Protein AF-0000000084941618 (afdb_homodimer)

Solvent-accessible surface area (backbone atoms only — not comparable to full-atom values): 24888 Å² total; per-residue (Å²): 124,79,92,80,53,37,41,57,50,39,38,28,39,70,52,34,72,67,28,50,51,45,30,40,70,33,29,40,29,36,35,23,58,41,33,31,24,27,24,16,51,51,28,32,29,26,57,39,40,18,31,38,38,36,31,27,60,54,53,30,47,53,49,36,30,17,36,21,68,57,32,35,63,86,38,55,70,35,48,33,50,57,49,42,45,53,50,38,42,36,52,25,71,81,39,45,71,44,76,41,83,41,76,83,34,56,88,46,42,63,57,48,36,72,74,46,51,76,74,28,70,33,38,39,39,35,57,89,51,66,65,32,53,50,46,50,50,47,49,28,68,74,71,67,48,50,59,40,34,53,49,65,60,52,33,47,86,62,70,59,42,34,44,75,41,46,43,86,74,63,58,56,37,71,57,46,51,54,48,35,54,51,28,57,75,69,65,48,86,74,44,44,26,41,40,33,60,55,64,59,53,78,72,63,66,63,93,78,66,60,83,72,69,66,71,75,72,15,38,48,28,35,47,38,30,38,52,8,21,51,49,28,45,53,52,51,33,54,73,55,64,62,77,118,123,78,91,82,54,38,43,57,51,38,38,29,40,70,53,35,71,66,27,49,50,45,30,40,70,33,28,40,29,36,36,24,57,41,32,30,24,26,24,16,51,50,29,34,28,24,57,40,40,19,30,38,38,38,30,29,62,54,55,33,47,53,50,37,30,17,36,21,69,58,31,34,63,87,38,54,69,36,48,34,49,58,48,43,46,54,50,37,41,37,52,25,70,82,38,44,72,45,76,41,82,41,76,84,36,59,89,47,42,64,58,50,36,71,74,44,50,74,74,30,68,34,37,39,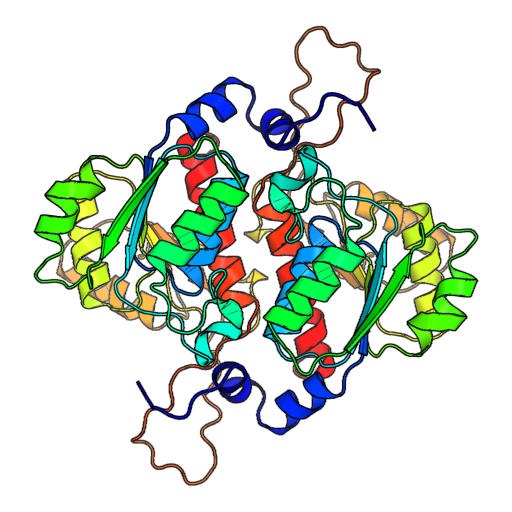39,37,58,89,51,66,65,35,53,51,46,51,50,48,49,28,67,74,72,65,50,51,58,39,34,53,49,65,61,52,33,48,86,62,70,59,42,35,44,74,41,47,43,85,72,62,57,56,35,71,56,46,50,53,49,36,54,51,28,57,76,70,66,48,88,72,44,43,28,40,40,33,59,54,66,59,52,78,73,64,65,62,94,79,65,60,84,73,68,66,69,75,73,16,38,48,29,34,47,38,30,39,53,8,21,51,50,28,45,53,53,51,33,53,73,56,63,61,77,119

Sequence (488 aa):
MSADEDATSRIERLIGPEGVEALAAATVMVIGIGGVGSNCAEALARGGVGHFILVDHDVVEPSNLNRQAVAWQHSLGQKKTEVMRDMIADINPTATVEVVDAFVLEENVDAIVSDYALRADYVVDAIDTVSTKLALAQAAQEHGFWLVSAMGGGNKLHPELLRFADINDTFNCRMSRIMRKECRNRGIRRLRVLFSTEEARAATTPEGQERGQRGGLGTMPYFPPIMGQMIAGEVIRTIVGLEGMSADEDATSRIERLIGPEGVEALAAATVMVIGIGGVGSNCAEALARGGVGHFILVDHDVVEPSNLNRQAVAWQHSLGQKKTEVMRDMIADINPTATVEVVDAFVLEENVDAIVSDYALRADYVVDAIDTVSTKLALAQAAQEHGFWLVSAMGGGNKLHPELLRFADINDTFNCRMSRIMRKECRNRGIRRLRVLFSTEEARAATTPEGQERGQRGGLGTMPYFPPIMGQMIAGEVIRTIVGLEG

Radius of gyration: 21.72 Å; Cα contacts (8 Å, |Δi|>4): 1085; chains: 2; bounding box: 69×62×51 Å

Foldseek 3Di:
DPPDDDLQNVVCVVLNPVLLVLQLPFEEEEADQAQQRLLLLLLSLSNNRAEYEYEEADAADPVRCLGGPLHDPVRHPPGSLVSSQVSSCVNHVRHYYHYHNDDQDLVCLVVCCVPPVLRGQAYEADDADLSRVLSNLVVCVVNVHHYEYEADQFQDDDLVQKDKDWLCPDDQGPSSVVNNVVCVVVVRDTHIYIDGNDHHDDDPPPDPDPPPVPPDTHDHRVRSSVNNNVVSVVVSCVSSVVPD/DPPDDDLQNVVCVVQNPVLLVLQLPFEEEEADQAQQRLLLLLLSLSNNRAEYEYEEADAADPVRCLGGPLHDPVRHPPGSLVSSQVSSCVNHVRHYYHYHNDDQDLVCLVVCCVVPVLRGQAYEADDADLSRVLSNLVSCVVNVHHYEYEADQFQDDDLVQKDKDWLCPDDQGPSSVVNNVVCVVVVRPTHIYIDGNDHHDDDPPPDPDPPPVVPDTHDHRVRSSVNNNVVSVVVSCVSSVVPD

InterPro domains:
  IPR000594 THIF-type NAD/FAD binding fold [PF00899] (13-242)
  IPR035985 Ubiquitin-activating enzyme-like [SSF69572] (3-241)
  IPR045886 ThiF/MoeB/HesA family [PTHR43267] (6-242)

pLDDT: mean 93.25, std 14.15, range [34.34, 99.0]

Organism: Slackia exigua (strain ATCC 700122 / DSM 15923 / CIP 105133 / JCM 11022 / KCTC 5966 / S-7) (NCBI:txid649764)

Structure (mmCIF, N/CA/C/O backbone):
data_AF-0000000084941618-model_v1
#
loop_
_entity.id
_entity.type
_entity.pdbx_description
1 polymer 'ThiF family protein'
#
loop_
_atom_site.group_PDB
_atom_site.id
_atom_site.type_symbol
_atom_site.label_atom_id
_atom_site.label_alt_id
_atom_site.label_comp_id
_atom_site.label_asym_id
_atom_site.label_entity_id
_atom_site.label_seq_id
_atom_site.pdbx_PDB_ins_code
_atom_site.Cartn_x
_atom_site.Cartn_y
_atom_site.Cartn_z
_atom_site.occupancy
_atom_site.B_iso_or_equiv
_atom_site.auth_seq_id
_atom_site.auth_comp_id
_atom_site.auth_asym_id
_atom_site.auth_atom_id
_atom_site.pdbx_PDB_model_num
ATOM 1 N N . MET A 1 1 ? 24.906 -11.703 -2.209 1 34.34 1 MET A N 1
ATOM 2 C CA . MET A 1 1 ? 24.141 -10.578 -1.692 1 34.34 1 MET A CA 1
ATOM 3 C C . MET A 1 1 ? 25.031 -9.633 -0.883 1 34.34 1 MET A C 1
ATOM 5 O O . MET A 1 1 ? 25.781 -10.078 -0.011 1 34.34 1 MET A O 1
ATOM 9 N N . SER A 1 2 ? 25.406 -8.555 -1.362 1 42.88 2 SER A N 1
ATOM 10 C CA . SER A 1 2 ? 26.516 -7.773 -0.812 1 42.88 2 SER A CA 1
ATOM 11 C C . SER A 1 2 ? 26.328 -7.547 0.685 1 42.88 2 SER A C 1
ATOM 13 O O . SER A 1 2 ? 25.281 -7.074 1.127 1 42.88 2 SER A O 1
ATOM 15 N N . ALA A 1 3 ? 27.016 -8.25 1.629 1 49.28 3 ALA A N 1
ATOM 16 C CA . ALA A 1 3 ? 27.219 -8.281 3.076 1 49.28 3 ALA A CA 1
ATOM 17 C C . ALA A 1 3 ? 27.031 -6.891 3.684 1 49.28 3 ALA A C 1
ATOM 19 O O . ALA A 1 3 ? 26.672 -6.766 4.855 1 49.28 3 ALA A O 1
ATOM 20 N N . ASP A 1 4 ? 26.906 -5.648 2.979 1 71.12 4 ASP A N 1
ATOM 21 C CA . ASP A 1 4 ? 27.062 -4.34 3.607 1 71.12 4 ASP A CA 1
ATOM 22 C C . ASP A 1 4 ? 25.828 -3.475 3.375 1 71.12 4 ASP A C 1
ATOM 24 O O . ASP A 1 4 ? 25.797 -2.305 3.766 1 71.12 4 ASP A O 1
ATOM 28 N N . GLU A 1 5 ? 24.578 -4.086 2.904 1 87.44 5 GLU A N 1
ATOM 29 C CA . GLU A 1 5 ? 23.453 -3.188 2.631 1 87.44 5 GLU A CA 1
ATOM 30 C C . GLU A 1 5 ? 22.562 -3.031 3.857 1 87.44 5 GLU A C 1
ATOM 32 O O . GLU A 1 5 ? 22.266 -4.012 4.547 1 87.44 5 GLU A O 1
ATOM 37 N N . ASP A 1 6 ? 22.219 -1.789 4.09 1 93.62 6 ASP A N 1
ATOM 38 C CA . ASP A 1 6 ? 21.359 -1.488 5.223 1 93.62 6 ASP A CA 1
ATOM 39 C C . ASP A 1 6 ? 19.984 -1.017 4.754 1 93.62 6 ASP A C 1
ATOM 41 O O . ASP A 1 6 ? 19.641 -1.153 3.574 1 93.62 6 ASP A O 1
ATOM 45 N N . ALA A 1 7 ? 19.188 -0.536 5.641 1 94.12 7 ALA A N 1
ATOM 46 C CA . ALA A 1 7 ? 17.781 -0.236 5.406 1 94.12 7 ALA A CA 1
ATOM 47 C C . ALA A 1 7 ? 17.625 0.891 4.391 1 94.12 7 ALA A C 1
ATOM 49 O O . ALA A 1 7 ? 16.594 0.979 3.707 1 94.12 7 ALA A O 1
ATOM 50 N N . THR A 1 8 ? 18.641 1.744 4.242 1 94.44 8 THR A N 1
ATOM 51 C CA . THR A 1 8 ? 18.469 2.92 3.393 1 94.44 8 THR A CA 1
ATOM 52 C C . THR A 1 8 ? 19.266 2.762 2.096 1 94.44 8 THR A C 1
ATOM 54 O O . THR A 1 8 ? 19.25 3.656 1.247 1 94.44 8 THR A O 1
ATOM 57 N N . SER A 1 9 ? 19.938 1.639 1.908 1 94.75 9 SER A N 1
ATOM 58 C CA . SER A 1 9 ? 20.812 1.442 0.762 1 94.75 9 SER A CA 1
ATOM 59 C C . SER A 1 9 ? 20.047 1.554 -0.551 1 94.75 9 SER A C 1
ATOM 61 O O . SER A 1 9 ? 20.5 2.211 -1.489 1 94.75 9 SER A O 1
ATOM 63 N N . ARG A 1 10 ? 18.891 0.988 -0.574 1 93.06 10 ARG A N 1
ATOM 64 C CA . ARG A 1 10 ? 18.156 0.931 -1.827 1 93.06 10 ARG A CA 1
ATOM 65 C C . ARG A 1 10 ? 17.609 2.305 -2.205 1 93.06 10 ARG A C 1
ATOM 67 O O . ARG A 1 10 ? 17.656 2.699 -3.371 1 93.06 10 ARG A O 1
ATOM 74 N N . ILE A 1 11 ? 17.078 3.033 -1.261 1 95.81 11 ILE A N 1
ATOM 75 C CA . ILE A 1 11 ? 16.531 4.352 -1.563 1 95.81 11 ILE A CA 1
ATOM 76 C C . ILE A 1 11 ? 17.672 5.324 -1.866 1 95.81 11 ILE A C 1
ATOM 78 O O . ILE A 1 11 ? 17.531 6.223 -2.699 1 95.81 11 ILE A O 1
ATOM 82 N N . GLU A 1 12 ? 18.812 5.141 -1.249 1 96.06 12 GLU A N 1
ATOM 83 C CA . GLU A 1 12 ? 19.969 6.008 -1.46 1 96.06 12 GLU A CA 1
ATOM 84 C C . GLU A 1 12 ? 20.406 6.008 -2.924 1 96.06 12 GLU A C 1
ATOM 86 O O . GLU A 1 12 ? 20.891 7.02 -3.436 1 96.06 12 GLU A O 1
ATOM 91 N N . ARG A 1 13 ? 20.188 4.945 -3.543 1 93.94 13 ARG A N 1
ATOM 92 C CA . ARG A 1 13 ? 20.547 4.828 -4.953 1 93.94 13 ARG A CA 1
ATOM 93 C C . ARG A 1 13 ? 19.719 5.777 -5.809 1 93.94 13 ARG A C 1
ATOM 95 O O . ARG A 1 13 ? 20.109 6.133 -6.922 1 93.94 13 ARG A O 1
ATOM 102 N N . LEU A 1 14 ? 18.578 6.227 -5.277 1 94.25 14 LEU A N 1
ATOM 103 C CA . LEU A 1 14 ? 17.688 7.098 -6.035 1 94.25 14 LEU A CA 1
ATOM 104 C C . LEU A 1 14 ? 17.859 8.555 -5.605 1 94.25 14 LEU A C 1
ATOM 106 O O . LEU A 1 14 ? 17.828 9.453 -6.441 1 94.25 14 LEU A O 1
ATOM 110 N N . ILE A 1 15 ? 18.094 8.734 -4.281 1 95.25 15 ILE A N 1
ATOM 111 C CA . ILE A 1 15 ? 17.984 10.102 -3.781 1 95.25 15 ILE A CA 1
ATOM 112 C C . ILE A 1 15 ? 19.359 10.578 -3.297 1 95.25 15 ILE A C 1
ATOM 114 O O . ILE A 1 15 ? 19.516 11.742 -2.91 1 95.25 15 ILE A O 1
ATOM 118 N N . GLY A 1 16 ? 20.406 9.758 -3.314 1 94.5 16 GLY A N 1
ATOM 119 C CA . GLY A 1 16 ? 21.75 10.086 -2.867 1 94.5 16 GLY A CA 1
ATOM 120 C C . GLY A 1 16 ? 21.859 10.188 -1.357 1 94.5 16 GLY A C 1
ATOM 121 O O . GLY A 1 16 ? 20.859 10.18 -0.649 1 94.5 16 GLY A O 1
ATOM 122 N N . PRO A 1 17 ? 23.094 10.219 -0.898 1 96.44 17 PRO A N 1
ATOM 123 C CA . PRO A 1 17 ? 23.312 10.328 0.546 1 96.44 17 PRO A CA 1
ATOM 124 C C . PRO A 1 17 ? 22.688 11.586 1.142 1 96.44 17 PRO A C 1
ATOM 126 O O . PRO A 1 17 ? 22.219 11.57 2.285 1 96.44 17 PRO A O 1
ATOM 129 N N . GLU A 1 18 ? 22.641 12.672 0.362 1 97.31 18 GLU A N 1
ATOM 130 C CA . GLU A 1 18 ? 22.031 13.914 0.841 1 97.31 18 GLU A CA 1
ATOM 131 C C . GLU A 1 18 ? 20.531 13.75 1.062 1 97.31 18 GLU A C 1
ATOM 133 O O . GLU A 1 18 ? 19.984 14.305 2.012 1 97.31 18 GLU A O 1
ATOM 138 N N . GLY A 1 19 ? 19.922 13.023 0.164 1 97.75 19 GLY A N 1
ATOM 139 C CA . GLY A 1 19 ? 18.5 12.734 0.335 1 97.75 19 GLY A CA 1
ATOM 140 C C . GLY A 1 19 ? 18.203 11.906 1.573 1 97.75 19 GLY A C 1
ATOM 141 O O . GLY A 1 19 ? 17.25 12.18 2.295 1 97.75 19 GLY A O 1
ATOM 142 N N . VAL A 1 20 ? 19.062 10.945 1.814 1 98.12 20 VAL A N 1
ATOM 143 C CA . VAL A 1 20 ? 18.906 10.102 2.996 1 98.12 20 VAL A CA 1
ATOM 144 C C . VAL A 1 20 ? 19.062 10.953 4.258 1 98.12 20 VAL A C 1
ATOM 146 O O . VAL A 1 20 ? 18.281 10.82 5.199 1 98.12 20 VAL A O 1
ATOM 149 N N . GLU A 1 21 ? 20 11.828 4.215 1 98.5 21 GLU A N 1
ATOM 150 C CA . GLU A 1 21 ? 20.234 12.711 5.352 1 98.5 21 GLU A CA 1
ATOM 151 C C . GLU A 1 21 ? 19.047 13.664 5.551 1 98.5 21 GLU A C 1
ATOM 153 O O . GLU A 1 21 ? 18.641 13.93 6.688 1 98.5 21 GLU A O 1
ATOM 158 N N . ALA A 1 22 ? 18.547 14.156 4.488 1 98.56 22 ALA A N 1
ATOM 159 C CA . ALA A 1 22 ? 17.406 15.062 4.555 1 98.56 22 ALA A CA 1
ATOM 160 C C . ALA A 1 22 ? 16.203 14.367 5.184 1 98.56 22 ALA A C 1
ATOM 162 O O . ALA A 1 22 ? 15.508 14.953 6.027 1 98.56 22 ALA A O 1
ATOM 163 N N . LEU A 1 23 ? 15.961 13.164 4.828 1 98.81 23 LEU A N 1
ATOM 164 C CA . LEU A 1 23 ? 14.844 12.406 5.387 1 98.81 23 LEU A CA 1
ATOM 165 C C . LEU A 1 23 ? 15.062 12.133 6.871 1 98.81 23 LEU A C 1
ATOM 167 O O . LEU A 1 23 ? 14.141 12.273 7.676 1 98.81 23 LEU A O 1
ATOM 171 N N . ALA A 1 24 ? 16.234 11.781 7.203 1 98.81 24 ALA A N 1
ATOM 172 C CA . ALA A 1 24 ? 16.562 11.477 8.594 1 98.81 24 ALA A CA 1
ATOM 173 C C . ALA A 1 24 ? 16.359 12.703 9.484 1 98.81 24 ALA A C 1
ATOM 175 O O . ALA A 1 24 ? 16.031 12.578 10.664 1 98.81 24 ALA A O 1
ATOM 176 N N . ALA A 1 25 ? 16.5 13.852 8.922 1 98.75 25 ALA A N 1
ATOM 177 C CA . ALA A 1 25 ? 16.391 15.094 9.672 1 98.75 25 ALA A CA 1
ATOM 178 C C . ALA A 1 25 ? 14.969 15.641 9.641 1 98.75 25 ALA A C 1
ATOM 180 O O . ALA A 1 25 ? 14.617 16.531 10.414 1 98.75 25 ALA A O 1
ATOM 181 N N . ALA A 1 26 ? 14.133 15.141 8.812 1 98.88 26 ALA A N 1
ATOM 182 C CA . ALA A 1 26 ? 12.805 15.695 8.57 1 98.88 26 ALA A CA 1
ATOM 183 C C . ALA A 1 26 ? 11.836 15.328 9.695 1 98.88 26 ALA A C 1
ATOM 185 O O . ALA A 1 26 ? 11.953 14.258 10.289 1 98.88 26 ALA A O 1
ATOM 186 N N . THR A 1 27 ? 10.922 16.234 10.008 1 98.94 27 THR A N 1
ATOM 187 C CA . THR A 1 27 ? 9.781 16.016 10.883 1 98.94 27 THR A CA 1
ATOM 188 C C . THR A 1 27 ? 8.477 15.961 10.086 1 98.94 27 THR A C 1
ATOM 190 O O . THR A 1 27 ? 8.133 16.922 9.406 1 98.94 27 THR A O 1
ATOM 193 N N . VAL A 1 28 ? 7.789 14.844 10.141 1 98.94 28 VAL A N 1
ATOM 194 C CA . VAL A 1 28 ? 6.512 14.711 9.453 1 98.94 28 VAL A CA 1
ATOM 195 C C . VAL A 1 28 ? 5.395 14.484 10.461 1 98.94 28 VAL A C 1
ATOM 197 O O . VAL A 1 28 ? 5.504 13.625 11.336 1 98.94 28 VAL A O 1
ATOM 200 N N . MET A 1 29 ? 4.367 15.297 10.398 1 98.94 29 MET A N 1
ATOM 201 C CA . MET A 1 29 ? 3.174 15.148 11.227 1 98.94 29 MET A CA 1
ATOM 202 C C . MET A 1 29 ? 2.074 14.414 10.469 1 98.94 29 MET A C 1
ATOM 204 O O . MET A 1 29 ? 1.747 14.773 9.336 1 98.94 29 MET A O 1
ATOM 208 N N . VAL A 1 30 ? 1.587 13.375 11.047 1 98.94 30 VAL A N 1
ATOM 209 C CA . VAL A 1 30 ? 0.474 12.617 10.477 1 98.94 30 VAL A CA 1
ATOM 210 C C . VAL A 1 30 ? -0.75 12.742 11.375 1 98.94 30 VAL A C 1
ATOM 212 O O . VAL A 1 30 ? -0.73 12.297 12.523 1 98.94 30 VAL A O 1
ATOM 215 N N . ILE A 1 31 ? -1.817 13.344 10.859 1 98.81 31 ILE A N 1
ATOM 216 C CA . ILE A 1 31 ? -3.062 13.523 11.594 1 98.81 31 ILE A CA 1
ATOM 217 C C . ILE A 1 31 ? -4.078 12.477 11.156 1 98.81 31 ILE A C 1
ATOM 219 O O . ILE A 1 31 ? -4.547 12.484 10.016 1 98.81 31 ILE A O 1
ATOM 223 N N . GLY A 1 32 ? -4.48 11.641 12.078 1 98.56 32 GLY A N 1
ATOM 224 C CA . GLY A 1 32 ? -5.266 10.461 11.773 1 98.56 32 GLY A CA 1
ATOM 225 C C . GLY A 1 32 ? -4.418 9.234 11.5 1 98.56 32 GLY A C 1
ATOM 226 O O . GLY A 1 32 ? -3.697 9.18 10.5 1 98.56 32 GLY A O 1
ATOM 227 N N . ILE A 1 33 ? -4.508 8.227 12.391 1 98.75 33 ILE A N 1
ATOM 228 C CA . ILE A 1 33 ? -3.736 6.996 12.242 1 98.75 33 ILE A CA 1
ATOM 229 C C . ILE A 1 33 ? -4.668 5.836 11.914 1 98.75 33 ILE A C 1
ATOM 231 O O . ILE A 1 33 ? -4.594 4.773 12.539 1 98.75 33 ILE A O 1
ATOM 235 N N . GLY A 1 34 ? -5.562 6.086 10.938 1 98.12 34 GLY A N 1
ATOM 236 C CA . GLY A 1 34 ? -6.445 5.059 10.414 1 98.12 34 GLY A CA 1
ATOM 237 C C . GLY A 1 34 ? -5.859 4.32 9.227 1 98.12 34 GLY A C 1
ATOM 238 O O . GLY A 1 34 ? -4.672 3.994 9.219 1 98.12 34 GLY A O 1
ATOM 239 N N . GLY A 1 35 ? -6.727 4.004 8.227 1 98.5 35 GLY A N 1
ATOM 240 C CA . GLY A 1 35 ? -6.301 3.262 7.051 1 98.5 35 GLY A CA 1
ATOM 241 C C . GLY A 1 35 ? -5.266 3.998 6.223 1 98.5 35 GLY A C 1
ATOM 242 O O . GLY A 1 35 ? -4.289 3.4 5.766 1 98.5 35 GLY A O 1
ATOM 243 N N . VAL A 1 36 ? -5.453 5.238 6.062 1 98.81 36 VAL A N 1
ATOM 244 C CA . VAL A 1 36 ? -4.539 6.035 5.25 1 98.81 36 VAL A CA 1
ATOM 245 C C . VAL A 1 36 ? -3.324 6.441 6.082 1 98.81 36 VAL A C 1
ATOM 247 O O . VAL A 1 36 ? -2.188 6.117 5.73 1 98.81 36 VAL A O 1
ATOM 250 N N . GLY A 1 37 ? -3.521 6.988 7.215 1 98.94 37 GLY A N 1
ATOM 251 C CA . GLY A 1 37 ? -2.461 7.582 8.016 1 98.94 37 GLY A CA 1
ATOM 252 C C . GLY A 1 37 ? -1.469 6.559 8.539 1 98.94 37 GLY A C 1
ATOM 253 O O . GLY A 1 37 ? -0.263 6.812 8.562 1 98.94 37 GLY A O 1
ATOM 254 N N . SER A 1 38 ? -1.967 5.43 9.008 1 98.94 38 SER A N 1
ATOM 255 C CA . SER A 1 38 ? -1.062 4.418 9.539 1 98.94 38 SER A CA 1
ATOM 256 C C . SER A 1 38 ? -0.157 3.852 8.453 1 98.94 38 SER A C 1
ATOM 258 O O . SER A 1 38 ? 1.034 3.633 8.68 1 98.94 38 SER A O 1
ATOM 260 N N . ASN A 1 39 ? -0.712 3.607 7.281 1 98.94 39 ASN A N 1
ATOM 261 C CA . ASN A 1 39 ? 0.089 3.1 6.172 1 98.94 39 ASN A CA 1
ATOM 262 C C . ASN A 1 39 ? 1.062 4.156 5.652 1 98.94 39 ASN A C 1
ATOM 264 O O . ASN A 1 39 ? 2.168 3.826 5.223 1 98.94 39 ASN A O 1
ATOM 268 N N . CYS A 1 40 ? 0.696 5.406 5.711 1 98.94 40 CYS A N 1
ATOM 269 C CA . CYS A 1 40 ? 1.606 6.5 5.379 1 98.94 40 CYS A CA 1
ATOM 270 C C . CYS A 1 40 ? 2.783 6.539 6.344 1 98.94 40 CYS A C 1
ATOM 272 O O . CYS A 1 40 ? 3.939 6.57 5.922 1 98.94 40 CYS A O 1
ATOM 274 N N . ALA A 1 41 ? 2.455 6.469 7.613 1 99 41 ALA A N 1
ATOM 275 C CA . ALA A 1 41 ? 3.49 6.52 8.641 1 99 41 ALA A CA 1
ATOM 276 C C . ALA A 1 41 ? 4.453 5.344 8.508 1 99 41 ALA A C 1
ATOM 278 O O . ALA A 1 41 ? 5.668 5.504 8.672 1 99 41 ALA A O 1
ATOM 279 N N . GLU A 1 42 ? 3.904 4.207 8.211 1 98.94 42 GLU A N 1
ATOM 280 C CA . GLU A 1 42 ? 4.758 3.041 8 1 98.94 42 GLU A CA 1
ATOM 281 C C . GLU A 1 42 ? 5.723 3.268 6.84 1 98.94 42 GLU A C 1
ATOM 283 O O . GLU A 1 42 ? 6.922 3.012 6.965 1 98.94 42 GLU A O 1
ATOM 288 N N . ALA A 1 43 ? 5.215 3.721 5.723 1 98.94 43 ALA A N 1
ATOM 289 C CA . ALA A 1 43 ? 6.039 3.943 4.539 1 98.94 43 ALA A CA 1
ATOM 290 C C . ALA A 1 43 ? 7.113 4.996 4.805 1 98.94 43 ALA A C 1
ATOM 292 O O . ALA A 1 43 ? 8.25 4.859 4.348 1 98.94 43 ALA A O 1
ATOM 293 N N . LEU A 1 44 ? 6.766 6.012 5.531 1 98.94 44 LEU A N 1
ATOM 294 C CA . LEU A 1 44 ? 7.715 7.062 5.875 1 98.94 44 LEU A CA 1
ATOM 295 C C . LEU A 1 44 ? 8.836 6.516 6.758 1 98.94 44 LEU A C 1
ATOM 297 O O . LEU A 1 44 ? 10 6.855 6.57 1 98.94 44 LEU A O 1
ATOM 301 N N . ALA A 1 45 ? 8.453 5.668 7.719 1 98.94 45 ALA A N 1
ATOM 302 C CA . ALA A 1 45 ? 9.461 5.039 8.57 1 98.94 45 ALA A CA 1
ATOM 303 C C . ALA A 1 45 ? 10.43 4.195 7.746 1 98.94 45 ALA A C 1
ATOM 305 O O . ALA A 1 45 ? 11.641 4.273 7.934 1 98.94 45 ALA A O 1
ATOM 306 N N . ARG A 1 46 ? 9.891 3.467 6.812 1 98.88 46 ARG A N 1
ATOM 307 C CA . ARG A 1 46 ? 10.703 2.621 5.941 1 98.88 46 ARG A CA 1
ATOM 308 C C . ARG A 1 46 ? 11.562 3.465 5.008 1 98.88 46 ARG A C 1
ATOM 310 O O . ARG A 1 46 ? 12.641 3.035 4.594 1 98.88 46 ARG A O 1
ATOM 317 N N . GLY A 1 47 ? 11.102 4.625 4.746 1 98.62 47 GLY A N 1
ATOM 318 C CA . GLY A 1 47 ? 11.82 5.535 3.873 1 98.62 47 GLY A CA 1
ATOM 319 C C . GLY A 1 47 ? 12.945 6.273 4.574 1 98.62 47 GLY A C 1
ATOM 320 O O . GLY A 1 47 ? 13.734 6.965 3.934 1 98.62 47 GLY A O 1
ATOM 321 N N . GLY A 1 48 ? 12.953 6.199 5.938 1 98.75 48 GLY A N 1
ATOM 322 C CA . GLY A 1 48 ? 14.078 6.781 6.656 1 98.75 48 GLY A CA 1
ATOM 323 C C . GLY A 1 48 ? 13.75 8.117 7.297 1 98.75 48 GLY A C 1
ATOM 324 O O . GLY A 1 48 ? 14.641 8.836 7.742 1 98.75 48 GLY A O 1
ATOM 325 N N . VAL A 1 49 ? 12.5 8.5 7.332 1 98.88 49 VAL A N 1
ATOM 326 C CA . VAL A 1 49 ? 12.133 9.719 8.039 1 98.88 49 VAL A CA 1
ATOM 327 C C . VAL A 1 49 ? 12.539 9.609 9.508 1 98.88 49 VAL A C 1
ATOM 329 O O . VAL A 1 49 ? 12.336 8.57 10.141 1 98.88 49 VAL A O 1
ATOM 332 N N . GLY A 1 50 ? 13.031 10.695 10.039 1 98.88 50 GLY A N 1
ATOM 333 C CA . GLY A 1 50 ? 13.664 10.609 11.344 1 98.88 50 GLY A CA 1
ATOM 334 C C . GLY A 1 50 ? 12.75 11.031 12.477 1 98.88 50 GLY A C 1
ATOM 335 O O . GLY A 1 50 ? 12.945 10.633 13.625 1 98.88 50 GLY A O 1
ATOM 336 N N . HIS A 1 51 ? 11.789 11.93 12.219 1 98.94 51 HIS A N 1
ATOM 337 C CA . HIS A 1 51 ? 10.953 12.461 13.281 1 98.94 51 HIS A CA 1
ATOM 338 C C . HIS A 1 51 ? 9.477 12.422 12.891 1 98.94 51 HIS A C 1
ATOM 340 O O . HIS A 1 51 ? 9.109 12.867 11.805 1 98.94 51 HIS A O 1
ATOM 346 N N . PHE A 1 52 ? 8.664 11.898 13.898 1 98.94 52 PHE A N 1
ATOM 347 C CA . PHE A 1 52 ? 7.234 11.789 13.664 1 98.94 52 PHE A CA 1
ATOM 348 C C . PHE A 1 52 ? 6.449 12.516 14.75 1 98.94 52 PHE A C 1
ATOM 350 O O . PHE A 1 52 ? 6.816 12.469 15.922 1 98.94 52 PHE A O 1
ATOM 357 N N . ILE A 1 53 ? 5.406 13.211 14.344 1 98.94 53 ILE A N 1
ATOM 358 C CA . ILE A 1 53 ? 4.32 13.633 15.219 1 98.94 53 ILE A CA 1
ATOM 359 C C . ILE A 1 53 ? 3.021 12.953 14.797 1 98.94 53 ILE A C 1
ATOM 361 O O . ILE A 1 53 ? 2.492 13.219 13.719 1 98.94 53 ILE A O 1
ATOM 365 N N . LEU A 1 54 ? 2.553 12.055 15.648 1 98.88 54 LEU A N 1
ATOM 366 C CA . LEU A 1 54 ? 1.36 11.266 15.344 1 98.88 54 LEU A CA 1
ATOM 367 C C . LEU A 1 54 ? 0.17 11.75 16.156 1 98.88 54 LEU A C 1
ATOM 369 O O . LEU A 1 54 ? 0.241 11.812 17.391 1 98.88 54 LEU A O 1
ATOM 373 N N . VAL A 1 55 ? -0.938 12.062 15.484 1 98.75 55 VAL A N 1
ATOM 374 C CA . VAL A 1 55 ? -2.125 12.586 16.156 1 98.75 55 VAL A CA 1
ATOM 375 C C . VAL A 1 55 ? -3.307 11.648 15.922 1 98.75 55 VAL A C 1
ATOM 377 O O . VAL A 1 55 ? -3.734 11.453 14.781 1 98.75 55 VAL A O 1
ATOM 380 N N . ASP A 1 56 ? -3.826 11.117 16.891 1 98.25 56 ASP A N 1
ATOM 381 C CA . ASP A 1 56 ? -5.012 10.266 16.875 1 98.25 56 ASP A CA 1
ATOM 382 C C . ASP A 1 56 ? -5.488 9.984 18.297 1 98.25 56 ASP A C 1
ATOM 384 O O . ASP A 1 56 ? -4.699 10.023 19.25 1 98.25 56 ASP A O 1
ATOM 388 N N . HIS A 1 57 ? -6.793 9.695 18.391 1 97.62 57 HIS A N 1
ATOM 389 C CA . HIS A 1 57 ? -7.324 9.461 19.734 1 97.62 57 HIS A CA 1
ATOM 390 C C . HIS A 1 57 ? -7.902 8.055 19.859 1 97.62 57 HIS A C 1
ATOM 392 O O . HIS A 1 57 ? -8.18 7.582 20.953 1 97.62 57 HIS A O 1
ATOM 398 N N . ASP A 1 58 ? -8.062 7.285 18.797 1 97.62 58 ASP A N 1
ATOM 399 C CA . ASP A 1 58 ? -8.82 6.043 18.781 1 97.62 58 ASP A CA 1
ATOM 400 C C . ASP A 1 58 ? -7.961 4.859 19.203 1 97.62 58 ASP A C 1
ATOM 402 O O . ASP A 1 58 ? -6.734 4.965 19.25 1 97.62 58 ASP A O 1
ATOM 406 N N . VAL A 1 59 ? -8.695 3.846 19.531 1 98.56 59 VAL A N 1
ATOM 407 C CA . VAL A 1 59 ? -8.07 2.549 19.781 1 98.56 59 VAL A CA 1
ATOM 408 C C . VAL A 1 59 ? -8.312 1.621 18.594 1 98.56 59 VAL A C 1
ATOM 410 O O . VAL A 1 59 ? -9.203 1.87 17.781 1 98.56 59 VAL A O 1
ATOM 413 N N . VAL A 1 60 ? -7.527 0.595 18.5 1 98.69 60 VAL A N 1
ATOM 414 C CA . VAL A 1 60 ? -7.688 -0.377 17.422 1 98.69 60 VAL A CA 1
ATOM 415 C C . VAL A 1 60 ? -8.945 -1.21 17.656 1 98.69 60 VAL A C 1
ATOM 417 O O . VAL A 1 60 ? -9.133 -1.768 18.75 1 98.69 60 VAL A O 1
ATOM 420 N N . GLU A 1 61 ? -9.773 -1.251 16.656 1 98.38 61 GLU A N 1
ATOM 421 C CA . GLU A 1 61 ? -11.016 -2.016 16.719 1 98.38 61 GLU A CA 1
ATOM 422 C C . GLU A 1 61 ? -11.008 -3.141 15.68 1 98.38 61 GLU A C 1
ATOM 424 O O . GLU A 1 61 ? -10.266 -3.09 14.703 1 98.38 61 GLU A O 1
ATOM 429 N N . PRO A 1 62 ? -11.867 -4.148 15.852 1 97.94 62 PRO A N 1
ATOM 430 C CA . PRO A 1 62 ? -11.891 -5.281 14.93 1 97.94 62 PRO A CA 1
ATOM 431 C C . PRO A 1 62 ? -12.125 -4.859 13.484 1 97.94 62 PRO A C 1
ATOM 433 O O . PRO A 1 62 ? -11.508 -5.406 12.562 1 97.94 62 PRO A O 1
ATOM 436 N N . SER A 1 63 ? -12.977 -3.848 13.281 1 97 63 SER A N 1
ATOM 437 C CA . SER A 1 63 ? -13.297 -3.414 11.922 1 97 63 SER A CA 1
ATOM 438 C C . SER A 1 63 ? -12.078 -2.791 11.242 1 97 63 SER A C 1
ATOM 440 O O . SER A 1 63 ? -12.078 -2.58 10.031 1 97 63 SER A O 1
ATOM 442 N N . ASN A 1 64 ? -10.992 -2.473 12.047 1 98.25 64 ASN A N 1
ATOM 443 C CA . ASN A 1 64 ? -9.781 -1.863 11.5 1 98.25 64 ASN A CA 1
ATOM 444 C C . ASN A 1 64 ? -8.875 -2.902 10.844 1 98.25 64 ASN A C 1
ATOM 446 O O . ASN A 1 64 ? -8 -2.557 10.047 1 98.25 64 ASN A O 1
ATOM 450 N N . LEU A 1 65 ? -9.086 -4.195 11.117 1 98.62 65 LEU A N 1
ATOM 451 C CA . LEU A 1 65 ? -8.219 -5.281 10.664 1 98.62 65 LEU A CA 1
ATOM 452 C C . LEU A 1 65 ? -8.219 -5.379 9.141 1 98.62 65 LEU A C 1
ATOM 454 O O . LEU A 1 65 ? -7.258 -5.875 8.547 1 98.62 65 LEU A O 1
ATOM 458 N N . ASN A 1 66 ? -9.164 -4.797 8.531 1 97.69 66 ASN A N 1
ATOM 459 C CA . ASN A 1 66 ? -9.328 -4.922 7.09 1 97.69 66 ASN A CA 1
ATOM 460 C C . ASN A 1 66 ? -8.359 -4.02 6.332 1 97.69 66 ASN A C 1
ATOM 462 O O . ASN A 1 66 ? -8.117 -4.227 5.141 1 97.69 66 ASN A O 1
ATOM 466 N N . ARG A 1 67 ? -7.773 -3.016 7.105 1 98.38 67 ARG A N 1
ATOM 467 C CA . ARG A 1 67 ? -7.098 -2.092 6.199 1 98.38 67 ARG A CA 1
ATOM 468 C C . ARG A 1 67 ? -6.055 -1.263 6.941 1 98.38 67 ARG A C 1
ATOM 470 O O . ARG A 1 67 ? -5.277 -0.534 6.32 1 98.38 67 ARG A O 1
ATOM 477 N N . GLN A 1 68 ? -5.961 -1.227 8.227 1 98.88 68 GLN A N 1
ATOM 478 C CA . GLN A 1 68 ? -5.078 -0.317 8.945 1 98.88 68 GLN A CA 1
ATOM 479 C C . GLN A 1 68 ? -3.762 -1.001 9.312 1 98.88 68 GLN A C 1
ATOM 481 O O . GLN A 1 68 ? -3.76 -2.131 9.805 1 98.88 68 GLN A O 1
ATOM 486 N N . ALA A 1 69 ? -2.654 -0.347 9.102 1 98.88 69 ALA A N 1
ATOM 487 C CA . ALA A 1 69 ? -1.333 -0.904 9.375 1 98.88 69 ALA A CA 1
ATOM 488 C C . ALA A 1 69 ? -1.185 -1.271 10.852 1 98.88 69 ALA A C 1
ATOM 490 O O . ALA A 1 69 ? -0.469 -2.215 11.195 1 98.88 69 ALA A O 1
ATOM 491 N N . VAL A 1 70 ? -1.936 -0.63 11.734 1 98.88 70 VAL A N 1
ATOM 492 C CA . VAL A 1 70 ? -1.789 -0.799 13.18 1 98.88 70 VAL A CA 1
ATOM 493 C C . VAL A 1 70 ? -2.695 -1.928 13.664 1 98.88 70 VAL A C 1
ATOM 495 O O . VAL A 1 70 ? -2.643 -2.318 14.828 1 98.88 70 VAL A O 1
ATOM 498 N N . ALA A 1 71 ? -3.518 -2.424 12.828 1 98.88 71 ALA A N 1
ATOM 499 C CA . ALA A 1 71 ? -4.551 -3.344 13.289 1 98.88 71 ALA A CA 1
ATOM 500 C C . ALA A 1 71 ? -4.082 -4.793 13.188 1 98.88 71 ALA A C 1
ATOM 502 O O . ALA A 1 71 ? -3.857 -5.305 12.094 1 98.88 71 ALA A O 1
ATOM 503 N N . TRP A 1 72 ? -3.881 -5.402 14.25 1 98.75 72 TRP A N 1
ATOM 504 C CA . TRP A 1 72 ? -3.545 -6.805 14.492 1 98.75 72 TRP A CA 1
ATOM 505 C C . TRP A 1 72 ? -4.395 -7.379 15.617 1 98.75 72 TRP A C 1
ATOM 507 O O . TRP A 1 72 ? -4.949 -6.637 16.438 1 98.75 72 TRP A O 1
ATOM 517 N N . GLN A 1 73 ? -4.508 -8.742 15.641 1 98.69 73 GLN A N 1
ATOM 518 C CA . GLN A 1 73 ? -5.211 -9.352 16.766 1 98.69 73 GLN A CA 1
ATOM 519 C C . GLN A 1 73 ? -4.609 -8.898 18.094 1 98.69 73 GLN A C 1
ATOM 521 O O . GLN A 1 73 ? -5.34 -8.539 19.016 1 98.69 73 GLN A O 1
ATOM 526 N N . HIS A 1 74 ? -3.314 -8.812 18.156 1 98.69 74 HIS A N 1
ATOM 527 C CA . HIS A 1 74 ? -2.643 -8.539 19.422 1 98.69 74 HIS A CA 1
ATOM 528 C C . HIS A 1 74 ? -2.756 -7.066 19.797 1 98.69 74 HIS A C 1
ATOM 530 O O . HIS A 1 74 ? -2.508 -6.695 20.953 1 98.69 74 HIS A O 1
ATOM 536 N N . SER A 1 75 ? -3.076 -6.188 18.828 1 98.81 75 SER A N 1
ATOM 537 C CA . SER A 1 75 ? -3.096 -4.762 19.141 1 98.81 75 SER A CA 1
ATOM 538 C C . SER A 1 75 ? -4.512 -4.277 19.438 1 98.81 75 SER A C 1
ATOM 540 O O . SER A 1 75 ? -4.715 -3.111 19.781 1 98.81 75 SER A O 1
ATOM 542 N N . LEU A 1 76 ? -5.531 -5.199 19.297 1 98.69 76 LEU A N 1
ATOM 543 C CA . LEU A 1 76 ? -6.914 -4.816 19.562 1 98.69 76 LEU A CA 1
ATOM 544 C C . LEU A 1 76 ? -7.051 -4.172 20.938 1 98.69 76 LEU A C 1
ATOM 546 O O . LEU A 1 76 ? -6.527 -4.688 21.922 1 98.69 76 LEU A O 1
ATOM 550 N N . GLY A 1 77 ? -7.648 -2.965 20.953 1 98.69 77 GLY A N 1
ATOM 551 C CA . GLY A 1 77 ? -7.914 -2.27 22.203 1 98.69 77 GLY A CA 1
ATOM 552 C C . GLY A 1 77 ? -6.812 -1.3 22.594 1 98.69 77 GLY A C 1
ATOM 553 O O . GLY A 1 77 ? -6.98 -0.493 23.5 1 98.69 77 GLY A O 1
ATOM 554 N N . GLN A 1 78 ? -5.707 -1.321 21.938 1 98.75 78 GLN A N 1
ATOM 555 C CA . GLN A 1 78 ? -4.594 -0.416 22.203 1 98.75 78 GLN A CA 1
ATOM 556 C C . GLN A 1 78 ? -4.762 0.905 21.469 1 98.75 78 GLN A C 1
ATOM 558 O O . GLN A 1 78 ? -5.41 0.954 20.422 1 98.75 78 GLN A O 1
ATOM 563 N N . LYS A 1 79 ? -4.164 1.94 22 1 98.75 79 LYS A N 1
ATOM 564 C CA . LYS A 1 79 ? -4.164 3.225 21.312 1 98.75 79 LYS A CA 1
ATOM 565 C C . LYS A 1 79 ? -3.436 3.129 19.969 1 98.75 79 LYS A C 1
ATOM 567 O O . LYS A 1 79 ? -2.309 2.637 19.906 1 98.75 79 LYS A O 1
ATOM 572 N N . LYS A 1 80 ? -4.078 3.602 18.906 1 98.75 80 LYS A N 1
ATOM 573 C CA . LYS A 1 80 ? -3.5 3.512 17.562 1 98.75 80 LYS A CA 1
ATOM 574 C C . LYS A 1 80 ? -2.139 4.199 17.5 1 98.75 80 LYS A C 1
ATOM 576 O O . LYS A 1 80 ? -1.205 3.686 16.891 1 98.75 80 LYS A O 1
ATOM 581 N N . THR A 1 81 ? -1.993 5.332 18.156 1 98.75 81 THR A N 1
ATOM 582 C CA . THR A 1 81 ? -0.748 6.09 18.109 1 98.75 81 THR A CA 1
ATOM 583 C C . THR A 1 81 ? 0.372 5.34 18.812 1 98.75 81 THR A C 1
ATOM 585 O O . THR A 1 81 ? 1.531 5.398 18.406 1 98.75 81 THR A O 1
ATOM 588 N N . GLU A 1 82 ? 0.046 4.637 19.859 1 98.69 82 GLU A N 1
ATOM 589 C CA . GLU A 1 82 ? 1.057 3.867 20.578 1 98.69 82 GLU A CA 1
ATOM 590 C C . GLU A 1 82 ? 1.514 2.66 19.766 1 98.69 82 GLU A C 1
ATOM 592 O O . GLU A 1 82 ? 2.709 2.361 19.703 1 98.69 82 GLU A O 1
ATOM 597 N N . VAL A 1 83 ? 0.548 1.974 19.203 1 98.88 83 VAL A N 1
ATOM 598 C CA . VAL A 1 83 ? 0.885 0.85 18.328 1 98.88 83 VAL A CA 1
ATOM 599 C C . VAL A 1 83 ? 1.781 1.328 17.188 1 98.88 83 VAL A C 1
ATOM 601 O O . VAL A 1 83 ? 2.785 0.687 16.875 1 98.88 83 VAL A O 1
ATOM 604 N N . MET A 1 84 ? 1.469 2.477 16.609 1 98.94 84 MET A N 1
ATOM 605 C CA . MET A 1 84 ? 2.234 3.012 15.492 1 98.94 84 MET A CA 1
ATOM 606 C C . MET A 1 84 ? 3.646 3.391 15.93 1 98.94 84 MET A C 1
ATOM 608 O O . MET A 1 84 ? 4.609 3.154 15.195 1 98.94 84 MET A O 1
ATOM 612 N N . ARG A 1 85 ? 3.727 4.016 17.078 1 98.88 85 ARG A N 1
ATOM 613 C CA . ARG A 1 85 ? 5.035 4.355 17.625 1 98.88 85 ARG A CA 1
ATOM 614 C C . ARG A 1 85 ? 5.918 3.117 17.75 1 98.88 85 ARG A C 1
ATOM 616 O O . ARG A 1 85 ? 7.082 3.135 17.359 1 98.88 85 ARG A O 1
ATOM 623 N N . ASP A 1 86 ? 5.383 2.059 18.297 1 98.88 86 ASP A N 1
ATOM 624 C CA . ASP A 1 86 ? 6.129 0.815 18.469 1 98.88 86 ASP A CA 1
ATOM 625 C C . ASP A 1 86 ? 6.523 0.223 17.125 1 98.88 86 ASP A C 1
ATOM 627 O O . ASP A 1 86 ? 7.633 -0.294 16.969 1 98.88 86 ASP A O 1
ATOM 631 N N . MET A 1 87 ? 5.625 0.278 16.188 1 98.88 87 MET A N 1
ATOM 632 C CA . MET A 1 87 ? 5.922 -0.206 14.836 1 98.88 87 MET A CA 1
ATOM 633 C C . MET A 1 87 ? 7.074 0.58 14.219 1 98.88 87 MET A C 1
ATOM 635 O O . MET A 1 87 ? 7.992 -0.007 13.641 1 98.88 87 MET A O 1
ATOM 639 N N . ILE A 1 88 ? 7.004 1.904 14.336 1 98.94 88 ILE A N 1
ATOM 640 C CA . ILE A 1 88 ? 8.047 2.752 13.766 1 98.94 88 ILE A CA 1
ATOM 641 C C . ILE A 1 88 ? 9.391 2.408 14.398 1 98.94 88 ILE A C 1
ATOM 643 O O . ILE A 1 88 ? 10.406 2.287 13.703 1 98.94 88 ILE A O 1
ATOM 647 N N . ALA A 1 89 ? 9.391 2.18 15.664 1 98.88 89 ALA A N 1
ATOM 648 C CA . ALA A 1 89 ? 10.625 1.829 16.375 1 98.88 89 ALA A CA 1
ATOM 649 C C . ALA A 1 89 ? 11.188 0.505 15.867 1 98.88 89 ALA A C 1
ATOM 651 O O . ALA A 1 89 ? 12.406 0.329 15.797 1 98.88 89 ALA A O 1
ATOM 652 N N . ASP A 1 90 ? 10.32 -0.405 15.531 1 98.81 90 ASP A N 1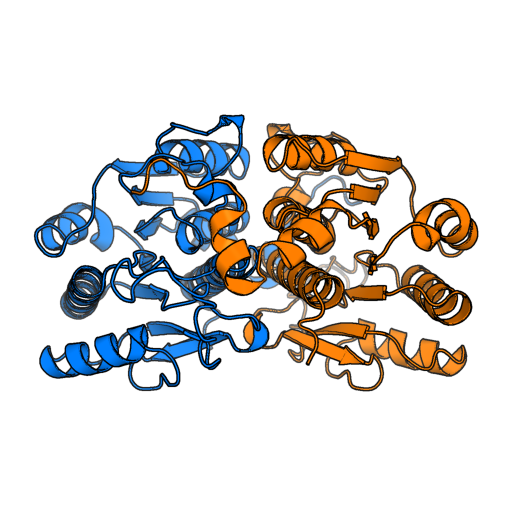
ATOM 653 C CA . ASP A 1 90 ? 10.734 -1.729 15.078 1 98.81 90 ASP A CA 1
ATOM 654 C C . ASP A 1 90 ? 11.156 -1.699 13.609 1 98.81 90 ASP A C 1
ATOM 656 O O . ASP A 1 90 ? 11.828 -2.615 13.133 1 98.81 90 ASP A O 1
ATOM 660 N N . ILE A 1 91 ? 10.805 -0.685 12.844 1 98.75 91 ILE A N 1
ATOM 661 C CA . ILE A 1 91 ? 11.203 -0.522 11.445 1 98.75 91 ILE A CA 1
ATOM 662 C C . ILE A 1 91 ? 12.484 0.312 11.375 1 98.75 91 ILE A C 1
ATOM 664 O O . ILE A 1 91 ? 13.438 -0.066 10.695 1 98.75 91 ILE A O 1
ATOM 668 N N . ASN A 1 92 ? 12.477 1.409 12.07 1 98.62 92 ASN A N 1
ATOM 669 C CA . ASN A 1 92 ? 13.531 2.416 12.102 1 98.62 92 ASN A CA 1
ATOM 670 C C . ASN A 1 92 ? 13.875 2.83 13.531 1 98.62 92 ASN A C 1
ATOM 672 O O . ASN A 1 92 ? 13.328 3.805 14.047 1 98.62 92 ASN A O 1
ATOM 676 N N . PRO A 1 93 ? 14.773 2.154 14.109 1 98.44 93 PRO A N 1
ATOM 677 C CA . PRO A 1 93 ? 15.062 2.377 15.523 1 98.44 93 PRO A CA 1
ATOM 678 C C . PRO A 1 93 ? 15.648 3.762 15.797 1 98.44 93 PRO A C 1
ATOM 680 O O . PRO A 1 93 ? 15.711 4.191 16.953 1 98.44 93 PRO A O 1
ATOM 683 N N . THR A 1 94 ? 16.078 4.465 14.758 1 98.25 94 THR A N 1
ATOM 684 C CA . THR A 1 94 ? 16.672 5.777 14.953 1 98.25 94 THR A CA 1
ATOM 685 C C . THR A 1 94 ? 15.617 6.875 14.906 1 98.25 94 THR A C 1
ATOM 687 O O . THR A 1 94 ? 15.898 8.023 15.242 1 98.25 94 THR A O 1
ATOM 690 N N . ALA A 1 95 ? 14.438 6.551 14.516 1 98.81 95 ALA A N 1
ATOM 691 C CA . ALA A 1 95 ? 13.375 7.551 14.414 1 98.81 95 ALA A CA 1
ATOM 692 C C . ALA A 1 95 ? 12.82 7.91 15.789 1 98.81 95 ALA A C 1
ATOM 694 O O . ALA A 1 95 ? 12.82 7.082 16.703 1 98.81 95 ALA A O 1
ATOM 695 N N . THR A 1 96 ? 12.414 9.141 15.922 1 98.81 96 THR A N 1
ATOM 696 C CA . THR A 1 96 ? 11.719 9.594 17.125 1 98.81 96 THR A CA 1
ATOM 697 C C . THR A 1 96 ? 10.242 9.852 16.828 1 98.81 96 THR A C 1
ATOM 699 O O . THR A 1 96 ? 9.898 10.344 15.742 1 98.81 96 THR A O 1
ATOM 702 N N . VAL A 1 97 ? 9.391 9.523 17.828 1 98.88 97 VAL A N 1
ATOM 703 C CA . VAL A 1 97 ? 7.953 9.656 17.641 1 98.88 97 VAL A CA 1
ATOM 704 C C . VAL A 1 97 ? 7.355 10.438 18.812 1 98.88 97 VAL A C 1
ATOM 706 O O . VAL A 1 97 ? 7.52 10.062 19.969 1 98.88 97 VAL A O 1
ATOM 709 N N . GLU A 1 98 ? 6.781 11.523 18.5 1 98.75 98 GLU A N 1
ATOM 710 C CA . GLU A 1 98 ? 5.934 12.258 19.438 1 98.75 98 GLU A CA 1
ATOM 711 C C . GLU A 1 98 ? 4.457 11.938 19.219 1 98.75 98 GLU A C 1
ATOM 713 O O . GLU A 1 98 ? 3.953 12.07 18.094 1 98.75 98 GLU A O 1
ATOM 718 N N . VAL A 1 99 ? 3.781 11.531 20.281 1 98.25 99 VAL A N 1
ATOM 719 C CA . VAL A 1 99 ? 2.373 11.156 20.203 1 98.25 99 VAL A CA 1
ATOM 720 C C . VAL A 1 99 ? 1.507 12.281 20.781 1 98.25 99 VAL A C 1
ATOM 722 O O . VAL A 1 99 ? 1.798 12.812 21.844 1 98.25 99 VAL A O 1
ATOM 725 N N . VAL A 1 100 ? 0.5 12.625 20.031 1 97.56 100 VAL A N 1
ATOM 726 C CA . VAL A 1 100 ? -0.529 13.555 20.469 1 97.56 100 VAL A CA 1
ATOM 727 C C . VAL A 1 100 ? -1.873 12.836 20.562 1 97.56 100 VAL A C 1
ATOM 729 O O . VAL A 1 100 ? -2.527 12.602 19.547 1 97.56 100 VAL A O 1
ATOM 732 N N . ASP A 1 101 ? -2.293 12.477 21.766 1 96.25 101 ASP A N 1
ATOM 733 C CA . ASP A 1 101 ? -3.57 11.805 22 1 96.25 101 ASP A CA 1
ATOM 734 C C . ASP A 1 101 ? -4.723 12.805 21.984 1 96.25 101 ASP A C 1
ATOM 736 O O . ASP A 1 101 ? -5.164 13.266 23.031 1 96.25 101 ASP A O 1
ATOM 740 N N . ALA A 1 102 ? -5.223 13.07 20.766 1 93.94 102 ALA A N 1
ATOM 741 C CA . ALA A 1 102 ? -6.273 14.078 20.625 1 93.94 102 ALA A CA 1
ATOM 742 C C . ALA A 1 102 ? -7.18 13.766 19.438 1 93.94 102 ALA A C 1
ATOM 744 O O . ALA A 1 102 ? -6.715 13.266 18.406 1 93.94 102 ALA A O 1
ATOM 745 N N . PHE A 1 103 ? -8.375 14.023 19.656 1 90.69 103 PHE A N 1
ATOM 746 C CA . PHE A 1 103 ? -9.312 14.102 18.531 1 90.69 103 PHE A CA 1
ATOM 747 C C . PHE A 1 103 ? -9.266 15.484 17.891 1 90.69 103 PHE A C 1
ATOM 749 O O . PHE A 1 103 ? -9.578 16.484 18.531 1 90.69 103 PHE A O 1
ATOM 756 N N . VAL A 1 104 ? -8.891 15.516 16.688 1 91.31 104 VAL A N 1
ATOM 757 C CA . VAL A 1 104 ? -8.758 16.812 16.031 1 91.31 104 VAL A CA 1
ATOM 758 C C . VAL A 1 104 ? -10.125 17.312 15.578 1 91.31 104 VAL A C 1
ATOM 760 O O . VAL A 1 104 ? -10.82 16.625 14.812 1 91.31 104 VAL A O 1
ATOM 763 N N . LEU A 1 105 ? -10.469 18.375 16.078 1 92.88 105 LEU A N 1
ATOM 764 C CA . LEU A 1 105 ? -11.703 19.078 15.742 1 92.88 105 LEU A CA 1
ATOM 765 C C . LEU A 1 105 ? -11.414 20.484 15.242 1 92.88 105 LEU A C 1
ATOM 767 O O . LEU A 1 105 ? -10.32 21 15.438 1 92.88 105 LEU A O 1
ATOM 771 N N . GLU A 1 106 ? -12.43 21 14.609 1 92.94 106 GLU A N 1
ATOM 772 C CA . GLU A 1 106 ? -12.281 22.375 14.141 1 92.94 106 GLU A CA 1
ATOM 773 C C . GLU A 1 106 ? -11.883 23.312 15.281 1 92.94 106 GLU A C 1
ATOM 775 O O . GLU A 1 106 ? -11.055 24.203 15.094 1 92.94 106 GLU A O 1
ATOM 780 N N . GLU A 1 107 ? -12.344 23.031 16.469 1 93.88 107 GLU A N 1
ATOM 781 C CA . GLU A 1 107 ? -12.195 23.922 17.609 1 93.88 107 GLU A CA 1
ATOM 782 C C . GLU A 1 107 ? -10.773 23.875 18.172 1 93.88 107 GLU A C 1
ATOM 784 O O . GLU A 1 107 ? -10.336 24.812 18.844 1 93.88 107 GLU A O 1
ATOM 789 N N . ASN A 1 108 ? -10.062 22.812 17.891 1 95.12 108 ASN A N 1
ATOM 790 C CA . ASN A 1 108 ? -8.75 22.719 18.516 1 95.12 108 ASN A CA 1
ATOM 791 C C . ASN A 1 108 ? -7.633 22.703 17.484 1 95.12 108 ASN A C 1
ATOM 793 O O . ASN A 1 108 ? -6.465 22.5 17.828 1 95.12 108 ASN A O 1
ATOM 797 N N . VAL A 1 109 ? -7.945 22.922 16.266 1 95.56 109 VAL A N 1
ATOM 798 C CA . VAL A 1 109 ? -6.973 22.875 15.18 1 95.56 109 VAL A CA 1
ATOM 799 C C . VAL A 1 109 ? -5.898 23.938 15.414 1 95.56 109 VAL A C 1
ATOM 801 O O . VAL A 1 109 ? -4.711 23.672 15.203 1 95.56 109 VAL A O 1
ATOM 804 N N . ASP A 1 110 ? -6.324 25.062 15.914 1 95.38 110 ASP A N 1
ATOM 805 C CA . ASP A 1 110 ? -5.371 26.141 16.109 1 95.38 110 ASP A CA 1
ATOM 806 C C . ASP A 1 110 ? -4.289 25.75 17.109 1 95.38 110 ASP A C 1
ATOM 808 O O . ASP A 1 110 ? -3.107 26.016 16.906 1 95.38 110 ASP A O 1
ATOM 812 N N . ALA A 1 111 ? -4.715 25.172 18.141 1 96.56 111 ALA A N 1
ATOM 813 C CA . ALA A 1 111 ? -3.76 24.734 19.156 1 96.56 111 ALA A CA 1
ATOM 814 C C . ALA A 1 111 ? -2.84 23.641 18.594 1 96.56 111 ALA A C 1
ATOM 816 O O . ALA A 1 111 ? -1.633 23.656 18.844 1 96.56 111 ALA A O 1
ATOM 817 N N . ILE A 1 112 ? -3.387 22.734 17.859 1 96.06 112 ILE A N 1
ATOM 818 C CA . ILE A 1 112 ? -2.627 21.641 17.266 1 96.06 112 ILE A CA 1
ATOM 819 C C . ILE A 1 112 ? -1.612 22.203 16.281 1 96.06 112 ILE A C 1
ATOM 821 O O . ILE A 1 112 ? -0.474 21.734 16.219 1 96.06 112 ILE A O 1
ATOM 825 N N . VAL A 1 113 ? -2.016 23.141 15.539 1 96.31 113 VAL A N 1
ATOM 826 C CA . VAL A 1 113 ? -1.142 23.766 14.555 1 96.31 113 VAL A CA 1
ATOM 827 C C . VAL A 1 113 ? -0.002 24.5 15.266 1 96.31 113 VAL A C 1
ATOM 829 O O . VAL A 1 113 ? 1.172 24.266 14.969 1 96.31 113 VAL A O 1
ATOM 832 N N . SER A 1 114 ? -0.367 25.344 16.266 1 96.81 114 SER A N 1
ATOM 833 C CA . SER A 1 114 ? 0.626 26.156 16.969 1 96.81 114 SER A CA 1
ATOM 834 C C . SER A 1 114 ? 1.62 25.266 17.719 1 96.81 114 SER A C 1
ATOM 836 O O . SER A 1 114 ? 2.822 25.547 17.719 1 96.81 114 SER A O 1
ATOM 838 N N . ASP A 1 115 ? 1.166 24.203 18.234 1 96.81 115 ASP A N 1
ATOM 839 C CA . ASP A 1 115 ? 1.987 23.391 19.125 1 96.81 115 ASP A CA 1
ATOM 840 C C . ASP A 1 115 ? 2.807 22.375 18.344 1 96.81 115 ASP A C 1
ATOM 842 O O . ASP A 1 115 ? 3.881 21.969 18.797 1 96.81 115 ASP A O 1
ATOM 846 N N . TYR A 1 116 ? 2.309 21.969 17.156 1 96.69 116 TYR A N 1
ATOM 847 C CA . TYR A 1 116 ? 2.912 20.797 16.531 1 96.69 116 TYR A CA 1
ATOM 848 C C . TYR A 1 116 ? 3.166 21.031 15.047 1 96.69 116 TYR A C 1
ATOM 850 O O . TYR A 1 116 ? 4.301 20.906 14.578 1 96.69 116 TYR A O 1
ATOM 858 N N . ALA A 1 117 ? 2.205 21.484 14.305 1 95.88 117 ALA A N 1
ATOM 859 C CA . ALA A 1 117 ? 2.295 21.547 12.844 1 95.88 117 ALA A CA 1
ATOM 860 C C . ALA A 1 117 ? 3.402 22.484 12.398 1 95.88 117 ALA A C 1
ATOM 862 O O . ALA A 1 117 ? 4.086 22.234 11.406 1 95.88 117 ALA A O 1
ATOM 863 N N . LEU A 1 118 ? 3.566 23.547 13.125 1 96.94 118 LEU A N 1
ATOM 864 C CA . LEU A 1 118 ? 4.531 24.578 12.727 1 96.94 118 LEU A CA 1
ATOM 865 C C . LEU A 1 118 ? 5.957 24.062 12.898 1 96.94 118 LEU A C 1
ATOM 867 O O . LEU A 1 118 ? 6.898 24.656 12.359 1 96.94 118 LEU A O 1
ATOM 871 N N . ARG A 1 119 ? 6.129 22.922 13.594 1 97.25 119 ARG A N 1
ATOM 872 C CA . ARG A 1 119 ? 7.441 22.328 13.781 1 97.25 119 ARG A CA 1
ATOM 873 C C . ARG A 1 119 ? 7.711 21.25 12.727 1 97.25 119 ARG A C 1
ATOM 875 O O . ARG A 1 119 ? 8.82 20.734 12.633 1 97.25 119 ARG A O 1
ATOM 882 N N . ALA A 1 120 ? 6.727 20.938 11.953 1 98.5 120 ALA A N 1
ATOM 883 C CA . ALA A 1 120 ? 6.852 19.859 10.977 1 98.5 120 ALA A CA 1
ATOM 884 C C . ALA A 1 120 ? 7.301 20.406 9.625 1 98.5 120 ALA A C 1
ATOM 886 O O . ALA A 1 120 ? 6.953 21.516 9.25 1 98.5 120 ALA A O 1
ATOM 887 N N . ASP A 1 121 ? 8.062 19.594 8.906 1 98.44 121 ASP A N 1
ATOM 888 C CA . ASP A 1 121 ? 8.43 19.922 7.531 1 98.44 121 ASP A CA 1
ATOM 889 C C . ASP A 1 121 ? 7.277 19.641 6.57 1 98.44 121 ASP A C 1
ATOM 891 O O . ASP A 1 121 ? 7.203 20.219 5.484 1 98.44 121 ASP A O 1
ATOM 895 N N . TYR A 1 122 ? 6.43 18.75 6.984 1 98.75 122 TYR A N 1
ATOM 896 C CA . TYR A 1 122 ? 5.293 18.328 6.168 1 98.75 122 TYR A CA 1
ATOM 897 C C . TYR A 1 122 ? 4.168 17.781 7.035 1 98.75 122 TYR A C 1
ATOM 899 O O . TYR A 1 122 ? 4.418 17.031 7.984 1 98.75 122 TYR A O 1
ATOM 907 N N . VAL A 1 123 ? 2.91 18.141 6.754 1 98.88 123 VAL A N 1
ATOM 908 C CA . VAL A 1 123 ? 1.736 17.672 7.48 1 98.88 123 VAL A CA 1
ATOM 909 C C . VAL A 1 123 ? 0.854 16.844 6.555 1 98.88 123 VAL A C 1
ATOM 911 O O . VAL A 1 123 ? 0.582 17.234 5.422 1 98.88 123 VAL A O 1
ATOM 914 N N . VAL A 1 124 ? 0.456 15.688 7.055 1 98.94 124 VAL A N 1
ATOM 915 C CA . VAL A 1 124 ? -0.442 14.781 6.348 1 98.94 124 VAL A CA 1
ATOM 916 C C . VAL A 1 124 ? -1.814 14.789 7.016 1 98.94 124 VAL A C 1
ATOM 918 O O . VAL A 1 124 ? -1.933 14.492 8.211 1 98.94 124 VAL A O 1
ATOM 921 N N . ASP A 1 125 ? -2.834 15.148 6.23 1 98.88 125 ASP A N 1
ATOM 922 C CA . ASP A 1 125 ? -4.223 15.102 6.68 1 98.88 125 ASP A CA 1
ATOM 923 C C . ASP A 1 125 ? -4.898 13.805 6.246 1 98.88 125 ASP A C 1
ATOM 925 O O . ASP A 1 125 ? -5.316 13.68 5.09 1 98.88 125 ASP A O 1
ATOM 929 N N . ALA A 1 126 ? -5.02 12.93 7.238 1 98.62 126 ALA A N 1
ATOM 930 C CA . ALA A 1 126 ? -5.656 11.641 6.984 1 98.62 126 ALA A CA 1
ATOM 931 C C . ALA A 1 126 ? -6.906 11.461 7.844 1 98.62 126 ALA A C 1
ATOM 933 O O . ALA A 1 126 ? -7.25 10.344 8.234 1 98.62 126 ALA A O 1
ATOM 934 N N . ILE A 1 127 ? -7.555 12.492 8.211 1 97.25 127 ILE A N 1
ATOM 935 C CA . ILE A 1 127 ? -8.805 12.414 8.953 1 97.25 127 ILE A CA 1
ATOM 936 C C . ILE A 1 127 ? -9.984 12.375 7.98 1 97.25 127 ILE A C 1
ATOM 938 O O . ILE A 1 127 ? -9.797 12.508 6.77 1 97.25 127 ILE A O 1
ATOM 942 N N . ASP A 1 128 ? -11.227 12.203 8.484 1 93.06 128 ASP A N 1
ATOM 943 C CA . ASP A 1 128 ? -12.352 12 7.57 1 93.06 128 ASP A CA 1
ATOM 944 C C . ASP A 1 128 ? -13.414 13.078 7.758 1 93.06 128 ASP A C 1
ATOM 946 O O . ASP A 1 128 ? -14.43 13.086 7.055 1 93.06 128 ASP A O 1
ATOM 950 N N . THR A 1 129 ? -13.172 14.023 8.633 1 94.44 129 THR A N 1
ATOM 951 C CA . THR A 1 129 ? -14.172 15.047 8.922 1 94.44 129 THR A CA 1
ATOM 952 C C . THR A 1 129 ? -13.914 16.297 8.094 1 94.44 129 THR A C 1
ATOM 954 O O . THR A 1 129 ? -12.859 16.938 8.211 1 94.44 129 THR A O 1
ATOM 957 N N . VAL A 1 130 ? -14.953 16.703 7.352 1 96.19 130 VAL A N 1
ATOM 958 C CA . VAL A 1 130 ? -14.828 17.781 6.375 1 96.19 130 VAL A CA 1
ATOM 959 C C . VAL A 1 130 ? -14.469 19.094 7.09 1 96.19 130 VAL A C 1
ATOM 961 O O . VAL A 1 130 ? -13.539 19.797 6.688 1 96.19 130 VAL A O 1
ATOM 964 N N . SER A 1 131 ? -15.148 19.391 8.188 1 96.62 131 SER A N 1
ATOM 965 C CA . SER A 1 131 ? -14.93 20.656 8.891 1 96.62 131 SER A CA 1
ATOM 966 C C . SER A 1 131 ? -13.5 20.75 9.406 1 96.62 131 SER A C 1
ATOM 968 O O . SER A 1 131 ? -12.883 21.828 9.359 1 96.62 131 SER A O 1
ATOM 970 N N . THR A 1 132 ? -12.977 19.656 9.875 1 97.06 132 THR A N 1
ATOM 971 C CA . THR A 1 132 ? -11.625 19.625 10.414 1 97.06 132 THR A CA 1
ATOM 972 C C . THR A 1 132 ? -10.594 19.75 9.289 1 97.06 132 THR A C 1
ATOM 974 O O . THR A 1 132 ? -9.586 20.438 9.438 1 97.06 132 THR A O 1
ATOM 977 N N . LYS A 1 133 ? -10.867 19.062 8.18 1 98.25 133 LYS A N 1
ATOM 978 C CA . LYS A 1 133 ? -10.008 19.188 7.008 1 98.25 133 LYS A CA 1
ATOM 979 C C . LYS A 1 133 ? -9.922 20.641 6.547 1 98.25 133 LYS A C 1
ATOM 981 O O . LYS A 1 133 ? -8.852 21.109 6.156 1 98.25 133 LYS A O 1
ATOM 986 N N . LEU A 1 134 ? -11.07 21.312 6.578 1 98.38 134 LEU A N 1
ATOM 987 C CA . LEU A 1 134 ? -11.133 22.703 6.133 1 98.38 134 LEU A CA 1
ATOM 988 C C . LEU A 1 134 ? -10.352 23.609 7.074 1 98.38 134 LEU A C 1
ATOM 990 O O . LEU A 1 134 ? -9.641 24.516 6.625 1 98.38 134 LEU A O 1
ATOM 994 N N . ALA A 1 135 ? -10.477 23.359 8.336 1 98.12 135 ALA A N 1
ATOM 995 C CA . ALA A 1 135 ? -9.734 24.141 9.312 1 98.12 135 ALA A CA 1
ATOM 996 C C . ALA A 1 135 ? -8.227 23.969 9.133 1 98.12 135 ALA A C 1
ATOM 998 O O . ALA A 1 135 ? -7.473 24.938 9.227 1 98.12 135 ALA A O 1
ATOM 999 N N . LEU A 1 136 ? -7.789 22.781 8.859 1 98.31 136 LEU A N 1
ATOM 1000 C CA . LEU A 1 136 ? -6.379 22.5 8.625 1 98.31 136 LEU A CA 1
ATOM 1001 C C . LEU A 1 136 ? -5.887 23.188 7.359 1 98.31 136 LEU A C 1
ATOM 1003 O O . LEU A 1 136 ? -4.797 23.766 7.348 1 98.31 136 LEU A O 1
ATOM 1007 N N . ALA A 1 137 ? -6.684 23.094 6.301 1 98.56 137 ALA A N 1
ATOM 1008 C CA . ALA A 1 137 ? -6.336 23.75 5.039 1 98.56 137 ALA A CA 1
ATOM 1009 C C . ALA A 1 137 ? -6.184 25.266 5.223 1 98.56 137 ALA A C 1
ATOM 1011 O O . ALA A 1 137 ? -5.25 25.859 4.695 1 98.56 137 ALA A O 1
ATOM 1012 N N . GLN A 1 138 ? -7.109 25.812 5.977 1 98.25 138 GLN A N 1
ATOM 1013 C CA . GLN A 1 138 ? -7.047 27.234 6.27 1 98.25 138 GLN A CA 1
ATOM 1014 C C . GLN A 1 138 ? -5.77 27.578 7.027 1 98.25 138 GLN A C 1
ATOM 1016 O O . GLN A 1 138 ? -5.086 28.547 6.695 1 98.25 138 GLN A O 1
ATOM 1021 N N . ALA A 1 139 ? -5.477 26.828 8.008 1 97.94 139 ALA A N 1
ATOM 1022 C CA . ALA A 1 139 ? -4.277 27.062 8.82 1 97.94 139 ALA A CA 1
ATOM 1023 C C . ALA A 1 139 ? -3.014 26.922 7.969 1 97.94 139 ALA A C 1
ATOM 1025 O O . ALA A 1 139 ? -2.068 27.703 8.133 1 97.94 139 ALA A O 1
ATOM 1026 N N . ALA A 1 140 ? -2.994 25.906 7.09 1 98.19 140 ALA A N 1
ATOM 1027 C CA . ALA A 1 140 ? -1.839 25.703 6.219 1 98.19 140 ALA A CA 1
ATOM 1028 C C . ALA A 1 140 ? -1.596 26.922 5.332 1 98.19 140 ALA A C 1
ATOM 1030 O O . ALA A 1 140 ? -0.451 27.344 5.141 1 98.19 140 ALA A O 1
ATOM 1031 N N . GLN A 1 141 ? -2.67 27.453 4.773 1 97.94 141 GLN A N 1
ATOM 1032 C CA . GLN A 1 141 ? -2.555 28.656 3.943 1 97.94 141 GLN A CA 1
ATOM 1033 C C . GLN A 1 141 ? -2.059 29.844 4.758 1 97.94 141 GLN A C 1
ATOM 1035 O O . GLN A 1 141 ? -1.207 30.609 4.293 1 97.94 141 GLN A O 1
ATOM 1040 N N . GLU A 1 142 ? -2.559 29.984 5.941 1 97.56 142 GLU A N 1
ATOM 1041 C CA . GLU A 1 142 ? -2.248 31.125 6.793 1 97.56 142 GLU A CA 1
ATOM 1042 C C . GLU A 1 142 ? -0.805 31.078 7.285 1 97.56 142 GLU A C 1
ATOM 1044 O O . GLU A 1 142 ? -0.134 32.094 7.367 1 97.56 142 GLU A O 1
ATOM 1049 N N . HIS A 1 143 ? -0.313 29.922 7.621 1 97.38 143 HIS A N 1
ATOM 1050 C CA . HIS A 1 143 ? 0.985 29.812 8.281 1 97.38 143 HIS A CA 1
ATOM 1051 C C . HIS A 1 143 ? 2.049 29.297 7.312 1 97.38 143 HIS A C 1
ATOM 1053 O O . HIS A 1 143 ? 3.238 29.297 7.641 1 97.38 143 HIS A O 1
ATOM 1059 N N . GLY A 1 144 ? 1.673 28.719 6.184 1 96.12 144 GLY A N 1
ATOM 1060 C CA . GLY A 1 144 ? 2.59 28.422 5.098 1 96.12 144 GLY A CA 1
ATOM 1061 C C . GLY A 1 144 ? 3.236 27.047 5.227 1 96.12 144 GLY A C 1
ATOM 1062 O O . GLY A 1 144 ? 4.324 26.812 4.695 1 96.12 144 GLY A O 1
ATOM 1063 N N . PHE A 1 145 ? 2.719 26.141 5.984 1 95.81 145 PHE A N 1
ATOM 1064 C CA . PHE A 1 145 ? 3.324 24.812 6.066 1 95.81 145 PHE A CA 1
ATOM 1065 C C . PHE A 1 145 ? 2.77 23.891 4.98 1 95.81 145 PHE A C 1
ATOM 1067 O O . PHE A 1 145 ? 1.659 24.109 4.488 1 95.81 145 PHE A O 1
ATOM 1074 N N . TRP A 1 146 ? 3.551 22.859 4.543 1 97.5 146 TRP A N 1
ATOM 1075 C CA . TRP A 1 146 ? 3.133 21.875 3.541 1 97.5 146 TRP A CA 1
ATOM 1076 C C . TRP A 1 146 ? 2.039 20.969 4.09 1 97.5 146 TRP A C 1
ATOM 1078 O O . TRP A 1 146 ? 2.16 20.438 5.199 1 97.5 146 TRP A O 1
ATOM 1088 N N . LEU A 1 147 ? 0.955 20.859 3.297 1 98.69 147 LEU A N 1
ATOM 1089 C CA . LEU A 1 147 ? -0.17 20 3.662 1 98.69 147 LEU A CA 1
ATOM 1090 C C . LEU A 1 147 ? -0.666 19.203 2.459 1 98.69 147 LEU A C 1
ATOM 1092 O O . LEU A 1 147 ? -0.804 19.75 1.362 1 98.69 147 LEU A O 1
ATOM 1096 N N . VAL A 1 148 ? -0.863 17.938 2.629 1 98.88 148 VAL A N 1
ATOM 1097 C CA . VAL A 1 148 ? -1.612 17.109 1.682 1 98.88 148 VAL A CA 1
ATOM 1098 C C . VAL A 1 148 ? -2.779 16.438 2.395 1 98.88 148 VAL A C 1
ATOM 1100 O O . VAL A 1 148 ? -2.637 15.977 3.531 1 98.88 148 VAL A O 1
ATOM 1103 N N . SER A 1 149 ? -3.891 16.469 1.784 1 98.88 149 SER A N 1
ATOM 1104 C CA . SER A 1 149 ? -5.098 15.922 2.391 1 98.88 149 SER A CA 1
ATOM 1105 C C . SER A 1 149 ? -5.629 14.734 1.588 1 98.88 149 SER A C 1
ATOM 1107 O O . SER A 1 149 ? -5.785 14.828 0.368 1 98.88 149 SER A O 1
ATOM 1109 N N . ALA A 1 150 ? -5.848 13.609 2.279 1 98.81 150 ALA A N 1
ATOM 1110 C CA . ALA A 1 150 ? -6.48 12.453 1.645 1 98.81 150 ALA A CA 1
ATOM 1111 C C . ALA A 1 150 ? -7.98 12.68 1.473 1 98.81 150 ALA A C 1
ATOM 1113 O O . ALA A 1 150 ? -8.664 13.102 2.408 1 98.81 150 ALA A O 1
ATOM 1114 N N . MET A 1 151 ? -8.5 12.398 0.286 1 98.12 151 MET A N 1
ATOM 1115 C CA . MET A 1 151 ? -9.938 12.461 0.036 1 98.12 151 MET A CA 1
ATOM 1116 C C . MET A 1 151 ? -10.562 11.07 0.132 1 98.12 151 MET A C 1
ATOM 1118 O O . MET A 1 151 ? -9.969 10.156 0.699 1 98.12 151 MET A O 1
ATOM 1122 N N . GLY A 1 152 ? -11.758 10.953 -0.301 1 92.38 152 GLY A N 1
ATOM 1123 C CA . GLY A 1 152 ? -12.508 9.727 -0.074 1 92.38 152 GLY A CA 1
ATOM 1124 C C . GLY A 1 152 ? -12.023 8.562 -0.915 1 92.38 152 GLY A C 1
ATOM 1125 O O . GLY A 1 152 ? -11.742 8.727 -2.105 1 92.38 152 GLY A O 1
ATOM 1126 N N . GLY A 1 153 ? -11.914 7.402 -0.283 1 93.69 153 GLY A N 1
ATOM 1127 C CA . GLY A 1 153 ? -11.57 6.168 -0.968 1 93.69 153 GLY A CA 1
ATOM 1128 C 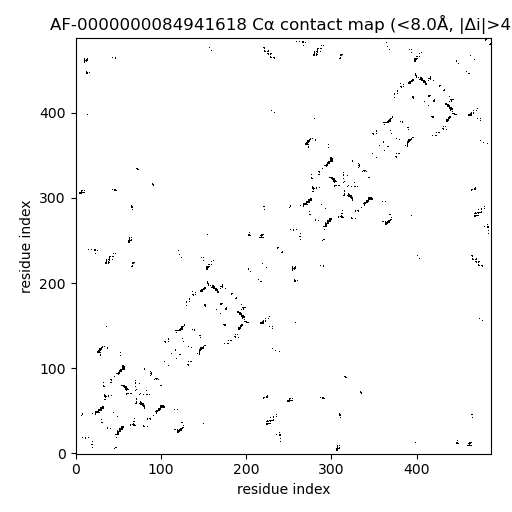C . GLY A 1 153 ? -12.617 5.082 -0.812 1 93.69 153 GLY A C 1
ATOM 1129 O O . GLY A 1 153 ? -12.453 3.977 -1.329 1 93.69 153 GLY A O 1
ATOM 1130 N N . GLY A 1 154 ? -13.711 5.387 -0.092 1 94.69 154 GLY A N 1
ATOM 1131 C CA . GLY A 1 154 ? -14.773 4.422 0.145 1 94.69 154 GLY A CA 1
ATOM 1132 C C . GLY A 1 154 ? -15.555 4.07 -1.108 1 94.69 154 GLY A C 1
ATOM 1133 O O . GLY A 1 154 ? -15.75 4.918 -1.98 1 94.69 154 GLY A O 1
ATOM 1134 N N . ASN A 1 155 ? -15.977 2.852 -1.219 1 95.38 155 ASN A N 1
ATOM 1135 C CA . ASN A 1 155 ? -16.828 2.344 -2.291 1 95.38 155 ASN A CA 1
ATOM 1136 C C . ASN A 1 155 ? -16.125 2.424 -3.645 1 95.38 155 ASN A C 1
ATOM 1138 O O . ASN A 1 155 ? -16.766 2.666 -4.668 1 95.38 155 ASN A O 1
ATOM 1142 N N . LYS A 1 156 ? -14.828 2.322 -3.605 1 96.06 156 LYS A N 1
ATOM 1143 C CA . LYS A 1 156 ? -14.047 2.363 -4.836 1 96.06 156 LYS A CA 1
ATOM 1144 C C . LYS A 1 156 ? -13.219 1.094 -5.004 1 96.06 156 LYS A C 1
ATOM 1146 O O . LYS A 1 156 ? -12.914 0.407 -4.023 1 96.06 156 LYS A O 1
ATOM 1151 N N . LEU A 1 157 ? -12.82 0.782 -6.266 1 96.5 157 LEU A N 1
ATOM 1152 C CA . LEU A 1 157 ? -12.219 -0.513 -6.562 1 96.5 157 LEU A CA 1
ATOM 1153 C C . LEU A 1 157 ? -10.867 -0.339 -7.246 1 96.5 157 LEU A C 1
ATOM 1155 O O . LEU A 1 157 ? -10 -1.211 -7.145 1 96.5 157 LEU A O 1
ATOM 1159 N N . HIS A 1 158 ? -10.641 0.812 -7.926 1 96.62 158 HIS A N 1
ATOM 1160 C CA . HIS A 1 158 ? -9.547 0.901 -8.883 1 96.62 158 HIS A CA 1
ATOM 1161 C C . HIS A 1 158 ? -8.523 1.94 -8.453 1 96.62 158 HIS A C 1
ATOM 1163 O O . HIS A 1 158 ? -8.602 3.105 -8.844 1 96.62 158 HIS A O 1
ATOM 1169 N N . PRO A 1 159 ? -7.5 1.462 -7.758 1 97 159 PRO A N 1
ATOM 1170 C CA . PRO A 1 159 ? -6.512 2.402 -7.223 1 97 159 PRO A CA 1
ATOM 1171 C C . PRO A 1 159 ? -5.703 3.092 -8.32 1 97 159 PRO A C 1
ATOM 1173 O O . PRO A 1 159 ? -5.066 4.117 -8.07 1 97 159 PRO A O 1
ATOM 1176 N N . GLU A 1 160 ? -5.648 2.514 -9.578 1 96.38 160 GLU A N 1
ATOM 1177 C CA . GLU A 1 160 ? -4.926 3.139 -10.688 1 96.38 160 GLU A CA 1
ATOM 1178 C C . GLU A 1 160 ? -5.551 4.477 -11.07 1 96.38 160 GLU A C 1
ATOM 1180 O O . GLU A 1 160 ? -4.961 5.25 -11.82 1 96.38 160 GLU A O 1
ATOM 1185 N N . LEU A 1 161 ? -6.707 4.781 -10.484 1 97.5 161 LEU A N 1
ATOM 1186 C CA . LEU A 1 161 ? -7.402 6.023 -10.797 1 97.5 161 LEU A CA 1
ATOM 1187 C C . LEU A 1 161 ? -7.156 7.07 -9.711 1 97.5 161 LEU A C 1
ATOM 1189 O O . LEU A 1 161 ? -7.73 8.156 -9.75 1 97.5 161 LEU A O 1
ATOM 1193 N N . LEU A 1 162 ? -6.32 6.766 -8.773 1 98.38 162 LEU A N 1
ATOM 1194 C CA . LEU A 1 162 ? -5.883 7.742 -7.781 1 98.38 162 LEU A CA 1
ATOM 1195 C C . LEU A 1 162 ? -4.91 8.742 -8.391 1 98.38 162 LEU A C 1
ATOM 1197 O O . LEU A 1 162 ? -4.047 8.367 -9.188 1 98.38 162 LEU A O 1
ATOM 1201 N N . ARG A 1 163 ? -5.059 9.945 -7.969 1 97.25 163 ARG A N 1
ATOM 1202 C CA . ARG A 1 163 ? -4.145 10.984 -8.438 1 97.25 163 ARG A CA 1
ATOM 1203 C C . ARG A 1 163 ? -4.047 12.125 -7.426 1 97.25 163 ARG A C 1
ATOM 1205 O O . ARG A 1 163 ? -4.992 12.375 -6.676 1 97.25 163 ARG A O 1
ATOM 1212 N N . PHE A 1 164 ? -2.91 12.75 -7.473 1 98.31 164 PHE A N 1
ATOM 1213 C CA . PHE A 1 164 ? -2.752 14.008 -6.758 1 98.31 164 PHE A CA 1
ATOM 1214 C C . PHE A 1 164 ? -3.27 15.172 -7.598 1 98.31 164 PHE A C 1
ATOM 1216 O O . PHE A 1 164 ? -3.146 15.164 -8.82 1 98.31 164 PHE A O 1
ATOM 1223 N N . ALA A 1 165 ? -3.82 16.156 -6.957 1 98.31 165 ALA A N 1
ATOM 1224 C CA . ALA A 1 165 ? -4.305 17.359 -7.625 1 98.31 165 ALA A CA 1
ATOM 1225 C C . ALA A 1 165 ? -4.492 18.5 -6.629 1 98.31 165 ALA A C 1
ATOM 1227 O O . ALA A 1 165 ? -4.367 18.312 -5.418 1 98.31 165 ALA A O 1
ATOM 1228 N N . ASP A 1 166 ? -4.578 19.688 -7.195 1 98.69 166 ASP A N 1
ATOM 1229 C CA . ASP A 1 166 ? -5.211 20.734 -6.406 1 98.69 166 ASP A CA 1
ATOM 1230 C C . ASP A 1 166 ? -6.695 20.438 -6.191 1 98.69 166 ASP A C 1
ATOM 1232 O O . ASP A 1 166 ? -7.367 19.922 -7.086 1 98.69 166 ASP A O 1
ATOM 1236 N N . ILE A 1 167 ? -7.199 20.797 -5.07 1 98.75 167 ILE A N 1
ATOM 1237 C CA . ILE A 1 167 ? -8.594 20.562 -4.73 1 98.75 167 ILE A CA 1
ATOM 1238 C C . ILE A 1 167 ? -9.5 21.109 -5.832 1 98.75 167 ILE A C 1
ATOM 1240 O O . ILE A 1 167 ? -10.539 20.531 -6.141 1 98.75 167 ILE A O 1
ATOM 1244 N N . ASN A 1 168 ? -9.117 22.156 -6.523 1 98.44 168 ASN A N 1
ATOM 1245 C CA . ASN A 1 168 ? -9.914 22.828 -7.543 1 98.44 168 ASN A CA 1
ATOM 1246 C C . ASN A 1 168 ? -9.992 22.016 -8.828 1 98.44 168 ASN A C 1
ATOM 1248 O O . ASN A 1 168 ? -10.828 22.281 -9.688 1 98.44 168 ASN A O 1
ATOM 1252 N N . ASP A 1 169 ? -9.172 21.016 -8.969 1 98.44 169 ASP A N 1
ATOM 1253 C CA . ASP A 1 169 ? -9.102 20.234 -10.195 1 98.44 169 ASP A CA 1
ATOM 1254 C C . ASP A 1 169 ? -9.703 18.828 -9.984 1 98.44 169 ASP A C 1
ATOM 1256 O O . ASP A 1 169 ? -9.586 17.969 -10.859 1 98.44 169 ASP A O 1
ATOM 1260 N N . THR A 1 170 ? -10.32 18.609 -8.891 1 98.19 170 THR A N 1
ATOM 1261 C CA . THR A 1 170 ? -10.867 17.297 -8.57 1 98.19 170 THR A CA 1
ATOM 1262 C C . THR A 1 170 ? -12.242 17.109 -9.219 1 98.19 170 THR A C 1
ATOM 1264 O O . THR A 1 170 ? -12.898 18.094 -9.562 1 98.19 170 THR A O 1
ATOM 1267 N N . PHE A 1 171 ? -12.633 15.852 -9.414 1 97.19 171 PHE A N 1
ATOM 1268 C CA . PHE A 1 171 ? -13.93 15.469 -9.945 1 97.19 171 PHE A CA 1
ATOM 1269 C C . PHE A 1 171 ? -14.297 14.055 -9.523 1 97.19 171 PHE A C 1
ATOM 1271 O O . PHE A 1 171 ? -13.445 13.297 -9.047 1 97.19 171 PHE A O 1
ATOM 1278 N N . ASN A 1 172 ? -15.555 13.68 -9.453 1 95.5 172 ASN A N 1
ATOM 1279 C CA . ASN A 1 172 ? -16.109 12.352 -9.203 1 95.5 172 ASN A CA 1
ATOM 1280 C C . ASN A 1 172 ? -15.859 11.906 -7.766 1 95.5 172 ASN A C 1
ATOM 1282 O O . ASN A 1 172 ? -15.656 10.719 -7.504 1 95.5 172 ASN A O 1
ATOM 1286 N N . CYS A 1 173 ? -15.68 12.805 -6.887 1 94.81 173 CYS A N 1
ATOM 1287 C CA . CYS A 1 173 ? -15.477 12.523 -5.469 1 94.81 173 CYS A CA 1
ATOM 1288 C C . CYS A 1 173 ? -16.344 13.438 -4.605 1 94.81 173 CYS A C 1
ATOM 1290 O O . CYS A 1 173 ? -16.141 14.648 -4.59 1 94.81 173 CYS A O 1
ATOM 1292 N N . ARG A 1 174 ? -17.234 12.906 -3.885 1 93.56 174 ARG A N 1
ATOM 1293 C CA . ARG A 1 174 ? -18.188 13.664 -3.076 1 93.56 174 ARG A CA 1
ATOM 1294 C C . ARG A 1 174 ? -17.469 14.523 -2.039 1 93.56 174 ARG A C 1
ATOM 1296 O O . ARG A 1 174 ? -17.781 15.695 -1.862 1 93.56 174 ARG A O 1
ATOM 1303 N N . MET A 1 175 ? -16.531 13.953 -1.372 1 96.44 175 MET A N 1
ATOM 1304 C CA . MET A 1 175 ? -15.773 14.711 -0.374 1 96.44 175 MET A CA 1
ATOM 1305 C C . MET A 1 175 ? -15.055 15.891 -1.014 1 96.44 175 MET A C 1
ATOM 1307 O O . MET A 1 175 ? -15.094 17.016 -0.49 1 96.44 175 MET A O 1
ATOM 1311 N N . SER A 1 176 ? -14.391 15.641 -2.119 1 97.56 176 SER A N 1
ATOM 1312 C CA . SER A 1 176 ? -13.68 16.719 -2.801 1 97.56 176 SER A CA 1
ATOM 1313 C C . SER A 1 176 ? -14.633 17.828 -3.232 1 97.56 176 SER A C 1
ATOM 1315 O O . SER A 1 176 ? -14.266 19 -3.236 1 97.56 176 SER A O 1
ATOM 1317 N N . ARG A 1 177 ? -15.805 17.406 -3.643 1 97.62 177 ARG A N 1
ATOM 1318 C CA . ARG A 1 177 ? -16.797 18.391 -4.062 1 97.62 177 ARG A CA 1
ATOM 1319 C C . ARG A 1 177 ? -17.141 19.344 -2.924 1 97.62 177 ARG A C 1
ATOM 1321 O O . ARG A 1 177 ? -17.125 20.562 -3.104 1 97.62 177 ARG A O 1
ATOM 1328 N N . ILE A 1 178 ? -17.391 18.75 -1.813 1 98.12 178 ILE A N 1
ATOM 1329 C CA . ILE A 1 178 ? -17.734 19.547 -0.644 1 98.12 178 ILE A CA 1
ATOM 1330 C C . ILE A 1 178 ? -16.547 20.422 -0.239 1 98.12 178 ILE A C 1
ATOM 1332 O O . ILE A 1 178 ? -16.703 21.609 0.039 1 98.12 178 ILE A O 1
ATOM 1336 N N . MET A 1 179 ? -15.391 19.828 -0.23 1 98.5 179 MET A N 1
ATOM 1337 C CA . MET A 1 179 ? -14.164 20.547 0.126 1 98.5 179 MET A CA 1
ATOM 1338 C C . MET A 1 179 ? -13.922 21.719 -0.826 1 98.5 179 MET A C 1
ATOM 1340 O O . MET A 1 179 ? -13.578 22.812 -0.389 1 98.5 179 MET A O 1
ATOM 1344 N N . ARG A 1 180 ? -14.047 21.438 -2.076 1 98 180 ARG A N 1
ATOM 1345 C CA . ARG A 1 180 ? -13.812 22.469 -3.086 1 98 180 ARG A CA 1
ATOM 1346 C C . ARG A 1 180 ? -14.742 23.656 -2.885 1 98 180 ARG A C 1
ATOM 1348 O O . ARG A 1 180 ? -14.289 24.812 -2.883 1 98 180 ARG A O 1
ATOM 1355 N N . LYS A 1 181 ? -15.984 23.391 -2.723 1 98.31 181 LYS A N 1
ATOM 1356 C CA . LYS A 1 181 ? -16.969 24.438 -2.49 1 98.31 181 LYS A CA 1
ATOM 1357 C C . LYS A 1 181 ? -16.641 25.25 -1.24 1 98.31 181 LYS A C 1
ATOM 1359 O O . LYS A 1 181 ? -16.625 26.484 -1.273 1 98.31 181 LYS A O 1
ATOM 1364 N N . GLU A 1 182 ? -16.328 24.562 -0.184 1 98.38 182 GLU A N 1
ATOM 1365 C CA . GLU A 1 182 ? -16.078 25.234 1.091 1 98.38 182 GLU A CA 1
ATOM 1366 C C . GLU A 1 182 ? -14.75 25.969 1.068 1 98.38 182 GLU A C 1
ATOM 1368 O O . GLU A 1 182 ? -14.609 27.016 1.704 1 98.38 182 GLU A O 1
ATOM 1373 N N . CYS A 1 183 ? -13.789 25.453 0.376 1 98.56 183 CYS A N 1
ATOM 1374 C CA . CYS A 1 183 ? -12.539 26.188 0.194 1 98.56 183 CYS A CA 1
ATOM 1375 C C . CYS A 1 183 ? -12.773 27.516 -0.491 1 98.56 183 CYS A C 1
ATOM 1377 O O . CYS A 1 183 ? -12.242 28.547 -0.063 1 98.56 183 CYS A O 1
ATOM 1379 N N . ARG A 1 184 ? -13.57 27.484 -1.517 1 97.69 184 ARG A N 1
ATOM 1380 C CA . ARG A 1 184 ? -13.906 28.719 -2.217 1 97.69 184 ARG A CA 1
ATOM 1381 C C . ARG A 1 184 ? -14.586 29.703 -1.28 1 97.69 184 ARG A C 1
ATOM 1383 O O . ARG A 1 184 ? -14.227 30.891 -1.258 1 97.69 184 ARG A O 1
ATOM 1390 N N . ASN A 1 185 ? -15.445 29.25 -0.532 1 97.94 185 ASN A N 1
ATOM 1391 C CA . ASN A 1 185 ? -16.188 30.094 0.397 1 97.94 185 ASN A CA 1
ATOM 1392 C C . ASN A 1 185 ? -15.266 30.719 1.44 1 97.94 185 ASN A C 1
ATOM 1394 O O . ASN A 1 185 ? -15.531 31.828 1.917 1 97.94 185 ASN A O 1
ATOM 1398 N N . ARG A 1 186 ? -14.234 30.031 1.749 1 97.12 186 ARG A N 1
ATOM 1399 C CA . ARG A 1 186 ? -13.359 30.453 2.832 1 97.12 186 ARG A CA 1
ATOM 1400 C C . ARG A 1 186 ? -12.141 31.203 2.289 1 97.12 186 ARG A C 1
ATOM 1402 O O . ARG A 1 186 ? -11.297 31.656 3.057 1 97.12 186 ARG A O 1
ATOM 1409 N N . GLY A 1 187 ? -12.023 31.188 1.006 1 97.94 187 GLY A N 1
ATOM 1410 C CA . GLY A 1 187 ? -10.898 31.859 0.387 1 97.94 187 GLY A CA 1
ATOM 1411 C C . GLY A 1 187 ? -9.617 31.047 0.412 1 97.94 187 GLY A C 1
ATOM 1412 O O . GLY A 1 187 ? -8.523 31.609 0.41 1 97.94 187 GLY A O 1
ATOM 1413 N N . ILE A 1 188 ? -9.727 29.781 0.575 1 98.12 188 ILE A N 1
ATOM 1414 C CA . ILE A 1 188 ? -8.578 28.891 0.468 1 98.12 188 ILE A CA 1
ATOM 1415 C C . ILE A 1 188 ? -8.234 28.656 -1.003 1 98.12 188 ILE A C 1
ATOM 1417 O O . ILE A 1 188 ? -9.016 28.062 -1.743 1 98.12 188 ILE A O 1
ATOM 1421 N N . ARG A 1 189 ? -7.156 29.125 -1.411 1 97 189 ARG A N 1
ATOM 1422 C CA . ARG A 1 189 ? -6.828 29.219 -2.83 1 97 189 ARG A CA 1
ATOM 1423 C C . ARG A 1 189 ? -6.344 27.875 -3.371 1 97 189 ARG A C 1
ATOM 1425 O O . ARG A 1 189 ? -6.648 27.516 -4.508 1 97 189 ARG A O 1
ATOM 1432 N N . ARG A 1 190 ? -5.52 27.219 -2.498 1 97.38 190 ARG A N 1
ATOM 1433 C CA . ARG A 1 190 ? -4.918 25.953 -2.934 1 97.38 190 ARG A CA 1
ATOM 1434 C C . ARG A 1 190 ? -4.91 24.938 -1.805 1 97.38 190 ARG A C 1
ATOM 1436 O O . ARG A 1 190 ? -4.797 25.297 -0.632 1 97.38 190 ARG A O 1
ATOM 1443 N N . LEU A 1 191 ? -5.066 23.734 -2.227 1 98.56 191 LEU A N 1
ATOM 1444 C CA . LEU A 1 191 ? -4.953 22.594 -1.335 1 98.56 191 LEU A CA 1
ATOM 1445 C C . LEU A 1 191 ? -4.551 21.328 -2.107 1 98.56 191 LEU A C 1
ATOM 1447 O O . LEU A 1 191 ? -5.273 20.891 -3.006 1 98.56 191 LEU A O 1
ATOM 1451 N N . ARG A 1 192 ? -3.391 20.781 -1.825 1 98.69 192 ARG A N 1
ATOM 1452 C CA . ARG A 1 192 ? -2.945 19.547 -2.447 1 98.69 192 ARG A CA 1
ATOM 1453 C C . ARG A 1 192 ? -3.701 18.344 -1.878 1 98.69 192 ARG A C 1
ATOM 1455 O O . ARG A 1 192 ? -3.781 18.172 -0.66 1 98.69 192 ARG A O 1
ATOM 1462 N N . VAL A 1 193 ? -4.297 17.547 -2.775 1 98.88 193 VAL A N 1
ATOM 1463 C CA . VAL A 1 193 ? -5.102 16.422 -2.305 1 98.88 193 VAL A CA 1
ATOM 1464 C C . VAL A 1 193 ? -4.754 15.164 -3.102 1 98.88 193 VAL A C 1
ATOM 1466 O O . VAL A 1 193 ? -4.199 15.258 -4.199 1 98.88 193 VAL A O 1
ATOM 1469 N N . LEU A 1 194 ? -4.938 14.062 -2.486 1 98.88 194 LEU A N 1
ATOM 1470 C CA . LEU A 1 194 ? -5.023 12.773 -3.176 1 98.88 194 LEU A CA 1
ATOM 1471 C C . LEU A 1 194 ? -6.473 12.32 -3.293 1 98.88 194 LEU A C 1
ATOM 1473 O O . LEU A 1 194 ? -7.176 12.203 -2.283 1 98.88 194 LEU A O 1
ATOM 1477 N N . PHE A 1 195 ? -6.957 12.086 -4.508 1 98.62 195 PHE A N 1
ATOM 1478 C CA . PHE A 1 195 ? -8.328 11.625 -4.707 1 98.62 195 PHE A CA 1
ATOM 1479 C C . PHE A 1 195 ? -8.398 10.609 -5.836 1 98.62 195 PHE A C 1
ATOM 1481 O O . PHE A 1 195 ? -7.41 10.367 -6.531 1 98.62 195 PHE A O 1
ATOM 1488 N N . SER A 1 196 ? -9.531 9.914 -5.891 1 98.25 196 SER A N 1
ATOM 1489 C CA . SER A 1 196 ? -9.789 8.977 -6.98 1 98.25 196 SER A CA 1
ATOM 1490 C C . SER A 1 196 ? -10.758 9.562 -7.996 1 98.25 196 SER A C 1
ATOM 1492 O O . SE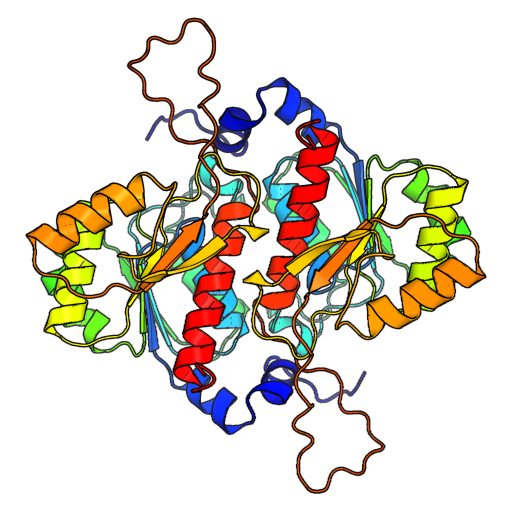R A 1 196 ? -11.766 10.172 -7.621 1 98.25 196 SER A O 1
ATOM 1494 N N . THR A 1 197 ? -10.492 9.328 -9.297 1 97.5 197 THR A N 1
ATOM 1495 C CA . THR A 1 197 ? -11.391 9.789 -10.344 1 97.5 197 THR A CA 1
ATOM 1496 C C . THR A 1 197 ? -12.531 8.797 -10.555 1 97.5 197 THR A C 1
ATOM 1498 O O . THR A 1 197 ? -13.438 9.047 -11.352 1 97.5 197 THR A O 1
ATOM 1501 N N . GLU A 1 198 ? -12.453 7.719 -9.805 1 96.69 198 GLU A N 1
ATOM 1502 C CA . GLU A 1 198 ? -13.5 6.699 -9.891 1 96.69 198 GLU A CA 1
ATOM 1503 C C . GLU A 1 198 ? -14.789 7.176 -9.242 1 96.69 198 GLU A C 1
ATOM 1505 O O . GLU A 1 198 ? -14.773 7.727 -8.141 1 96.69 198 GLU A O 1
ATOM 1510 N N . GLU A 1 199 ? -15.922 6.953 -9.906 1 94.31 199 GLU A N 1
ATOM 1511 C CA . GLU A 1 199 ? -17.203 7.168 -9.25 1 94.31 199 GLU A CA 1
ATOM 1512 C C . GLU A 1 199 ? -17.469 6.098 -8.195 1 94.31 199 GLU A C 1
ATOM 1514 O O . GLU A 1 199 ? -17.297 4.906 -8.453 1 94.31 199 GLU A O 1
ATOM 1519 N N . ALA A 1 200 ? -17.859 6.508 -7.059 1 90.94 200 ALA A N 1
ATOM 1520 C CA . ALA A 1 200 ? -18.156 5.566 -5.984 1 90.94 200 ALA A CA 1
ATOM 1521 C C . ALA A 1 200 ? -19.312 4.641 -6.359 1 90.94 200 ALA A C 1
ATOM 1523 O O . ALA A 1 200 ? -20.297 5.086 -6.941 1 90.94 200 ALA A O 1
ATOM 1524 N N . ARG A 1 201 ? -19.141 3.412 -6 1 86.69 201 ARG A N 1
ATOM 1525 C CA . ARG A 1 201 ? -20.203 2.445 -6.215 1 86.69 201 ARG A CA 1
ATOM 1526 C C . ARG A 1 201 ? -21.359 2.662 -5.227 1 86.69 201 ARG A C 1
ATOM 1528 O O . ARG A 1 201 ? -21.141 3.158 -4.121 1 86.69 201 ARG A O 1
ATOM 1535 N N . ALA A 1 202 ? -22.547 2.293 -5.676 1 74.69 202 ALA A N 1
ATOM 1536 C CA . ALA A 1 202 ? -23.703 2.391 -4.797 1 74.69 202 ALA A CA 1
ATOM 1537 C C . ALA A 1 202 ? -23.609 1.389 -3.65 1 74.69 202 ALA A C 1
ATOM 1539 O O . ALA A 1 202 ? -23.125 0.273 -3.83 1 74.69 202 ALA A O 1
ATOM 1540 N N . ALA A 1 203 ? -23.781 1.912 -2.52 1 60.44 203 ALA A N 1
ATOM 1541 C CA . ALA A 1 203 ? -23.766 1.027 -1.357 1 60.44 203 ALA A CA 1
ATOM 1542 C C . ALA A 1 203 ? -24.812 -0.078 -1.492 1 60.44 203 ALA A C 1
ATOM 1544 O O . ALA A 1 203 ? -25.906 0.161 -1.983 1 60.44 203 ALA A O 1
ATOM 1545 N N . THR A 1 204 ? -24.438 -1.36 -1.607 1 54.09 204 THR A N 1
ATOM 1546 C CA . THR A 1 204 ? -25.422 -2.439 -1.622 1 54.09 204 THR A CA 1
ATOM 1547 C C . THR A 1 204 ? -26.266 -2.414 -0.355 1 54.09 204 THR A C 1
ATOM 1549 O O . THR A 1 204 ? -25.75 -2.633 0.746 1 54.09 204 THR A O 1
ATOM 1552 N N . THR A 1 205 ? -27.016 -1.427 -0.2 1 47.53 205 THR A N 1
ATOM 1553 C CA . THR A 1 205 ? -27.844 -1.506 1 1 47.53 205 THR A CA 1
ATOM 1554 C C . THR A 1 205 ? -28.703 -2.764 0.98 1 47.53 205 THR A C 1
ATOM 1556 O O . THR A 1 205 ? -29.406 -3.029 -0.003 1 47.53 205 THR A O 1
ATOM 1559 N N . PRO A 1 206 ? -28.516 -3.764 1.734 1 46.47 206 PRO A N 1
ATOM 1560 C CA . PRO A 1 206 ? -29.484 -4.871 1.743 1 46.47 206 PRO A CA 1
ATOM 1561 C C . PRO A 1 206 ? -30.938 -4.398 1.662 1 46.47 206 PRO A C 1
ATOM 1563 O O . PRO A 1 206 ? -31.25 -3.307 2.139 1 46.47 206 PRO A O 1
ATOM 1566 N N . GLU A 1 207 ? -31.75 -5.098 0.868 1 41.91 207 GLU A N 1
ATOM 1567 C CA . GLU A 1 207 ? -33.219 -5.039 0.863 1 41.91 207 GLU A CA 1
ATOM 1568 C C . GLU A 1 207 ? -33.781 -5.152 2.277 1 41.91 207 GLU A C 1
ATOM 1570 O O . GLU A 1 207 ? -33.375 -6.035 3.041 1 41.91 207 GLU A O 1
ATOM 1575 N N . GLY A 1 208 ? -34.281 -4.074 2.914 1 43.25 208 GLY A N 1
ATOM 1576 C CA . GLY A 1 208 ? -35.031 -3.955 4.148 1 43.25 208 GLY A CA 1
ATOM 1577 C C . GLY A 1 208 ? -34.469 -2.932 5.109 1 43.25 208 GLY A C 1
ATOM 1578 O O . GLY A 1 208 ? -34.938 -2.781 6.23 1 43.25 208 GLY A O 1
ATOM 1579 N N . GLN A 1 209 ? -33.125 -2.855 5.098 1 43.09 209 GLN A N 1
ATOM 1580 C CA . GLN A 1 209 ? -32.688 -1.888 6.102 1 43.09 209 GLN A CA 1
ATOM 1581 C C . GLN A 1 209 ? -33.031 -0.465 5.684 1 43.09 209 GLN A C 1
ATOM 1583 O O . GLN A 1 209 ? -32.875 -0.092 4.52 1 43.09 209 GLN A O 1
ATOM 1588 N N . GLU A 1 210 ? -34.031 0.05 6.367 1 35.81 210 GLU A N 1
ATOM 1589 C CA . GLU A 1 210 ? -34.469 1.431 6.227 1 35.81 210 GLU A CA 1
ATOM 1590 C C . GLU A 1 210 ? -33.312 2.359 5.887 1 35.81 210 GLU A C 1
ATOM 1592 O O . GLU A 1 210 ? -32.188 2.117 6.297 1 35.81 210 GLU A O 1
ATOM 1597 N N . ARG A 1 211 ? -33.562 3.242 4.895 1 38.25 211 ARG A N 1
ATOM 1598 C CA . ARG A 1 211 ? -32.688 4.305 4.406 1 38.25 211 ARG A CA 1
ATOM 1599 C C . ARG A 1 211 ? -31.859 4.879 5.539 1 38.25 211 ARG A C 1
ATOM 1601 O O . ARG A 1 211 ? -30.906 5.629 5.293 1 38.25 211 ARG A O 1
ATOM 1608 N N . GLY A 1 212 ? -32.406 4.969 6.574 1 36.59 212 GLY A N 1
ATOM 1609 C CA . GLY A 1 212 ? -31.844 5.789 7.641 1 36.59 212 GLY A CA 1
ATOM 1610 C C . GLY A 1 212 ? -30.5 5.297 8.148 1 36.59 212 GLY A C 1
ATOM 1611 O O . GLY A 1 212 ? -29.844 5.973 8.938 1 36.59 212 GLY A O 1
ATOM 1612 N N . GLN A 1 213 ? -30.453 4.012 8.602 1 38.44 213 GLN A N 1
ATOM 1613 C CA . GLN A 1 213 ? -29.156 3.734 9.203 1 38.44 213 GLN A CA 1
ATOM 1614 C C . GLN A 1 213 ? -28.047 3.703 8.148 1 38.44 213 GLN A C 1
ATOM 1616 O O . GLN A 1 213 ? -28.047 2.838 7.27 1 38.44 213 GLN A O 1
ATOM 1621 N N . ARG A 1 214 ? -27.734 4.863 7.516 1 38.75 214 ARG A N 1
ATOM 1622 C CA . ARG A 1 214 ? -26.625 5.137 6.621 1 38.75 214 ARG A CA 1
ATOM 1623 C C . ARG A 1 214 ? -25.531 4.074 6.758 1 38.75 214 ARG A C 1
ATOM 1625 O O . ARG A 1 214 ? -24.781 4.074 7.734 1 38.75 214 ARG A O 1
ATOM 1632 N N . GLY A 1 215 ? -25.906 2.855 6.617 1 51.38 215 GLY A N 1
ATOM 1633 C CA . GLY A 1 215 ? -24.797 1.923 6.738 1 51.38 215 GLY A CA 1
ATOM 1634 C C . GLY A 1 215 ? -23.5 2.447 6.141 1 51.38 215 GLY A C 1
ATOM 1635 O O . GLY A 1 215 ? -23.531 3.336 5.285 1 51.38 215 GLY A O 1
ATOM 1636 N N . GLY A 1 216 ? -22.391 2.646 6.898 1 71.69 216 GLY A N 1
ATOM 1637 C CA . GLY A 1 216 ? -21.062 3.168 6.641 1 71.69 216 GLY A CA 1
ATOM 1638 C C . GLY A 1 216 ? -20.5 2.744 5.293 1 71.69 216 GLY A C 1
ATOM 1639 O O . GLY A 1 216 ? -21.094 1.908 4.609 1 71.69 216 GLY A O 1
ATOM 1640 N N . LEU A 1 217 ? -19.641 3.443 4.539 1 86.44 217 LEU A N 1
ATOM 1641 C CA . LEU A 1 217 ? -18.969 3.195 3.27 1 86.44 217 LEU A CA 1
ATOM 1642 C C . LEU A 1 217 ? -18.219 1.87 3.305 1 86.44 217 LEU A C 1
ATOM 1644 O O . LEU A 1 217 ? -17.734 1.453 4.359 1 86.44 217 LEU A O 1
ATOM 1648 N N . GLY A 1 218 ? -18.422 1.058 2.189 1 94.38 218 GLY A N 1
ATOM 1649 C CA . GLY A 1 218 ? -17.531 -0.08 2.025 1 94.38 218 GLY A CA 1
ATOM 1650 C C . GLY A 1 218 ? -16.094 0.321 1.689 1 94.38 218 GLY A C 1
ATOM 1651 O O . GLY A 1 218 ? -15.875 1.361 1.068 1 94.38 218 GLY A O 1
ATOM 1652 N N . THR A 1 219 ? -15.211 -0.511 2.117 1 96.56 219 THR A N 1
ATOM 1653 C CA . THR A 1 219 ? -13.805 -0.211 1.868 1 96.56 219 THR A CA 1
ATOM 1654 C C . THR A 1 219 ? -13.039 -1.476 1.486 1 96.56 219 THR A C 1
ATOM 1656 O O . THR A 1 219 ? -13.125 -2.49 2.182 1 96.56 219 THR A O 1
ATOM 1659 N N . MET A 1 220 ? -12.422 -1.424 0.362 1 97.69 220 MET A N 1
ATOM 1660 C CA . MET A 1 220 ? -11.516 -2.506 -0.02 1 97.69 220 MET A CA 1
ATOM 1661 C C . MET A 1 220 ? -10.242 -2.477 0.819 1 97.69 220 MET A C 1
ATOM 1663 O O . MET A 1 220 ? -9.719 -1.402 1.119 1 97.69 220 MET A O 1
ATOM 1667 N N . PRO A 1 221 ? -9.719 -3.619 1.142 1 98.56 221 PRO A N 1
ATOM 1668 C CA . PRO A 1 221 ? -8.578 -3.689 2.064 1 98.56 221 PRO A CA 1
ATOM 1669 C C . PRO A 1 221 ? -7.328 -3.014 1.512 1 98.56 221 PRO A C 1
ATOM 1671 O O . PRO A 1 221 ? -6.457 -2.598 2.279 1 98.56 221 PRO A O 1
ATOM 1674 N N . TYR A 1 222 ? -7.211 -2.889 0.205 1 98.69 222 TYR A N 1
ATOM 1675 C CA . TYR A 1 222 ? -5.996 -2.389 -0.426 1 98.69 222 TYR A CA 1
ATOM 1676 C C . TYR A 1 222 ? -6.098 -0.893 -0.693 1 98.69 222 TYR A C 1
ATOM 1678 O O . TYR A 1 222 ? -5.09 -0.234 -0.961 1 98.69 222 TYR A O 1
ATOM 1686 N N . PHE A 1 223 ? -7.23 -0.292 -0.633 1 98.69 223 PHE A N 1
ATOM 1687 C CA . PHE A 1 223 ? -7.438 1.053 -1.159 1 98.69 223 PHE A CA 1
ATOM 1688 C C . PHE A 1 223 ? -6.848 2.098 -0.218 1 98.69 223 PHE A C 1
ATOM 1690 O O . PHE A 1 223 ? -5.969 2.869 -0.61 1 98.69 223 PHE A O 1
ATOM 1697 N N . PRO A 1 224 ? -7.23 2.098 1.11 1 98.69 224 PRO A N 1
ATOM 1698 C CA . PRO A 1 224 ? -6.633 3.094 2 1 98.69 224 PRO A CA 1
ATOM 1699 C C . PRO A 1 224 ? -5.121 2.922 2.148 1 98.69 224 PRO A C 1
ATOM 1701 O O . PRO A 1 224 ? -4.383 3.908 2.15 1 98.69 224 PRO A O 1
ATOM 1704 N N . PRO A 1 225 ? -4.629 1.66 2.195 1 98.94 225 PRO A N 1
ATOM 1705 C CA . PRO A 1 225 ? -3.176 1.49 2.266 1 98.94 225 PRO A CA 1
ATOM 1706 C C . PRO A 1 225 ? -2.451 2.098 1.066 1 98.94 225 PRO A C 1
ATOM 1708 O O . PRO A 1 225 ? -1.42 2.756 1.231 1 98.94 225 PRO A O 1
ATOM 1711 N N . ILE A 1 226 ? -3 1.918 -0.114 1 98.94 226 ILE A N 1
ATOM 1712 C CA . ILE A 1 226 ? -2.381 2.496 -1.302 1 98.94 226 ILE A CA 1
ATOM 1713 C C . ILE A 1 226 ? -2.387 4.02 -1.198 1 98.94 226 ILE A C 1
ATOM 1715 O O . ILE A 1 226 ? -1.388 4.672 -1.506 1 98.94 226 ILE A O 1
ATOM 1719 N N . MET A 1 227 ? -3.48 4.578 -0.737 1 98.88 227 MET A N 1
ATOM 1720 C CA . MET A 1 227 ? -3.543 6.027 -0.552 1 98.88 227 MET A CA 1
ATOM 1721 C C . MET A 1 227 ? -2.467 6.496 0.419 1 98.88 227 MET A C 1
ATOM 1723 O O . MET A 1 227 ? -1.78 7.488 0.159 1 98.88 227 MET A O 1
ATOM 1727 N N . GLY A 1 228 ? -2.303 5.766 1.533 1 98.94 228 GLY A N 1
ATOM 1728 C CA . GLY A 1 228 ? -1.277 6.113 2.504 1 98.94 228 GLY A CA 1
ATOM 1729 C C . GLY A 1 228 ? 0.128 6.055 1.936 1 98.94 228 GLY A C 1
ATOM 1730 O O . GLY A 1 228 ? 0.935 6.957 2.164 1 98.94 228 GLY A O 1
ATOM 1731 N N . GLN A 1 229 ? 0.391 5.02 1.202 1 98.88 229 GLN A N 1
ATOM 1732 C CA . GLN A 1 229 ? 1.697 4.855 0.574 1 98.88 229 GLN A CA 1
ATOM 1733 C C . GLN A 1 229 ? 1.958 5.953 -0.452 1 98.88 229 GLN A C 1
ATOM 1735 O O . GLN A 1 229 ? 3.07 6.48 -0.538 1 98.88 229 GLN A O 1
ATOM 1740 N N . MET A 1 230 ? 0.951 6.266 -1.227 1 98.81 230 MET A N 1
ATOM 1741 C CA . MET A 1 230 ? 1.099 7.332 -2.215 1 98.81 230 MET A CA 1
ATOM 1742 C C . MET A 1 230 ? 1.407 8.664 -1.536 1 98.81 230 MET A C 1
ATOM 1744 O O . MET A 1 230 ? 2.271 9.414 -1.994 1 98.81 230 MET A O 1
ATOM 1748 N N . ILE A 1 231 ? 0.735 8.953 -0.471 1 98.88 231 ILE A N 1
ATOM 1749 C CA . ILE A 1 231 ? 0.952 10.195 0.253 1 98.88 231 ILE A CA 1
ATOM 1750 C C . ILE A 1 231 ? 2.365 10.219 0.831 1 98.88 231 ILE A C 1
ATOM 1752 O O . ILE A 1 231 ? 3.057 11.242 0.761 1 98.88 231 ILE A O 1
ATOM 1756 N N . ALA A 1 232 ? 2.842 9.086 1.361 1 98.94 232 ALA A N 1
ATOM 1757 C CA . ALA A 1 232 ? 4.227 9 1.817 1 98.94 232 ALA A CA 1
ATOM 1758 C C . ALA A 1 232 ? 5.195 9.336 0.688 1 98.94 232 ALA A C 1
ATOM 1760 O O . ALA A 1 232 ? 6.191 10.031 0.903 1 98.94 232 ALA A O 1
ATOM 1761 N N . GLY A 1 233 ? 4.859 8.805 -0.501 1 98.5 233 GLY A N 1
ATOM 1762 C CA . GLY A 1 233 ? 5.688 9.117 -1.653 1 98.5 233 GLY A CA 1
ATOM 1763 C C . GLY A 1 233 ? 5.766 10.602 -1.946 1 98.5 233 GLY A C 1
ATOM 1764 O O . GLY A 1 233 ? 6.844 11.133 -2.215 1 98.5 233 GLY A O 1
ATOM 1765 N N . GLU A 1 234 ? 4.641 11.273 -1.901 1 98 234 GLU A N 1
ATOM 1766 C CA . GLU A 1 234 ? 4.586 12.719 -2.104 1 98 234 GLU A CA 1
ATOM 1767 C C . GLU A 1 234 ? 5.438 13.453 -1.074 1 98 234 GLU A C 1
ATOM 1769 O O . GLU A 1 234 ? 6.191 14.367 -1.423 1 98 234 GLU A O 1
ATOM 1774 N N . VAL A 1 235 ? 5.336 13.07 0.17 1 98.75 235 VAL A N 1
ATOM 1775 C CA . VAL A 1 235 ? 6.078 13.68 1.268 1 98.75 235 VAL A CA 1
ATOM 1776 C C . VAL A 1 235 ? 7.578 13.5 1.045 1 98.75 235 VAL A C 1
ATOM 1778 O O . VAL A 1 235 ? 8.344 14.461 1.105 1 98.75 235 VAL A O 1
ATOM 1781 N N . ILE A 1 236 ? 8 12.297 0.747 1 98.62 236 ILE A N 1
ATOM 1782 C CA . ILE A 1 236 ? 9.406 11.969 0.558 1 98.62 236 ILE A CA 1
ATOM 1783 C C . ILE A 1 236 ? 9.969 12.773 -0.616 1 98.62 236 ILE A C 1
ATOM 1785 O O . ILE A 1 236 ? 11.016 13.406 -0.496 1 98.62 236 ILE A O 1
ATOM 1789 N N . ARG A 1 237 ? 9.281 12.758 -1.722 1 97.88 237 ARG A N 1
ATOM 1790 C CA . ARG A 1 237 ? 9.758 13.453 -2.908 1 97.88 237 ARG A CA 1
ATOM 1791 C C . ARG A 1 237 ? 9.867 14.953 -2.654 1 97.88 237 ARG A C 1
ATOM 1793 O O . ARG A 1 237 ? 10.812 15.602 -3.113 1 97.88 237 ARG A O 1
ATOM 1800 N N . THR A 1 238 ? 8.914 15.508 -1.916 1 97.69 238 THR A N 1
ATOM 1801 C CA . THR A 1 238 ? 8.945 16.922 -1.581 1 97.69 238 THR A CA 1
ATOM 1802 C C . THR A 1 238 ? 10.148 17.25 -0.693 1 97.69 238 THR A C 1
ATOM 1804 O O . THR A 1 238 ? 10.891 18.188 -0.959 1 97.69 238 THR A O 1
ATOM 1807 N N . ILE A 1 239 ? 10.375 16.422 0.307 1 98 239 ILE A N 1
ATOM 1808 C CA . ILE A 1 239 ? 11.43 16.672 1.284 1 98 239 ILE A CA 1
ATOM 1809 C C . ILE A 1 239 ? 12.797 16.594 0.6 1 98 239 ILE A C 1
ATOM 1811 O O . ILE A 1 239 ? 13.695 17.391 0.905 1 98 239 ILE A O 1
ATOM 1815 N N . VAL A 1 240 ? 12.922 15.68 -0.37 1 97.25 240 VAL A N 1
ATOM 1816 C CA . VAL A 1 240 ? 14.242 15.477 -0.959 1 97.25 240 VAL A CA 1
ATOM 1817 C C . VAL A 1 240 ? 14.375 16.328 -2.223 1 97.25 240 VAL A C 1
ATOM 1819 O O . VAL A 1 240 ? 15.406 16.266 -2.906 1 97.25 240 VAL A O 1
ATOM 1822 N N . GLY A 1 241 ? 13.359 17.031 -2.613 1 94.94 241 GLY A N 1
ATOM 1823 C CA . GLY A 1 241 ? 13.43 17.969 -3.721 1 94.94 241 GLY A CA 1
ATOM 1824 C C . GLY A 1 241 ? 13.305 17.297 -5.078 1 94.94 241 GLY A C 1
ATOM 1825 O O . GLY A 1 241 ? 13.938 17.734 -6.047 1 94.94 241 GLY A O 1
ATOM 1826 N N . LEU A 1 242 ? 12.758 16.172 -5.227 1 87.94 242 LEU A N 1
ATOM 1827 C CA . LEU A 1 242 ? 12.516 15.484 -6.492 1 87.94 242 LEU A CA 1
ATOM 1828 C C . LEU A 1 242 ? 11.234 15.977 -7.148 1 87.94 242 LEU A C 1
ATOM 1830 O O . LEU A 1 242 ? 10.914 15.586 -8.273 1 87.94 242 LEU A O 1
ATOM 1834 N N . GLU A 1 243 ? 10.25 16.797 -6.598 1 69.12 243 GLU A N 1
ATOM 1835 C CA . GLU A 1 243 ? 8.977 17.25 -7.156 1 69.12 243 GLU A CA 1
ATOM 1836 C C . GLU A 1 243 ? 9.188 18.141 -8.375 1 69.12 243 GLU A C 1
ATOM 1838 O O . GLU A 1 243 ? 9.867 19.156 -8.289 1 69.12 243 GLU A O 1
ATOM 1843 N N . GLY A 1 244 ? 10.008 17.797 -9.414 1 45.19 244 GLY A N 1
ATOM 1844 C CA . GLY A 1 244 ? 9.789 18.406 -10.711 1 45.19 244 GLY A CA 1
ATOM 1845 C C . GLY A 1 244 ? 8.852 17.609 -11.602 1 45.19 244 GLY A C 1
ATOM 1846 O O . GLY A 1 244 ? 8.602 16.438 -11.352 1 45.19 244 GLY A O 1
ATOM 1847 N N . MET B 1 1 ? -19.953 4.047 17.703 1 34.66 1 MET B N 1
ATOM 1848 C CA . MET B 1 1 ? -19.328 3.115 16.766 1 34.66 1 MET B CA 1
ATOM 1849 C C . MET B 1 1 ? -19.969 1.735 16.875 1 34.66 1 MET B C 1
ATOM 1851 O O . MET B 1 1 ? -20.141 1.202 17.969 1 34.66 1 MET B O 1
ATOM 1855 N N . SER B 1 2 ? -20.766 1.372 15.977 1 42.91 2 SER B N 1
ATOM 1856 C CA . SER B 1 2 ? -21.656 0.24 16.156 1 42.91 2 SER B CA 1
ATOM 1857 C C . SER B 1 2 ? -20.922 -0.978 16.703 1 42.91 2 SER B C 1
ATOM 1859 O O . SER B 1 2 ? -19.922 -1.409 16.125 1 42.91 2 SER B O 1
ATOM 1861 N N . ALA B 1 3 ? -20.969 -1.35 18 1 49.31 3 ALA B N 1
ATOM 1862 C CA . ALA B 1 3 ? -20.547 -2.445 18.859 1 49.31 3 ALA B CA 1
ATOM 1863 C C . ALA B 1 3 ? -20.406 -3.744 18.062 1 49.31 3 ALA B C 1
ATOM 1865 O O . ALA B 1 3 ? -19.656 -4.641 18.453 1 49.31 3 ALA B O 1
ATOM 1866 N N . ASP B 1 4 ? -20.859 -3.98 16.734 1 72 4 ASP B N 1
ATOM 1867 C CA . ASP B 1 4 ? -21 -5.32 16.156 1 72 4 ASP B CA 1
ATOM 1868 C C . ASP B 1 4 ? -20.172 -5.465 14.883 1 72 4 ASP B C 1
ATOM 1870 O O . ASP B 1 4 ? -20.219 -6.5 14.219 1 72 4 ASP B O 1
ATOM 1874 N N . GLU B 1 5 ? -19.156 -4.469 14.555 1 87.94 5 GLU B N 1
ATOM 1875 C CA . GLU B 1 5 ? -18.453 -4.633 13.281 1 87.94 5 GLU B CA 1
ATOM 1876 C C . GLU B 1 5 ? -17.188 -5.457 13.453 1 87.94 5 GLU B C 1
ATOM 1878 O O . GLU B 1 5 ? -16.438 -5.273 14.422 1 87.94 5 GLU B O 1
ATOM 1883 N N . ASP B 1 6 ? -17.016 -6.367 12.516 1 93.75 6 ASP B N 1
ATOM 1884 C CA . ASP B 1 6 ? -15.836 -7.223 12.539 1 93.75 6 ASP B CA 1
ATOM 1885 C C . ASP B 1 6 ? -14.906 -6.918 11.367 1 93.75 6 ASP B C 1
ATOM 1887 O O . ASP B 1 6 ? -15.062 -5.895 10.695 1 93.75 6 ASP B O 1
ATOM 1891 N N . ALA B 1 7 ? -13.938 -7.738 11.172 1 94.44 7 ALA B N 1
ATOM 1892 C CA . ALA B 1 7 ? -12.844 -7.48 10.234 1 94.44 7 ALA B CA 1
ATOM 1893 C C . ALA B 1 7 ? -13.352 -7.438 8.797 1 94.44 7 ALA B C 1
ATOM 1895 O O . ALA B 1 7 ? -12.75 -6.781 7.938 1 94.44 7 ALA B O 1
ATOM 1896 N N . THR B 1 8 ? -14.484 -8.086 8.516 1 94.62 8 THR B N 1
ATOM 1897 C CA . THR B 1 8 ? -14.938 -8.195 7.129 1 94.62 8 THR B CA 1
ATOM 1898 C C . THR B 1 8 ? -16.141 -7.285 6.875 1 94.62 8 THR B C 1
ATOM 1900 O O . THR B 1 8 ? -16.656 -7.234 5.762 1 94.62 8 THR B O 1
ATOM 1903 N N . SER B 1 9 ? -16.594 -6.555 7.883 1 94.94 9 SER B N 1
ATOM 1904 C CA . SER B 1 9 ? -17.797 -5.754 7.777 1 94.94 9 SER B CA 1
ATOM 1905 C C . SER B 1 9 ? -17.688 -4.711 6.672 1 94.94 9 SER B C 1
ATOM 1907 O O . SER B 1 9 ? -18.609 -4.535 5.875 1 94.94 9 SER B O 1
ATOM 1909 N N . ARG B 1 10 ? -16.562 -4.102 6.598 1 93.44 10 ARG B N 1
ATOM 1910 C CA . ARG B 1 10 ? -16.406 -2.994 5.66 1 93.44 10 ARG B CA 1
ATOM 1911 C C . ARG B 1 10 ? -16.344 -3.502 4.223 1 93.44 10 ARG B C 1
ATOM 1913 O O . ARG B 1 10 ? -16.953 -2.906 3.324 1 93.44 10 ARG B O 1
ATOM 1920 N N . ILE B 1 11 ? -15.641 -4.57 3.979 1 96 11 ILE B N 1
ATOM 1921 C CA . ILE B 1 11 ? -15.547 -5.098 2.621 1 96 11 ILE B CA 1
ATOM 1922 C C . ILE B 1 11 ? -16.875 -5.73 2.219 1 96 11 ILE B C 1
ATOM 1924 O O . ILE B 1 11 ? -17.266 -5.668 1.053 1 96 11 ILE B O 1
ATOM 1928 N N . GLU B 1 12 ? -17.594 -6.289 3.152 1 96.19 12 GLU B N 1
ATOM 1929 C CA . GLU B 1 12 ? -18.875 -6.926 2.885 1 96.19 12 GLU B CA 1
ATOM 1930 C C . GLU B 1 12 ? -19.875 -5.934 2.277 1 96.19 12 GLU B C 1
ATOM 1932 O O . GLU B 1 12 ? -20.703 -6.309 1.455 1 96.19 12 GLU B O 1
ATOM 1937 N N . ARG B 1 13 ? -19.719 -4.746 2.629 1 94.06 13 ARG B N 1
ATOM 1938 C CA . ARG B 1 13 ? -20.609 -3.707 2.105 1 94.06 13 ARG B CA 1
ATOM 1939 C C . ARG B 1 13 ? -20.406 -3.531 0.604 1 94.06 13 ARG B C 1
ATOM 1941 O O . ARG B 1 13 ? -21.297 -3.023 -0.086 1 94.06 13 ARG B O 1
ATOM 1948 N N . LEU B 1 14 ? -19.281 -3.982 0.096 1 94.38 14 LEU B N 1
ATOM 1949 C CA . LEU B 1 14 ? -18.969 -3.814 -1.319 1 94.38 14 LEU B CA 1
ATOM 1950 C C . LEU B 1 14 ? -19.234 -5.105 -2.09 1 94.38 14 LEU B C 1
ATOM 1952 O O . LEU B 1 14 ? -19.719 -5.07 -3.217 1 94.38 14 LEU B O 1
ATOM 1956 N N . ILE B 1 15 ? -18.938 -6.25 -1.409 1 95.38 15 ILE B N 1
ATOM 1957 C CA . ILE B 1 15 ? -18.906 -7.484 -2.188 1 95.38 15 ILE B CA 1
ATOM 1958 C C . ILE B 1 15 ? -20.016 -8.422 -1.71 1 95.38 15 ILE B C 1
ATOM 1960 O O . ILE B 1 15 ? -20.219 -9.492 -2.285 1 95.38 15 ILE B O 1
ATOM 1964 N N . GLY B 1 16 ? -20.781 -8.086 -0.681 1 94.56 16 GLY B N 1
ATOM 1965 C CA . GLY B 1 16 ? -21.859 -8.891 -0.126 1 94.56 16 GLY B CA 1
ATOM 1966 C C . GLY B 1 16 ? -21.359 -10.094 0.658 1 94.56 16 GLY B C 1
ATOM 1967 O O . GLY B 1 16 ? -20.172 -10.406 0.629 1 94.56 16 GLY B O 1
ATOM 1968 N N . PRO B 1 17 ? -22.266 -10.695 1.393 1 96.56 17 PRO B N 1
ATOM 1969 C CA . PRO B 1 17 ? -21.875 -11.867 2.176 1 96.56 17 PRO B CA 1
ATOM 1970 C C . PRO B 1 17 ? -21.328 -13 1.308 1 96.56 17 PRO B C 1
ATOM 1972 O O . PRO B 1 17 ? -20.438 -13.734 1.74 1 96.56 17 PRO B O 1
ATOM 1975 N N . GLU B 1 18 ? -21.828 -13.117 0.083 1 97.38 18 GLU B N 1
ATOM 1976 C CA . GLU B 1 18 ? -21.344 -14.156 -0.823 1 97.38 18 GLU B CA 1
ATOM 1977 C C . GLU B 1 18 ? -19.875 -13.914 -1.21 1 97.38 18 GLU B C 1
ATOM 1979 O O . GLU B 1 18 ? -19.109 -14.859 -1.343 1 97.38 18 GLU B O 1
ATOM 1984 N N . GLY B 1 19 ? -19.562 -12.664 -1.417 1 97.81 19 GLY B N 1
ATOM 1985 C CA . GLY B 1 19 ? -18.188 -12.32 -1.705 1 97.81 19 GLY B CA 1
ATOM 1986 C C . GLY B 1 19 ? -17.234 -12.633 -0.559 1 97.81 19 GLY B C 1
ATOM 1987 O O . GLY B 1 19 ? -16.141 -13.148 -0.775 1 97.81 19 GLY B O 1
ATOM 1988 N N . VAL B 1 20 ? -17.703 -12.359 0.635 1 98.12 20 VAL B N 1
ATOM 1989 C CA . VAL B 1 20 ? -16.906 -12.648 1.823 1 98.12 20 VAL B CA 1
ATOM 1990 C C . VAL B 1 20 ? -16.688 -14.148 1.943 1 98.12 20 VAL B C 1
ATOM 1992 O O . VAL B 1 20 ? -15.578 -14.602 2.217 1 98.12 20 VAL B O 1
ATOM 1995 N N . GLU B 1 21 ? -17.719 -14.875 1.674 1 98.5 21 GLU B N 1
ATOM 1996 C CA . GLU B 1 21 ? -17.609 -16.328 1.724 1 98.5 21 GLU B CA 1
ATOM 1997 C C . GLU B 1 21 ? -16.672 -16.859 0.643 1 98.5 21 GLU B C 1
ATOM 1999 O O . GLU B 1 21 ? -15.898 -17.781 0.886 1 98.5 21 GLU B O 1
ATOM 2004 N N . ALA B 1 22 ? -16.781 -16.297 -0.503 1 98.56 22 ALA B N 1
ATOM 2005 C CA . ALA B 1 22 ? -15.906 -16.703 -1.606 1 98.56 22 ALA B CA 1
ATOM 2006 C C . ALA B 1 22 ? -14.438 -16.484 -1.262 1 98.56 22 ALA B C 1
ATOM 2008 O O . ALA B 1 22 ? -13.594 -17.344 -1.525 1 98.56 22 ALA B O 1
ATOM 2009 N N . LEU B 1 23 ? -14.141 -15.391 -0.666 1 98.81 23 LEU B N 1
ATOM 2010 C CA . LEU B 1 23 ? -12.766 -15.086 -0.278 1 98.81 23 LEU B CA 1
ATOM 2011 C C . LEU B 1 23 ? -12.289 -16.047 0.813 1 98.81 23 LEU B C 1
ATOM 2013 O O . LEU B 1 23 ? -11.164 -16.547 0.757 1 98.81 23 LEU B O 1
ATOM 2017 N N . ALA B 1 24 ? -13.109 -16.297 1.728 1 98.81 24 ALA B N 1
ATOM 2018 C CA . ALA B 1 24 ? -12.766 -17.188 2.83 1 98.81 24 ALA B CA 1
ATOM 2019 C C . ALA B 1 24 ? -12.461 -18.594 2.324 1 98.81 24 ALA B C 1
ATOM 2021 O O . ALA B 1 24 ? -11.656 -19.312 2.916 1 98.81 24 ALA B O 1
ATOM 2022 N N . ALA B 1 25 ? -13.047 -18.953 1.242 1 98.75 25 ALA B N 1
ATOM 2023 C CA . ALA B 1 25 ? -12.891 -20.297 0.684 1 98.75 25 ALA B CA 1
ATOM 2024 C C . ALA B 1 25 ? -11.75 -20.328 -0.327 1 98.75 25 ALA B C 1
ATOM 2026 O O . ALA B 1 25 ? -11.297 -21.422 -0.718 1 98.75 25 ALA B O 1
ATOM 2027 N N . ALA B 1 26 ? -11.25 -19.234 -0.744 1 98.88 26 ALA B N 1
ATOM 2028 C CA . ALA B 1 26 ? -10.281 -19.156 -1.836 1 98.88 26 ALA B CA 1
ATOM 2029 C C . ALA B 1 26 ? -8.891 -19.547 -1.366 1 98.88 26 ALA B C 1
ATOM 2031 O O . ALA B 1 26 ? -8.523 -19.312 -0.211 1 98.88 26 ALA B O 1
ATOM 2032 N N . THR B 1 27 ? -8.117 -20.188 -2.256 1 98.94 27 THR B N 1
ATOM 2033 C CA . THR B 1 27 ? -6.695 -20.453 -2.09 1 98.94 27 THR B CA 1
ATOM 2034 C C . THR B 1 27 ? -5.867 -19.578 -3.025 1 98.94 27 THR B C 1
ATOM 2036 O O . THR B 1 27 ? -6.035 -19.625 -4.246 1 98.94 27 THR B O 1
ATOM 2039 N N . VAL B 1 28 ? -5.004 -18.766 -2.459 1 98.94 28 VAL B N 1
ATOM 2040 C CA . VAL B 1 28 ? -4.133 -17.906 -3.262 1 98.94 28 VAL B CA 1
ATOM 2041 C C . VAL B 1 28 ? -2.676 -18.297 -3.021 1 98.94 28 VAL B C 1
ATOM 2043 O O . VAL B 1 28 ? -2.234 -18.391 -1.873 1 98.94 28 VAL B O 1
ATOM 2046 N N . MET B 1 29 ? -1.956 -18.562 -4.082 1 98.94 29 MET B N 1
ATOM 2047 C CA . MET B 1 29 ? -0.523 -18.828 -4.027 1 98.94 29 MET B CA 1
ATOM 2048 C C . MET B 1 29 ? 0.284 -17.578 -4.352 1 98.94 29 MET B C 1
ATOM 2050 O O . MET B 1 29 ? 0.031 -16.922 -5.359 1 98.94 29 MET B O 1
ATOM 2054 N N . VAL B 1 30 ? 1.167 -17.234 -3.479 1 98.94 30 VAL B N 1
ATOM 2055 C CA . VAL B 1 30 ? 2.066 -16.109 -3.695 1 98.94 30 VAL B CA 1
ATOM 2056 C C . VAL B 1 30 ? 3.504 -16.609 -3.811 1 98.94 30 VAL B C 1
ATOM 2058 O O . VAL B 1 30 ? 4.055 -17.172 -2.857 1 98.94 30 VAL B O 1
ATOM 2061 N N . ILE B 1 31 ? 4.109 -16.406 -4.973 1 98.81 31 ILE B N 1
ATOM 2062 C CA . ILE B 1 31 ? 5.488 -16.812 -5.23 1 98.81 31 ILE B CA 1
ATOM 2063 C C . ILE B 1 31 ? 6.418 -15.609 -5.113 1 98.81 31 ILE B C 1
ATOM 2065 O O . ILE B 1 31 ? 6.359 -14.688 -5.934 1 98.81 31 ILE B O 1
ATOM 2069 N N . GLY B 1 32 ? 7.324 -15.656 -4.184 1 98.5 32 GLY B N 1
ATOM 2070 C CA . GLY B 1 32 ? 8.133 -14.508 -3.809 1 98.5 32 GLY B CA 1
ATOM 2071 C C . GLY B 1 32 ? 7.508 -13.68 -2.699 1 98.5 32 GLY B C 1
ATOM 2072 O O . GLY B 1 32 ? 6.469 -13.047 -2.898 1 98.5 32 GLY B O 1
ATOM 2073 N N . ILE B 1 33 ? 8.156 -13.664 -1.518 1 98.75 33 ILE B N 1
ATOM 2074 C CA . ILE B 1 33 ? 7.652 -12.922 -0.371 1 98.75 33 ILE B CA 1
ATOM 2075 C C . ILE B 1 33 ? 8.57 -11.734 -0.081 1 98.75 33 ILE B C 1
ATOM 2077 O O . ILE B 1 33 ? 8.977 -11.516 1.064 1 98.75 33 ILE B O 1
ATOM 2081 N N . GLY B 1 34 ? 8.93 -11.016 -1.163 1 98.12 34 GLY B N 1
ATOM 2082 C CA . GLY B 1 34 ? 9.695 -9.789 -1.06 1 98.12 34 GLY B CA 1
ATOM 2083 C C . GLY B 1 34 ? 8.82 -8.555 -0.911 1 98.12 34 GLY B C 1
ATOM 2084 O O . GLY B 1 34 ? 7.828 -8.57 -0.182 1 98.12 34 GLY B O 1
ATOM 2085 N N . GLY B 1 35 ? 9.234 -7.441 -1.567 1 98.5 35 GLY B N 1
ATOM 2086 C CA . GLY B 1 35 ? 8.516 -6.18 -1.475 1 98.5 35 GLY B CA 1
ATOM 2087 C C . GLY B 1 35 ? 7.109 -6.254 -2.031 1 98.5 35 GLY B C 1
ATOM 2088 O O . GLY B 1 35 ? 6.172 -5.723 -1.432 1 98.5 35 GLY B O 1
ATOM 2089 N N . VAL B 1 36 ? 6.957 -6.902 -3.104 1 98.81 36 VAL B N 1
ATOM 2090 C CA . VAL B 1 36 ? 5.648 -6.996 -3.744 1 98.81 36 VAL B CA 1
ATOM 2091 C C . VAL B 1 36 ? 4.836 -8.117 -3.094 1 98.81 36 VAL B C 1
ATOM 2093 O O . VAL B 1 36 ? 3.746 -7.875 -2.57 1 98.81 36 VAL B O 1
ATOM 2096 N N . GLY B 1 37 ? 5.379 -9.266 -2.973 1 98.94 37 GLY B N 1
ATOM 2097 C CA . GLY B 1 37 ? 4.652 -10.445 -2.539 1 98.94 37 GLY B CA 1
ATOM 2098 C C . GLY B 1 37 ? 4.195 -10.367 -1.094 1 98.94 37 GLY B C 1
ATOM 2099 O O . GLY B 1 37 ? 3.086 -10.789 -0.766 1 98.94 37 GLY B O 1
ATOM 2100 N N . SER B 1 38 ? 5.059 -9.883 -0.217 1 98.94 38 SER B N 1
ATOM 2101 C CA . SER B 1 38 ? 4.68 -9.797 1.19 1 98.94 38 SER B CA 1
ATOM 2102 C C . SER B 1 38 ? 3.539 -8.812 1.401 1 98.94 38 SER B C 1
ATOM 2104 O O . SER B 1 38 ? 2.619 -9.078 2.18 1 98.94 38 SER B O 1
ATOM 2106 N N . ASN B 1 39 ? 3.594 -7.676 0.72 1 98.94 39 ASN B N 1
ATOM 2107 C CA . ASN B 1 39 ? 2.521 -6.691 0.833 1 98.94 39 ASN B CA 1
ATOM 2108 C C . ASN B 1 39 ? 1.233 -7.191 0.187 1 98.94 39 ASN B C 1
ATOM 2110 O O . ASN B 1 39 ? 0.137 -6.875 0.655 1 98.94 39 ASN B O 1
ATOM 2114 N N . CYS B 1 40 ? 1.33 -7.973 -0.85 1 98.94 40 CYS B N 1
ATOM 2115 C CA . CYS B 1 40 ? 0.167 -8.617 -1.449 1 98.94 40 CYS B CA 1
ATOM 2116 C C . CYS B 1 40 ? -0.483 -9.586 -0.47 1 98.94 40 CYS B C 1
ATOM 2118 O O . CYS B 1 40 ? -1.692 -9.531 -0.242 1 98.94 40 CYS B O 1
ATOM 2120 N N . ALA B 1 41 ? 0.348 -10.406 0.12 1 99 41 ALA B N 1
ATOM 2121 C CA . ALA B 1 41 ? -0.151 -11.398 1.066 1 99 41 ALA B CA 1
ATOM 2122 C C . ALA B 1 41 ? -0.829 -10.734 2.258 1 99 41 ALA B C 1
ATOM 2124 O O . ALA B 1 41 ? -1.87 -11.195 2.729 1 99 41 ALA B O 1
ATOM 2125 N N . GLU B 1 42 ? -0.23 -9.68 2.709 1 98.94 42 GLU B N 1
ATOM 2126 C CA . GLU B 1 42 ? -0.843 -8.938 3.809 1 98.94 42 GLU B CA 1
ATOM 2127 C C . GLU B 1 42 ? -2.227 -8.422 3.422 1 98.94 42 GLU B C 1
ATOM 2129 O O . GLU B 1 42 ? -3.188 -8.586 4.176 1 98.94 42 GLU B O 1
ATOM 2134 N N . ALA B 1 43 ? -2.332 -7.789 2.273 1 98.94 43 ALA B N 1
ATOM 2135 C CA . ALA B 1 43 ? -3.602 -7.227 1.82 1 98.94 43 ALA B CA 1
ATOM 2136 C C . ALA B 1 43 ? -4.652 -8.32 1.639 1 98.94 43 ALA B C 1
ATOM 2138 O O . ALA B 1 43 ? -5.824 -8.117 1.965 1 98.94 43 ALA B O 1
ATOM 2139 N N . LEU B 1 44 ? -4.246 -9.438 1.138 1 98.94 44 LEU B N 1
ATOM 2140 C CA . LEU B 1 44 ? -5.156 -10.562 0.948 1 98.94 44 LEU B CA 1
ATOM 2141 C C . LEU B 1 44 ? -5.672 -11.078 2.287 1 98.94 44 LEU B C 1
ATOM 2143 O O . LEU B 1 44 ? -6.855 -11.391 2.424 1 98.94 44 LEU B O 1
ATOM 2147 N N . ALA B 1 45 ? -4.777 -11.156 3.258 1 98.94 45 ALA B N 1
ATOM 2148 C CA . ALA B 1 45 ? -5.188 -11.578 4.598 1 98.94 45 ALA B CA 1
ATOM 2149 C C . ALA B 1 45 ? -6.219 -10.617 5.18 1 98.94 45 ALA B C 1
ATOM 2151 O O . ALA B 1 45 ? -7.238 -11.047 5.723 1 98.94 45 ALA B O 1
ATOM 2152 N N . ARG B 1 46 ? -5.98 -9.352 4.996 1 98.88 46 ARG B N 1
ATOM 2153 C CA . ARG B 1 46 ? -6.895 -8.328 5.488 1 98.88 46 ARG B CA 1
ATOM 2154 C C . ARG B 1 46 ? -8.219 -8.359 4.723 1 98.88 46 ARG B C 1
ATOM 2156 O O . ARG B 1 46 ? -9.258 -7.996 5.266 1 98.88 46 ARG B O 1
ATOM 2163 N N . GLY B 1 47 ? -8.148 -8.828 3.537 1 98.69 47 GLY B N 1
ATOM 2164 C CA . GLY B 1 47 ? -9.336 -8.922 2.697 1 98.69 47 GLY B CA 1
ATOM 2165 C C . GLY B 1 47 ? -10.188 -10.141 2.996 1 98.69 47 GLY B C 1
ATOM 2166 O O . GLY B 1 47 ? -11.289 -10.281 2.467 1 98.69 47 GLY B O 1
ATOM 2167 N N . GLY B 1 48 ? -9.609 -11.094 3.793 1 98.75 48 GLY B N 1
ATOM 2168 C CA . GLY B 1 48 ? -10.422 -12.227 4.219 1 98.75 48 GLY B CA 1
ATOM 2169 C C . GLY B 1 48 ? -10.133 -13.5 3.441 1 98.75 48 GLY B C 1
ATOM 2170 O O . GLY B 1 48 ? -10.883 -14.469 3.525 1 98.75 48 GLY B O 1
ATOM 2171 N N . VAL B 1 49 ? -9.094 -13.516 2.66 1 98.88 49 VAL B N 1
ATOM 2172 C CA . VAL B 1 49 ? -8.711 -14.75 1.985 1 98.88 49 VAL B CA 1
ATOM 2173 C C . VAL B 1 49 ? -8.445 -15.844 3.02 1 98.88 49 VAL B C 1
ATOM 2175 O O . VAL B 1 49 ? -7.797 -15.602 4.039 1 98.88 49 VAL B O 1
ATOM 2178 N N . GLY B 1 50 ? -8.875 -17.047 2.711 1 98.88 50 GLY B N 1
ATOM 2179 C CA . GLY B 1 50 ? -8.875 -18.078 3.736 1 98.88 50 GLY B CA 1
ATOM 2180 C C . GLY B 1 50 ? -7.676 -19 3.65 1 98.88 50 GLY B C 1
ATOM 2181 O O . GLY B 1 50 ? -7.297 -19.625 4.641 1 98.88 50 GLY B O 1
ATOM 2182 N N . HIS B 1 51 ? -7.113 -19.188 2.465 1 98.94 51 HIS B N 1
ATOM 2183 C CA . HIS B 1 51 ? -6.027 -20.156 2.297 1 98.94 51 HIS B CA 1
ATOM 2184 C C . HIS B 1 51 ? -4.879 -19.547 1.498 1 98.94 51 HIS B C 1
ATOM 2186 O O . HIS B 1 51 ? -5.094 -18.969 0.436 1 98.94 51 HIS B O 1
ATOM 2192 N N . PHE B 1 52 ? -3.643 -19.781 2.08 1 98.94 52 PHE B N 1
ATOM 2193 C CA . PHE B 1 52 ? -2.445 -19.25 1.438 1 98.94 52 PHE B CA 1
ATOM 2194 C C . PHE B 1 52 ? -1.442 -20.375 1.158 1 98.94 52 PHE B C 1
ATOM 2196 O O . PHE B 1 52 ? -1.271 -21.281 1.974 1 98.94 52 PHE B O 1
ATOM 2203 N N . ILE B 1 53 ? -0.823 -20.312 0 1 98.94 53 ILE B N 1
ATOM 2204 C CA . ILE B 1 53 ? 0.42 -21.016 -0.299 1 98.94 53 ILE B CA 1
ATOM 2205 C C . ILE B 1 53 ? 1.534 -20.016 -0.561 1 98.94 53 ILE B C 1
ATOM 2207 O O . ILE B 1 53 ? 1.498 -19.281 -1.554 1 98.94 53 ILE B O 1
ATOM 2211 N N . LEU B 1 54 ? 2.486 -19.953 0.354 1 98.88 54 LEU B N 1
ATOM 2212 C CA . LEU B 1 54 ? 3.574 -18.984 0.271 1 98.88 54 LEU B CA 1
ATOM 2213 C C . LEU B 1 54 ? 4.875 -19.672 -0.141 1 98.88 54 LEU B C 1
ATOM 2215 O O . LEU B 1 54 ? 5.312 -20.625 0.501 1 98.88 54 LEU B O 1
ATOM 2219 N N . VAL B 1 55 ? 5.516 -19.156 -1.189 1 98.75 55 VAL B N 1
ATOM 2220 C CA . VAL B 1 55 ? 6.742 -19.75 -1.707 1 98.75 55 VAL B CA 1
ATOM 2221 C C . VAL B 1 55 ? 7.879 -18.719 -1.637 1 98.75 55 VAL B C 1
ATOM 2223 O O . VAL B 1 55 ? 7.82 -17.672 -2.281 1 98.75 55 VAL B O 1
ATOM 2226 N N . ASP B 1 56 ? 8.852 -18.984 -0.95 1 98.25 56 ASP B N 1
ATOM 2227 C CA . ASP B 1 56 ? 10.07 -18.203 -0.82 1 98.25 56 ASP B CA 1
ATOM 2228 C C . ASP B 1 56 ? 11.141 -18.969 -0.052 1 98.25 56 ASP B C 1
ATOM 2230 O O . ASP B 1 56 ? 10.828 -19.844 0.76 1 98.25 56 ASP B O 1
ATOM 2234 N N . HIS B 1 57 ? 12.398 -18.594 -0.331 1 97.62 57 HIS B N 1
ATOM 2235 C CA . HIS B 1 57 ? 13.477 -19.312 0.34 1 97.62 57 HIS B CA 1
ATOM 2236 C C . HIS B 1 57 ? 14.32 -18.375 1.197 1 97.62 57 HIS B C 1
ATOM 2238 O O . HIS B 1 57 ? 15.125 -18.828 2.01 1 97.62 57 HIS B O 1
ATOM 2244 N N . ASP B 1 58 ? 14.164 -17.062 1.125 1 97.62 58 ASP B N 1
ATOM 2245 C CA . ASP B 1 58 ? 15.078 -16.094 1.709 1 97.62 58 ASP B CA 1
ATOM 2246 C C . ASP B 1 58 ? 14.727 -15.812 3.168 1 97.62 58 ASP B C 1
ATOM 2248 O O . ASP B 1 58 ? 13.633 -16.156 3.625 1 97.62 58 ASP B O 1
ATOM 2252 N N . VAL B 1 59 ? 15.711 -15.234 3.789 1 98.56 59 VAL B N 1
ATOM 2253 C CA . VAL B 1 59 ? 15.516 -14.703 5.133 1 98.56 59 VAL B CA 1
ATOM 2254 C C . VAL B 1 59 ? 15.43 -13.18 5.082 1 98.56 59 VAL B C 1
ATOM 2256 O O . VAL B 1 59 ? 15.836 -12.562 4.094 1 98.56 59 VAL B O 1
ATOM 2259 N N . VAL B 1 60 ? 14.891 -12.602 6.109 1 98.69 60 VAL B N 1
ATOM 2260 C CA . VAL B 1 60 ? 14.781 -11.148 6.18 1 98.69 60 VAL B CA 1
ATOM 2261 C C . VAL B 1 60 ? 16.156 -10.539 6.398 1 98.69 60 VAL B C 1
ATOM 2263 O O . VAL B 1 60 ? 16.891 -10.938 7.312 1 98.69 60 VAL B O 1
ATOM 2266 N N . GLU B 1 61 ? 16.484 -9.602 5.559 1 98.38 61 GLU B N 1
ATOM 2267 C CA . GLU B 1 61 ? 17.766 -8.898 5.633 1 98.38 61 GLU B CA 1
ATOM 2268 C C . GLU B 1 61 ? 17.547 -7.41 5.906 1 98.38 61 GLU B C 1
ATOM 2270 O O . GLU B 1 61 ? 16.469 -6.871 5.652 1 98.38 61 GLU B O 1
ATOM 2275 N N . PRO B 1 62 ? 18.578 -6.719 6.383 1 97.94 62 PRO B N 1
ATOM 2276 C CA . PRO B 1 62 ? 18.453 -5.297 6.707 1 97.94 62 PRO B CA 1
ATOM 2277 C C . PRO B 1 62 ? 17.969 -4.465 5.52 1 97.94 62 PRO B C 1
ATOM 2279 O O . PRO B 1 62 ? 17.141 -3.559 5.688 1 97.94 62 PRO B O 1
ATOM 2282 N N . SER B 1 63 ? 18.438 -4.805 4.316 1 96.88 63 SER B N 1
ATOM 2283 C CA . SER B 1 63 ? 18.062 -4.031 3.135 1 96.88 63 SER B CA 1
ATOM 2284 C C . SER B 1 63 ? 16.578 -4.18 2.82 1 96.88 63 SER B C 1
ATOM 2286 O O . SER B 1 63 ? 16.031 -3.426 2.014 1 96.88 63 SER B O 1
ATOM 2288 N N . ASN B 1 64 ? 15.883 -5.191 3.467 1 98.25 64 ASN B N 1
ATOM 2289 C CA . ASN B 1 64 ? 14.461 -5.426 3.229 1 98.25 64 ASN B CA 1
ATOM 2290 C C . ASN B 1 64 ? 13.594 -4.453 4.02 1 98.25 64 ASN B C 1
ATOM 2292 O O . ASN B 1 64 ? 12.414 -4.266 3.701 1 98.25 64 ASN B O 1
ATOM 2296 N N . LEU B 1 65 ? 14.148 -3.773 5.027 1 98.56 65 LEU B N 1
ATOM 2297 C CA . LEU B 1 65 ? 13.414 -2.906 5.941 1 98.56 65 LEU B CA 1
ATOM 2298 C C . LEU B 1 65 ? 12.805 -1.726 5.195 1 98.56 65 LEU B C 1
ATOM 2300 O O . LEU B 1 65 ? 11.805 -1.155 5.645 1 98.56 65 LEU B O 1
ATOM 2304 N N . ASN B 1 66 ? 13.281 -1.47 4.047 1 97.69 66 ASN B N 1
ATOM 2305 C CA . ASN B 1 66 ? 12.852 -0.294 3.295 1 97.69 66 ASN B CA 1
ATOM 2306 C C . ASN B 1 66 ? 11.5 -0.514 2.627 1 97.69 66 ASN B C 1
ATOM 2308 O O . ASN B 1 66 ? 10.828 0.445 2.242 1 97.69 66 ASN B O 1
ATOM 2312 N N . ARG B 1 67 ? 11.094 -1.848 2.549 1 98.38 67 ARG B N 1
ATOM 2313 C CA . ARG B 1 67 ? 9.938 -1.915 1.668 1 98.38 67 ARG B CA 1
ATOM 2314 C C . ARG B 1 67 ? 9.148 -3.205 1.89 1 98.38 67 ARG B C 1
ATOM 2316 O O . ARG B 1 67 ? 8.07 -3.385 1.333 1 98.38 67 ARG B O 1
ATOM 2323 N N . GLN B 1 68 ? 9.602 -4.195 2.596 1 98.88 68 GLN B N 1
ATOM 2324 C CA . GLN B 1 68 ? 8.93 -5.488 2.682 1 98.88 68 GLN B CA 1
ATOM 2325 C C . GLN B 1 68 ? 8.047 -5.57 3.926 1 98.88 68 GLN B C 1
ATOM 2327 O O . GLN B 1 68 ? 8.477 -5.199 5.02 1 98.88 68 GLN B O 1
ATOM 2332 N N . ALA B 1 69 ? 6.852 -6.07 3.797 1 98.88 69 ALA B N 1
ATOM 2333 C CA . ALA B 1 69 ? 5.902 -6.172 4.902 1 98.88 69 ALA B CA 1
ATOM 2334 C C . ALA B 1 69 ? 6.457 -7.043 6.023 1 98.88 69 ALA B C 1
ATOM 2336 O O . ALA B 1 69 ? 6.152 -6.824 7.199 1 98.88 69 ALA B O 1
ATOM 2337 N N . VAL B 1 70 ? 7.363 -7.957 5.715 1 98.88 70 VAL B N 1
ATOM 2338 C CA . VAL B 1 70 ? 7.867 -8.938 6.672 1 98.88 70 VAL B CA 1
ATOM 2339 C C . VAL B 1 70 ? 9.102 -8.383 7.383 1 98.88 70 VAL B C 1
ATOM 2341 O O . VAL B 1 70 ? 9.617 -9 8.312 1 98.88 70 VAL B O 1
ATOM 2344 N N . ALA B 1 71 ? 9.578 -7.277 6.957 1 98.88 71 ALA B N 1
ATOM 2345 C CA . ALA B 1 71 ? 10.875 -6.816 7.449 1 98.88 71 ALA B CA 1
ATOM 2346 C C . ALA B 1 71 ? 10.703 -5.898 8.656 1 98.88 71 ALA B C 1
ATOM 2348 O O . ALA B 1 71 ? 10.156 -4.801 8.539 1 98.88 71 ALA B O 1
ATOM 2349 N N . TRP B 1 72 ? 11.086 -6.324 9.758 1 98.69 72 TRP B N 1
ATOM 2350 C CA . TRP B 1 72 ? 11.164 -5.664 11.055 1 98.69 72 TRP B CA 1
ATOM 2351 C C . TRP B 1 72 ? 12.5 -5.949 11.727 1 98.69 72 TRP B C 1
ATOM 2353 O O . TRP B 1 72 ? 13.18 -6.922 11.383 1 98.69 72 TRP B O 1
ATOM 2363 N N . GLN B 1 73 ? 12.898 -5.055 12.688 1 98.69 73 GLN B N 1
ATOM 2364 C CA . GLN B 1 73 ? 14.109 -5.352 13.445 1 98.69 73 GLN B CA 1
ATOM 2365 C C . GLN B 1 73 ? 14.031 -6.742 14.07 1 98.69 73 GLN B C 1
ATOM 2367 O O . GLN B 1 73 ? 14.992 -7.516 14 1 98.69 73 GLN B O 1
ATOM 2372 N N . HIS B 1 74 ? 12.891 -7.105 14.586 1 98.69 74 HIS B N 1
ATOM 2373 C CA . HIS B 1 74 ? 12.766 -8.344 15.344 1 98.69 74 HIS B CA 1
ATOM 2374 C C . HIS B 1 74 ? 12.727 -9.555 14.414 1 98.69 74 HIS B C 1
ATOM 2376 O O . HIS B 1 74 ? 12.914 -10.688 14.859 1 98.69 74 HIS B O 1
ATOM 2382 N N . SER B 1 75 ? 12.438 -9.344 13.117 1 98.81 75 SER B N 1
ATOM 2383 C CA . SER B 1 75 ? 12.297 -10.484 12.219 1 98.81 75 SER B CA 1
ATOM 2384 C C . SER B 1 75 ? 13.586 -10.742 11.438 1 98.81 75 SER B C 1
ATOM 2386 O O . SER B 1 75 ? 13.68 -11.703 10.672 1 98.81 75 SER B O 1
ATOM 2388 N N . LEU B 1 76 ? 14.609 -9.844 11.633 1 98.69 76 LEU B N 1
ATOM 2389 C CA . LEU B 1 76 ? 15.867 -10 10.914 1 98.69 76 LEU B CA 1
ATOM 2390 C C . LEU B 1 76 ? 16.438 -11.406 11.117 1 98.69 76 LEU B C 1
ATOM 2392 O O . LEU B 1 76 ? 16.484 -11.906 12.242 1 98.69 76 LEU B O 1
ATOM 2396 N N . GLY B 1 77 ? 16.734 -12.086 9.992 1 98.69 77 GLY B N 1
ATOM 2397 C CA . GLY B 1 77 ? 17.344 -13.406 10.039 1 98.69 77 GLY B CA 1
ATOM 2398 C C . GLY B 1 77 ? 16.328 -14.539 9.992 1 98.69 77 GLY B C 1
ATOM 2399 O O . GLY B 1 77 ? 16.703 -15.703 9.82 1 98.69 77 GLY B O 1
ATOM 2400 N N . GLN B 1 78 ? 15.086 -14.258 10.109 1 98.75 78 GLN B N 1
ATOM 2401 C CA . GLN B 1 78 ? 14.039 -15.266 10.047 1 98.75 78 GLN B CA 1
ATOM 2402 C C . GLN B 1 78 ? 13.609 -15.539 8.609 1 98.75 78 GLN B C 1
ATOM 2404 O O . GLN B 1 78 ? 13.734 -14.672 7.742 1 98.75 78 GLN B O 1
ATOM 2409 N N . LYS B 1 79 ? 13.094 -16.734 8.383 1 98.75 79 LYS B N 1
ATOM 2410 C CA . LYS B 1 79 ? 12.555 -17.047 7.066 1 98.75 79 LYS B CA 1
ATOM 2411 C C . LYS B 1 79 ? 11.367 -16.156 6.727 1 98.75 79 LYS B C 1
ATOM 2413 O O . LYS B 1 79 ? 10.445 -16.016 7.527 1 98.75 79 LYS B O 1
ATOM 2418 N N . LYS B 1 80 ? 11.398 -15.547 5.543 1 98.75 80 LYS B N 1
ATOM 2419 C CA . LYS B 1 80 ? 10.352 -14.617 5.137 1 98.75 80 LYS B CA 1
ATOM 2420 C C . LYS B 1 80 ? 8.984 -15.289 5.164 1 98.75 80 LYS B C 1
ATOM 2422 O O . LYS B 1 80 ? 7.996 -14.688 5.602 1 98.75 80 LYS B O 1
ATOM 2427 N N . THR B 1 81 ? 8.891 -16.531 4.742 1 98.69 81 THR B N 1
ATOM 2428 C CA . THR B 1 81 ? 7.617 -17.234 4.676 1 98.69 81 THR B CA 1
ATOM 2429 C C . THR B 1 81 ? 7.07 -17.5 6.078 1 98.69 81 THR B C 1
ATOM 2431 O O . THR B 1 81 ? 5.855 -17.453 6.293 1 98.69 81 THR B O 1
ATOM 2434 N N . GLU B 1 82 ? 7.934 -17.734 7 1 98.69 82 GLU B N 1
ATOM 2435 C CA . GLU B 1 82 ? 7.492 -17.969 8.375 1 98.69 82 GLU B CA 1
ATOM 2436 C C . GLU B 1 82 ? 6.988 -16.688 9.016 1 98.69 82 GLU B C 1
ATOM 2438 O O . GLU B 1 82 ? 5.965 -16.688 9.703 1 98.69 82 GLU B O 1
ATOM 2443 N N . VAL B 1 83 ? 7.75 -15.641 8.828 1 98.88 83 VAL B N 1
ATOM 2444 C CA . VAL B 1 83 ? 7.312 -14.344 9.328 1 98.88 83 VAL B CA 1
ATOM 2445 C C . VAL B 1 83 ? 5.949 -13.992 8.742 1 98.88 83 VAL B C 1
ATOM 2447 O O . VAL B 1 83 ? 5.055 -13.539 9.461 1 98.88 83 VAL B O 1
ATOM 2450 N N . MET B 1 84 ? 5.754 -14.242 7.457 1 98.94 84 MET B N 1
ATOM 2451 C CA . MET B 1 84 ? 4.5 -13.914 6.781 1 98.94 84 MET B CA 1
ATOM 2452 C C . MET B 1 84 ? 3.352 -14.758 7.324 1 98.94 84 MET B C 1
ATOM 2454 O O . MET B 1 84 ? 2.24 -14.258 7.512 1 98.94 84 MET B O 1
ATOM 2458 N N . ARG B 1 85 ? 3.645 -16.031 7.516 1 98.88 85 ARG B N 1
ATOM 2459 C CA . ARG B 1 85 ? 2.643 -16.922 8.102 1 98.88 85 ARG B CA 1
ATOM 2460 C C . ARG B 1 85 ? 2.164 -16.391 9.445 1 98.88 85 ARG B C 1
ATOM 2462 O O . ARG B 1 85 ? 0.96 -16.344 9.711 1 98.88 85 ARG B O 1
ATOM 2469 N N . ASP B 1 86 ? 3.07 -15.992 10.297 1 98.88 86 ASP B N 1
ATOM 2470 C CA . ASP B 1 86 ? 2.727 -15.461 11.609 1 98.88 86 ASP B CA 1
ATOM 2471 C C . ASP B 1 86 ? 1.933 -14.164 11.492 1 98.88 86 ASP B C 1
ATOM 2473 O O . ASP B 1 86 ? 0.987 -13.938 12.25 1 98.88 86 ASP B O 1
ATOM 2477 N N . MET B 1 87 ? 2.326 -13.328 10.57 1 98.88 87 MET B N 1
ATOM 2478 C CA . MET B 1 87 ? 1.598 -12.086 10.328 1 98.88 87 MET B CA 1
ATOM 2479 C C . MET B 1 87 ? 0.163 -12.367 9.898 1 98.88 87 MET B C 1
ATOM 2481 O O . MET B 1 87 ? -0.775 -11.75 10.398 1 98.88 87 MET B O 1
ATOM 2485 N N . ILE B 1 88 ? 0.014 -13.297 8.969 1 98.94 88 ILE B N 1
ATOM 2486 C CA . ILE B 1 88 ? -1.316 -13.641 8.477 1 98.94 88 ILE B CA 1
ATOM 2487 C C . ILE B 1 88 ? -2.18 -14.148 9.625 1 98.94 88 ILE B C 1
ATOM 2489 O O . ILE B 1 88 ? -3.342 -13.758 9.766 1 98.94 88 ILE B O 1
ATOM 2493 N N . ALA B 1 89 ? -1.615 -14.945 10.469 1 98.88 89 ALA B N 1
ATOM 2494 C CA . ALA B 1 89 ? -2.344 -15.477 11.617 1 98.88 89 ALA B CA 1
ATOM 2495 C C . ALA B 1 89 ? -2.793 -14.359 12.547 1 98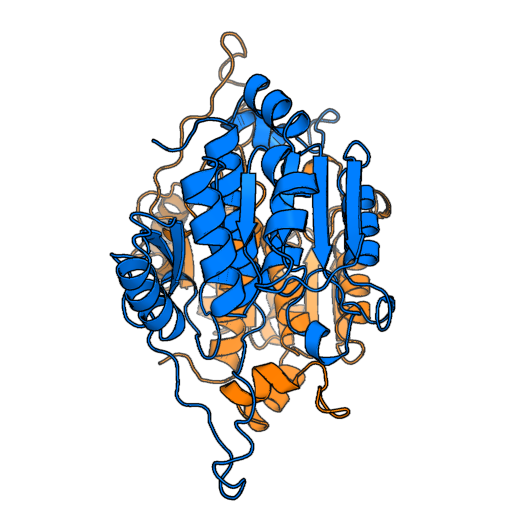.88 89 ALA B C 1
ATOM 2497 O O . ALA B 1 89 ? -3.867 -14.43 13.148 1 98.88 89 ALA B O 1
ATOM 2498 N N . ASP B 1 90 ? -1.979 -13.344 12.68 1 98.81 90 ASP B N 1
ATOM 2499 C CA . ASP B 1 90 ? -2.27 -12.234 13.578 1 98.81 90 ASP B CA 1
ATOM 2500 C C . ASP B 1 90 ? -3.254 -11.258 12.945 1 98.81 90 ASP B C 1
ATOM 2502 O O . ASP B 1 90 ? -3.861 -10.438 13.633 1 98.81 90 ASP B O 1
ATOM 2506 N N . ILE B 1 91 ? -3.469 -11.289 11.648 1 98.81 91 ILE B N 1
ATOM 2507 C CA . ILE B 1 91 ? -4.434 -10.445 10.945 1 98.81 91 ILE B CA 1
ATOM 2508 C C . ILE B 1 91 ? -5.766 -11.188 10.82 1 98.81 91 ILE B C 1
ATOM 2510 O O . ILE B 1 91 ? -6.824 -10.633 11.133 1 98.81 91 ILE B O 1
ATOM 2514 N N . ASN B 1 92 ? -5.688 -12.406 10.391 1 98.62 92 ASN B N 1
ATOM 2515 C CA . ASN B 1 92 ? -6.812 -13.289 10.109 1 98.62 92 ASN B CA 1
ATOM 2516 C C . ASN B 1 92 ? -6.605 -14.68 10.711 1 98.62 92 ASN B C 1
ATOM 2518 O O . ASN B 1 92 ? -6.094 -15.578 10.047 1 98.62 92 ASN B O 1
ATOM 2522 N N . PRO B 1 93 ? -7.035 -14.836 11.891 1 98.44 93 PRO B N 1
ATOM 2523 C CA . PRO B 1 93 ? -6.746 -16.078 12.609 1 98.44 93 PRO B CA 1
ATOM 2524 C C . PRO B 1 93 ? -7.422 -17.297 11.977 1 98.44 93 PRO B C 1
ATOM 2526 O O . PRO B 1 93 ? -7.082 -18.438 12.312 1 98.44 93 PRO B O 1
ATOM 2529 N N . THR B 1 94 ? -8.375 -17.062 11.086 1 98.25 94 THR B N 1
ATOM 2530 C CA . THR B 1 94 ? -9.086 -18.188 10.484 1 98.25 94 THR B CA 1
ATOM 2531 C C . THR B 1 94 ? -8.391 -18.656 9.211 1 98.25 94 THR B C 1
ATOM 2533 O O . THR B 1 94 ? -8.727 -19.703 8.656 1 98.25 94 THR B O 1
ATOM 2536 N N . ALA B 1 95 ? -7.438 -17.922 8.75 1 98.81 95 ALA B N 1
ATOM 2537 C CA . ALA B 1 95 ? -6.738 -18.281 7.52 1 98.81 95 ALA B CA 1
ATOM 2538 C C . ALA B 1 95 ? -5.746 -19.406 7.758 1 98.81 95 ALA B C 1
ATOM 2540 O O . ALA B 1 95 ? -5.203 -19.547 8.859 1 98.81 95 ALA B O 1
ATOM 2541 N N . THR B 1 96 ? -5.57 -20.219 6.75 1 98.81 96 THR B N 1
ATOM 2542 C CA . THR B 1 96 ? -4.543 -21.25 6.773 1 98.81 96 THR B CA 1
ATOM 2543 C C . THR B 1 96 ? -3.41 -20.906 5.809 1 98.81 96 THR B C 1
ATOM 2545 O O . THR B 1 96 ? -3.648 -20.359 4.73 1 98.81 96 THR B O 1
ATOM 2548 N N . VAL B 1 97 ? -2.178 -21.281 6.234 1 98.88 97 VAL B N 1
ATOM 2549 C CA . VAL B 1 97 ? -1.005 -20.953 5.434 1 98.88 97 VAL B CA 1
ATOM 2550 C C . VAL B 1 97 ? -0.146 -22.203 5.234 1 98.88 97 VAL B C 1
ATOM 2552 O O . VAL B 1 97 ? 0.257 -22.844 6.207 1 98.88 97 VAL B O 1
ATOM 2555 N N . GLU B 1 98 ? 0.032 -22.547 4.043 1 98.75 98 GLU B N 1
ATOM 2556 C CA . GLU B 1 98 ? 1.029 -23.547 3.654 1 98.75 98 GLU B CA 1
ATOM 2557 C C . GLU B 1 98 ? 2.307 -22.875 3.156 1 98.75 98 GLU B C 1
ATOM 2559 O O . GLU B 1 98 ? 2.266 -22.047 2.248 1 98.75 98 GLU B O 1
ATOM 2564 N N . VAL B 1 99 ? 3.436 -23.266 3.742 1 98.31 99 VAL B N 1
ATOM 2565 C CA . VAL B 1 99 ? 4.727 -22.688 3.395 1 98.31 99 VAL B CA 1
ATOM 2566 C C . VAL B 1 99 ? 5.512 -23.656 2.512 1 98.31 99 VAL B C 1
ATOM 2568 O O . VAL B 1 99 ? 5.594 -24.844 2.812 1 98.31 99 VAL B O 1
ATOM 2571 N N . VAL B 1 100 ? 6.02 -23.125 1.443 1 97.62 100 VAL B N 1
ATOM 2572 C CA . VAL B 1 100 ? 6.93 -23.859 0.564 1 97.62 100 VAL B CA 1
ATOM 2573 C C . VAL B 1 100 ? 8.305 -23.188 0.579 1 97.62 100 VAL B C 1
ATOM 2575 O O . VAL B 1 100 ? 8.508 -22.156 -0.063 1 97.62 100 VAL B O 1
ATOM 2578 N N . ASP B 1 101 ? 9.25 -23.75 1.31 1 96.25 101 ASP B N 1
ATOM 2579 C CA . ASP B 1 101 ? 10.609 -23.234 1.39 1 96.25 101 ASP B CA 1
ATOM 2580 C C . ASP B 1 101 ? 11.43 -23.641 0.168 1 96.25 101 ASP B C 1
ATOM 2582 O O . ASP B 1 101 ? 12.156 -24.641 0.208 1 96.25 101 ASP B O 1
ATOM 2586 N N . ALA B 1 102 ? 11.312 -22.812 -0.89 1 93.94 102 ALA B N 1
ATOM 2587 C CA . ALA B 1 102 ? 11.984 -23.156 -2.143 1 93.94 102 ALA B CA 1
ATOM 2588 C C . ALA B 1 102 ? 12.359 -21.906 -2.924 1 93.94 102 ALA B C 1
ATOM 2590 O O . ALA B 1 102 ? 11.625 -20.906 -2.906 1 93.94 102 ALA B O 1
ATOM 2591 N N . PHE B 1 103 ? 13.453 -22 -3.496 1 90.62 103 PHE B N 1
ATOM 2592 C CA . PHE B 1 103 ? 13.805 -21.047 -4.543 1 90.62 103 PHE B CA 1
ATOM 2593 C C . PHE B 1 103 ? 13.227 -21.469 -5.883 1 90.62 103 PHE B C 1
ATOM 2595 O O . PHE B 1 103 ? 13.578 -22.531 -6.414 1 90.62 103 PHE B O 1
ATOM 2602 N N . VAL B 1 104 ? 12.383 -20.688 -6.406 1 91.31 104 VAL B N 1
ATOM 2603 C CA . VAL B 1 104 ? 11.734 -21.062 -7.652 1 91.31 104 VAL B CA 1
ATOM 2604 C C . VAL B 1 104 ? 12.664 -20.781 -8.828 1 91.31 104 VAL B C 1
ATOM 2606 O O . VAL B 1 104 ? 13.094 -19.641 -9.031 1 91.31 104 VAL B O 1
ATOM 2609 N N . LEU B 1 105 ? 12.961 -21.781 -9.492 1 92.75 105 LEU B N 1
ATOM 2610 C CA . LEU B 1 105 ? 13.773 -21.734 -10.703 1 92.75 105 LEU B CA 1
ATOM 2611 C C . LEU B 1 105 ? 13.031 -22.344 -11.883 1 92.75 105 LEU B C 1
ATOM 2613 O O . LEU B 1 105 ? 12.023 -23.047 -11.703 1 92.75 105 LEU B O 1
ATOM 2617 N N . GLU B 1 106 ? 13.57 -22.031 -13.023 1 92.81 106 GLU B N 1
ATOM 2618 C CA . GLU B 1 106 ? 12.961 -22.594 -14.219 1 92.81 106 GLU B CA 1
ATOM 2619 C C . GLU B 1 106 ? 12.906 -24.125 -14.133 1 92.81 106 GLU B C 1
ATOM 2621 O O . GLU B 1 106 ? 11.914 -24.734 -14.547 1 92.81 106 GLU B O 1
ATOM 2626 N N . GLU B 1 107 ? 13.859 -24.719 -13.477 1 93.69 107 GLU B N 1
ATOM 2627 C CA . GLU B 1 107 ? 14.031 -26.172 -13.453 1 93.69 107 GLU B CA 1
ATOM 2628 C C . GLU B 1 107 ? 13.008 -26.828 -12.531 1 93.69 107 GLU B C 1
ATOM 2630 O O . GLU B 1 107 ? 12.719 -28.016 -12.68 1 93.69 107 GLU B O 1
ATOM 2635 N N . ASN B 1 108 ? 12.469 -26.078 -11.602 1 95 108 ASN B N 1
ATOM 2636 C CA . ASN B 1 108 ? 11.578 -26.75 -10.648 1 95 108 ASN B CA 1
ATOM 2637 C C . ASN B 1 108 ? 10.156 -26.203 -10.734 1 95 108 ASN B C 1
ATOM 2639 O O . ASN B 1 108 ? 9.305 -26.547 -9.914 1 95 108 ASN B O 1
ATOM 2643 N N . VAL B 1 109 ? 9.898 -25.375 -11.664 1 95.5 109 VAL B N 1
ATOM 2644 C CA . VAL B 1 109 ? 8.594 -24.75 -11.812 1 95.5 109 VAL B CA 1
ATOM 2645 C C . VAL B 1 109 ? 7.52 -25.812 -12.016 1 95.5 109 VAL B C 1
ATOM 2647 O O . VAL B 1 109 ? 6.434 -25.734 -11.438 1 95.5 109 VAL B O 1
ATOM 2650 N N . ASP B 1 110 ? 7.887 -26.828 -12.742 1 95.19 110 ASP B N 1
ATOM 2651 C CA . ASP B 1 110 ? 6.906 -27.859 -13.031 1 95.19 110 ASP B CA 1
ATOM 2652 C C . ASP B 1 110 ? 6.441 -28.547 -11.75 1 95.19 110 ASP B C 1
ATOM 2654 O O . ASP B 1 110 ? 5.25 -28.812 -11.578 1 95.19 110 ASP B O 1
ATOM 2658 N N . ALA B 1 111 ? 7.352 -28.859 -10.969 1 96.5 111 ALA B N 1
ATOM 2659 C CA . ALA B 1 111 ? 7.016 -29.484 -9.695 1 96.5 111 ALA B CA 1
ATOM 2660 C C . ALA B 1 111 ? 6.184 -28.562 -8.82 1 96.5 111 ALA B C 1
ATOM 2662 O O . ALA B 1 111 ? 5.211 -28.984 -8.195 1 96.5 111 ALA B O 1
ATOM 2663 N N . ILE B 1 112 ? 6.547 -27.328 -8.773 1 96 112 ILE B N 1
ATOM 2664 C CA . ILE B 1 112 ? 5.844 -26.328 -7.977 1 96 112 ILE B CA 1
ATOM 2665 C C . ILE B 1 112 ? 4.418 -26.172 -8.492 1 96 112 ILE B C 1
ATOM 2667 O O . ILE B 1 112 ? 3.475 -26.047 -7.711 1 96 112 ILE B O 1
ATOM 2671 N N . VAL B 1 113 ? 4.277 -26.156 -9.742 1 96.31 113 VAL B N 1
ATOM 2672 C CA . VAL B 1 113 ? 2.969 -26.016 -10.367 1 96.31 113 VAL B CA 1
ATOM 2673 C C . VAL B 1 113 ? 2.107 -27.234 -10.047 1 96.31 113 VAL B C 1
ATOM 2675 O O . VAL B 1 113 ? 0.991 -27.094 -9.547 1 96.31 113 VAL B O 1
ATOM 2678 N N . SER B 1 114 ? 2.68 -28.438 -10.281 1 96.81 114 SER B N 1
ATOM 2679 C CA . SER B 1 114 ? 1.93 -29.672 -10.086 1 96.81 114 SER B CA 1
ATOM 2680 C C . SER B 1 114 ? 1.536 -29.859 -8.625 1 96.81 114 SER B C 1
ATOM 2682 O O . SER B 1 114 ? 0.417 -30.281 -8.328 1 96.81 114 SER B O 1
ATOM 2684 N N . ASP B 1 115 ? 2.377 -29.469 -7.754 1 96.88 115 ASP B N 1
ATOM 2685 C CA . ASP B 1 115 ? 2.182 -29.766 -6.34 1 96.88 115 ASP B CA 1
ATOM 2686 C C . ASP B 1 115 ? 1.331 -28.688 -5.668 1 96.88 115 ASP B C 1
ATOM 2688 O O . ASP B 1 115 ? 0.652 -28.953 -4.672 1 96.88 115 ASP B O 1
ATOM 2692 N N . TYR B 1 116 ? 1.346 -27.438 -6.211 1 96.69 116 TYR B N 1
ATOM 2693 C CA . TYR B 1 116 ? 0.788 -26.344 -5.43 1 96.69 116 TYR B CA 1
ATOM 2694 C C . TYR B 1 116 ? -0.105 -25.453 -6.293 1 96.69 116 TYR B C 1
ATOM 2696 O O . TYR B 1 116 ? -1.283 -25.266 -5.984 1 96.69 116 TYR B O 1
ATOM 2704 N N . ALA B 1 117 ? 0.345 -25.016 -7.434 1 95.81 117 ALA B N 1
AT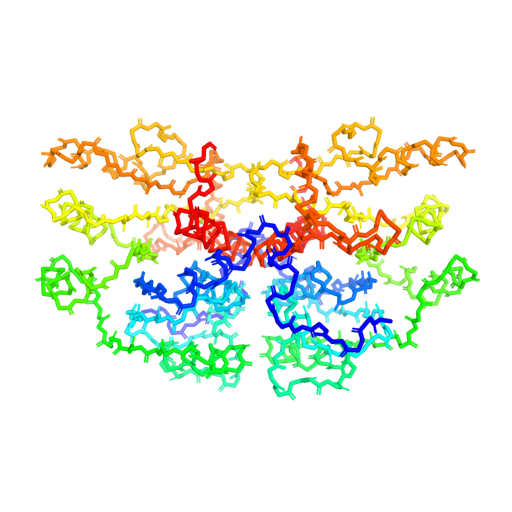OM 2705 C CA . ALA B 1 117 ? -0.352 -24 -8.211 1 95.81 117 ALA B CA 1
ATOM 2706 C C . ALA B 1 117 ? -1.71 -24.5 -8.688 1 95.81 117 ALA B C 1
ATOM 2708 O O . ALA B 1 117 ? -2.68 -23.75 -8.75 1 95.81 117 ALA B O 1
ATOM 2709 N N . LEU B 1 118 ? -1.767 -25.75 -9.016 1 96.94 118 LEU B N 1
ATOM 2710 C CA . LEU B 1 118 ? -2.99 -26.312 -9.578 1 96.94 118 LEU B CA 1
ATOM 2711 C C . LEU B 1 118 ? -4.086 -26.391 -8.523 1 96.94 118 LEU B C 1
ATOM 2713 O O . LEU B 1 118 ? -5.262 -26.562 -8.852 1 96.94 118 LEU B O 1
ATOM 2717 N N . ARG B 1 119 ? -3.727 -26.203 -7.242 1 97.25 119 ARG B N 1
ATOM 2718 C CA . ARG B 1 119 ? -4.695 -26.219 -6.152 1 97.25 119 ARG B CA 1
ATOM 2719 C C . ARG B 1 119 ? -5.152 -24.797 -5.816 1 97.25 119 ARG B C 1
ATOM 2721 O O . ARG B 1 119 ? -6.07 -24.609 -5.016 1 97.25 119 ARG B O 1
ATOM 2728 N N . ALA B 1 120 ? -4.535 -23.828 -6.41 1 98.5 120 ALA B N 1
ATOM 2729 C CA . ALA B 1 120 ? -4.84 -22.438 -6.086 1 98.5 120 ALA B CA 1
ATOM 2730 C C . ALA B 1 120 ? -5.902 -21.875 -7.023 1 98.5 120 ALA B C 1
ATOM 2732 O O . ALA B 1 120 ? -5.977 -22.266 -8.188 1 98.5 120 ALA B O 1
ATOM 2733 N N . ASP B 1 121 ? -6.715 -20.984 -6.5 1 98.44 121 ASP B N 1
ATOM 2734 C CA . ASP B 1 121 ? -7.676 -20.25 -7.32 1 98.44 121 ASP B CA 1
ATOM 2735 C C . ASP B 1 121 ? -6.992 -19.141 -8.102 1 98.44 121 ASP B C 1
ATOM 2737 O O . ASP B 1 121 ? -7.492 -18.703 -9.141 1 98.44 121 ASP B O 1
ATOM 2741 N N . TYR B 1 122 ? -5.891 -18.688 -7.582 1 98.75 122 TYR B N 1
ATOM 2742 C CA . TYR B 1 122 ? -5.137 -17.609 -8.188 1 98.75 122 TYR B CA 1
ATOM 2743 C C . TYR B 1 122 ? -3.67 -17.656 -7.785 1 98.75 122 TYR B C 1
ATOM 2745 O O . TYR B 1 122 ? -3.35 -17.922 -6.625 1 98.75 122 TYR B O 1
ATOM 2753 N N . VAL B 1 123 ? -2.744 -17.438 -8.734 1 98.88 123 VAL B N 1
ATOM 2754 C CA . VAL B 1 123 ? -1.307 -17.438 -8.484 1 98.88 123 VAL B CA 1
ATOM 2755 C C . VAL B 1 123 ? -0.741 -16.031 -8.734 1 98.88 123 VAL B C 1
ATOM 2757 O O . VAL B 1 123 ? -1.053 -15.406 -9.742 1 98.88 123 VAL B O 1
ATOM 2760 N N . VAL B 1 124 ? 0.044 -15.578 -7.785 1 98.94 124 VAL B N 1
ATOM 2761 C CA . VAL B 1 124 ? 0.729 -14.297 -7.871 1 98.94 124 VAL B CA 1
ATOM 2762 C C . VAL B 1 124 ? 2.223 -14.516 -8.094 1 98.94 124 VAL B C 1
ATOM 2764 O O . VAL B 1 124 ? 2.885 -15.172 -7.281 1 98.94 124 VAL B O 1
ATOM 2767 N N . ASP B 1 125 ? 2.734 -13.969 -9.203 1 98.88 125 ASP B N 1
ATOM 2768 C CA . ASP B 1 125 ? 4.164 -13.992 -9.508 1 98.88 125 ASP B CA 1
ATOM 2769 C C . ASP B 1 125 ? 4.84 -12.703 -9.07 1 98.88 125 ASP B C 1
ATOM 2771 O O . ASP B 1 125 ? 4.758 -11.688 -9.766 1 98.88 125 ASP B O 1
ATOM 2775 N N . ALA B 1 126 ? 5.531 -12.836 -7.945 1 98.62 126 ALA B N 1
ATOM 2776 C CA . ALA B 1 126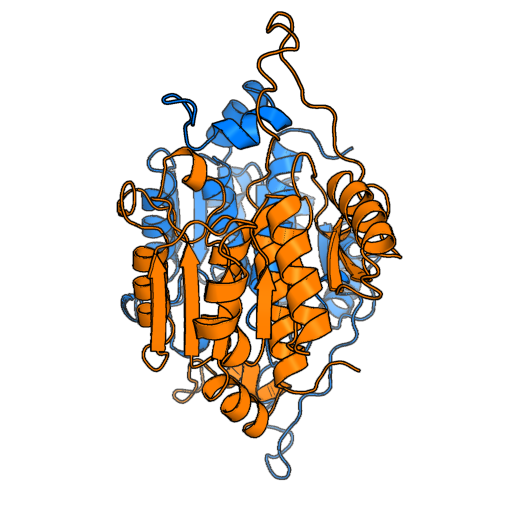 ? 6.25 -11.688 -7.398 1 98.62 126 ALA B CA 1
ATOM 2777 C C . ALA B 1 126 ? 7.75 -11.961 -7.336 1 98.62 126 ALA B C 1
ATOM 2779 O O . ALA B 1 126 ? 8.445 -11.461 -6.441 1 98.62 126 ALA B O 1
ATOM 2780 N N . ILE B 1 127 ? 8.273 -12.766 -8.164 1 97.19 127 ILE B N 1
ATOM 2781 C CA . ILE B 1 127 ? 9.703 -13.016 -8.227 1 97.19 127 ILE B CA 1
ATOM 2782 C C . ILE B 1 127 ? 10.359 -12.039 -9.211 1 97.19 127 ILE B C 1
ATOM 2784 O O . ILE B 1 127 ? 9.664 -11.281 -9.898 1 97.19 127 ILE B O 1
ATOM 2788 N N . ASP B 1 128 ? 11.703 -12.031 -9.32 1 93.06 128 ASP B N 1
ATOM 2789 C CA . ASP B 1 128 ? 12.359 -11.008 -10.125 1 93.06 128 ASP B CA 1
ATOM 2790 C C . ASP B 1 128 ? 13.172 -11.633 -11.258 1 93.06 128 ASP B C 1
ATOM 2792 O O . ASP B 1 128 ? 13.789 -10.922 -12.055 1 93.06 128 ASP B O 1
ATOM 2796 N N . THR B 1 129 ? 13.125 -12.945 -11.391 1 94.38 129 THR B N 1
ATOM 2797 C CA . THR B 1 129 ? 13.922 -13.625 -12.398 1 94.38 129 THR B CA 1
ATOM 2798 C C . THR B 1 129 ? 13.102 -13.883 -13.656 1 94.38 129 THR B C 1
ATOM 2800 O O . THR B 1 129 ? 12.086 -14.586 -13.617 1 94.38 129 THR B O 1
ATOM 2803 N N . VAL B 1 130 ? 13.625 -13.391 -14.781 1 96.12 130 VAL B N 1
ATOM 2804 C CA . VAL B 1 130 ? 12.898 -13.398 -16.047 1 96.12 130 VAL B CA 1
ATOM 2805 C C . VAL B 1 130 ? 12.617 -14.844 -16.469 1 96.12 130 VAL B C 1
ATOM 2807 O O . VAL B 1 130 ? 11.484 -15.188 -16.812 1 96.12 130 VAL B O 1
ATOM 2810 N N . SER B 1 131 ? 13.617 -15.703 -16.391 1 96.56 131 SER B N 1
ATOM 2811 C CA . SER B 1 131 ? 13.461 -17.078 -16.844 1 96.56 131 SER B CA 1
ATOM 2812 C C . SER B 1 131 ? 12.391 -17.812 -16.047 1 96.56 131 SER B C 1
ATOM 2814 O O . SER B 1 131 ? 11.617 -18.594 -16.609 1 96.56 131 SER B O 1
ATOM 2816 N N . THR B 1 132 ? 12.344 -17.547 -14.781 1 97 132 THR B N 1
ATOM 2817 C CA . THR B 1 132 ? 11.367 -18.203 -13.914 1 97 132 THR B CA 1
ATOM 2818 C C . THR B 1 132 ? 9.969 -17.656 -14.172 1 97 132 THR B C 1
ATOM 2820 O O . THR B 1 132 ? 8.992 -18.406 -14.18 1 97 132 THR B O 1
ATOM 2823 N N . LYS B 1 133 ? 9.883 -16.328 -14.375 1 98.19 133 LYS B N 1
ATOM 2824 C CA . LYS B 1 133 ? 8.609 -15.727 -14.742 1 98.19 133 LYS B CA 1
ATOM 2825 C C . LYS B 1 133 ? 8.047 -16.344 -16.016 1 98.19 133 LYS B C 1
ATOM 2827 O O . LYS B 1 133 ? 6.844 -16.578 -16.125 1 98.19 133 LYS B O 1
ATOM 2832 N N . LEU B 1 134 ? 8.953 -16.578 -16.969 1 98.38 134 LEU B N 1
ATOM 2833 C CA . LEU B 1 134 ? 8.547 -17.141 -18.25 1 98.38 134 LEU B CA 1
ATOM 2834 C C . LEU B 1 134 ? 8.062 -18.578 -18.078 1 98.38 134 LEU B C 1
ATOM 2836 O O . LEU B 1 134 ? 7.066 -18.969 -18.688 1 98.38 134 LEU B O 1
ATOM 2840 N N . ALA B 1 135 ? 8.742 -19.312 -17.266 1 98.12 135 ALA B N 1
ATOM 2841 C CA . ALA B 1 135 ? 8.336 -20.688 -17.016 1 98.12 135 ALA B CA 1
ATOM 2842 C C . ALA B 1 135 ? 6.953 -20.734 -16.359 1 98.12 135 ALA B C 1
ATOM 2844 O O . ALA B 1 135 ? 6.129 -21.578 -16.703 1 98.12 135 ALA B O 1
ATOM 2845 N N . LEU B 1 136 ? 6.695 -19.859 -15.453 1 98.25 136 LEU B N 1
ATOM 2846 C CA . LEU B 1 136 ? 5.398 -19.781 -14.789 1 98.25 136 LEU B CA 1
ATOM 2847 C C . LEU B 1 136 ? 4.301 -19.406 -15.773 1 98.25 136 LEU B C 1
ATOM 2849 O O . LEU B 1 136 ? 3.211 -19.984 -15.75 1 98.25 136 LEU B O 1
ATOM 2853 N N . ALA B 1 137 ? 4.59 -18.406 -16.609 1 98.5 137 ALA B N 1
ATOM 2854 C CA . ALA B 1 137 ? 3.631 -17.969 -17.625 1 98.5 137 ALA B CA 1
ATOM 2855 C C . ALA B 1 137 ? 3.271 -19.109 -18.562 1 98.5 137 ALA B C 1
ATOM 2857 O O . ALA B 1 137 ? 2.1 -19.312 -18.906 1 98.5 137 ALA B O 1
ATOM 2858 N N . GLN B 1 138 ? 4.293 -19.844 -18.953 1 98.19 138 GLN B N 1
ATOM 2859 C CA . GLN B 1 138 ? 4.074 -21 -19.812 1 98.19 138 GLN B CA 1
ATOM 2860 C C . GLN B 1 138 ? 3.186 -22.031 -19.125 1 98.19 138 GLN B C 1
ATOM 2862 O O . GLN B 1 138 ? 2.248 -22.547 -19.734 1 98.19 138 GLN B O 1
ATOM 2867 N N . ALA B 1 139 ? 3.48 -22.328 -17.922 1 97.88 139 ALA B N 1
ATOM 2868 C CA . ALA B 1 139 ? 2.707 -23.297 -17.156 1 97.88 139 ALA B CA 1
ATOM 2869 C C . ALA B 1 139 ? 1.261 -22.844 -16.984 1 97.88 139 ALA B C 1
ATOM 2871 O O . ALA B 1 139 ? 0.334 -23.656 -17.078 1 97.88 139 ALA B O 1
ATOM 2872 N N . ALA B 1 140 ? 1.076 -21.547 -16.703 1 98.19 140 ALA B N 1
ATOM 2873 C CA . ALA B 1 140 ? -0.269 -21 -16.547 1 98.19 140 ALA B CA 1
ATOM 2874 C C . ALA B 1 140 ? -1.096 -21.188 -17.812 1 98.19 140 ALA B C 1
ATOM 2876 O O . ALA B 1 140 ? -2.275 -21.531 -17.75 1 98.19 140 ALA B O 1
ATOM 2877 N N . GLN B 1 141 ? -0.482 -20.906 -18.953 1 97.94 141 GLN B N 1
ATOM 2878 C CA . GLN B 1 141 ? -1.168 -21.094 -20.234 1 97.94 141 GLN B CA 1
ATOM 2879 C C . GLN B 1 141 ? -1.508 -22.562 -20.453 1 97.94 141 GLN B C 1
ATOM 2881 O O . GLN B 1 141 ? -2.607 -22.891 -20.906 1 97.94 141 GLN B O 1
ATOM 2886 N N . GLU B 1 142 ? -0.597 -23.422 -20.125 1 97.5 142 GLU B N 1
ATOM 2887 C CA . GLU B 1 142 ? -0.746 -24.859 -20.391 1 97.5 142 GLU B CA 1
ATOM 2888 C C . GLU B 1 142 ? -1.814 -25.469 -19.484 1 97.5 142 GLU B C 1
ATOM 2890 O O . GLU B 1 142 ? -2.584 -26.328 -19.922 1 97.5 142 GLU B O 1
ATOM 2895 N N . HIS B 1 143 ? -1.89 -25.062 -18.25 1 97.38 143 HIS B N 1
ATOM 2896 C CA . HIS B 1 143 ? -2.748 -25.734 -17.281 1 97.38 143 HIS B CA 1
ATOM 2897 C C . HIS B 1 143 ? -3.992 -24.906 -16.984 1 97.38 143 HIS B C 1
ATOM 2899 O O . HIS B 1 143 ? -4.91 -25.375 -16.297 1 97.38 143 HIS B O 1
ATOM 2905 N N . GLY B 1 144 ? -4.004 -23.625 -17.312 1 96.12 144 GLY B N 1
ATOM 2906 C CA . GLY B 1 144 ? -5.207 -22.812 -17.281 1 96.12 144 GLY B CA 1
ATOM 2907 C C . GLY B 1 144 ? -5.453 -22.141 -15.945 1 96.12 144 GLY B C 1
ATOM 2908 O O . GLY B 1 144 ? -6.594 -21.812 -15.609 1 96.12 144 GLY B O 1
ATOM 2909 N N . PHE B 1 145 ? -4.496 -22.016 -15.078 1 95.81 145 PHE B N 1
ATOM 2910 C CA . PHE B 1 145 ? -4.734 -21.328 -13.812 1 95.81 145 PHE B CA 1
ATOM 2911 C C . PHE B 1 145 ? -4.512 -19.828 -13.953 1 95.81 145 PHE B C 1
ATOM 2913 O O . PHE B 1 145 ? -3.771 -19.391 -14.836 1 95.81 145 PHE B O 1
ATOM 2920 N N . TRP B 1 146 ? -5.18 -18.984 -13.102 1 97.56 146 TRP B N 1
ATOM 2921 C CA . TRP B 1 146 ? -5.027 -17.531 -13.102 1 97.56 146 TRP B CA 1
ATOM 2922 C C . TRP B 1 146 ? -3.646 -17.141 -12.594 1 97.56 146 TRP B C 1
ATOM 2924 O O . TRP B 1 146 ? -3.189 -17.625 -11.562 1 97.56 146 TRP B O 1
ATOM 2934 N N . LEU B 1 147 ? -2.99 -16.266 -13.391 1 98.69 147 LEU B N 1
ATOM 2935 C CA . LEU B 1 147 ? -1.67 -15.758 -13.031 1 98.69 147 LEU B CA 1
ATOM 2936 C C . LEU B 1 147 ? -1.573 -14.266 -13.305 1 98.69 147 LEU B C 1
ATOM 2938 O O . LEU B 1 147 ? -2.018 -13.789 -14.352 1 98.69 147 LEU B O 1
ATOM 2942 N N . VAL B 1 148 ? -1.077 -13.523 -12.352 1 98.88 148 VAL B N 1
ATOM 2943 C CA . VAL B 1 148 ? -0.643 -12.148 -12.57 1 98.88 148 VAL B CA 1
ATOM 2944 C C . VAL B 1 148 ? 0.824 -12 -12.18 1 98.88 148 VAL B C 1
ATOM 2946 O O . VAL B 1 148 ? 1.263 -12.562 -11.172 1 98.88 148 VAL B O 1
ATOM 2949 N N . SER B 1 149 ? 1.553 -11.344 -12.992 1 98.88 149 SER B N 1
ATOM 2950 C CA . SER B 1 149 ? 2.986 -11.195 -12.766 1 98.88 149 SER B CA 1
ATOM 2951 C C . SER B 1 149 ? 3.359 -9.734 -12.547 1 98.88 149 SER B C 1
ATOM 2953 O O . SER B 1 149 ? 2.971 -8.867 -13.328 1 98.88 149 SER B O 1
ATOM 2955 N N . ALA B 1 150 ? 4.066 -9.477 -11.445 1 98.81 150 ALA B N 1
ATOM 2956 C CA . ALA B 1 150 ? 4.594 -8.133 -11.203 1 98.81 150 ALA B CA 1
ATOM 2957 C C . ALA B 1 150 ? 5.809 -7.855 -12.078 1 98.81 150 ALA B C 1
ATOM 2959 O O . ALA B 1 150 ? 6.711 -8.688 -12.18 1 98.81 150 ALA B O 1
ATOM 2960 N N . MET B 1 151 ? 5.836 -6.699 -12.719 1 98.12 151 MET B N 1
ATOM 2961 C CA . MET B 1 151 ? 6.996 -6.27 -13.5 1 98.12 151 MET B CA 1
ATOM 2962 C C . MET B 1 151 ? 7.867 -5.316 -12.688 1 98.12 151 MET B C 1
ATOM 2964 O O . MET B 1 151 ? 7.75 -5.246 -11.461 1 98.12 151 MET B O 1
ATOM 2968 N N . GLY B 1 152 ? 8.789 -4.684 -13.328 1 92.25 152 GLY B N 1
ATOM 2969 C CA . GLY B 1 152 ? 9.789 -3.906 -12.617 1 92.25 152 GLY B CA 1
ATOM 2970 C C . GLY B 1 152 ? 9.234 -2.629 -12.016 1 92.25 152 GLY B C 1
ATOM 2971 O O . GLY B 1 152 ? 8.445 -1.924 -12.648 1 92.25 152 GLY B O 1
ATOM 2972 N N . GLY B 1 153 ? 9.633 -2.354 -10.781 1 93.62 153 GLY B N 1
ATOM 2973 C CA . GLY B 1 153 ? 9.281 -1.119 -10.094 1 93.62 153 GLY B CA 1
ATOM 2974 C C . GLY B 1 153 ? 10.492 -0.318 -9.648 1 93.62 153 GLY B C 1
ATOM 2975 O O . GLY B 1 153 ? 10.352 0.742 -9.039 1 93.62 153 GLY B O 1
ATOM 2976 N N . GLY B 1 154 ? 11.703 -0.818 -9.961 1 94.56 154 GLY B N 1
ATOM 2977 C CA . GLY B 1 154 ? 12.938 -0.151 -9.57 1 94.56 154 GLY B CA 1
ATOM 2978 C C . GLY B 1 154 ? 13.172 1.152 -10.305 1 94.56 154 GLY B C 1
ATOM 2979 O O . GLY B 1 154 ? 12.812 1.28 -11.477 1 94.56 154 GLY B O 1
ATOM 2980 N N . ASN B 1 155 ? 13.734 2.115 -9.641 1 95.25 155 ASN B N 1
ATOM 2981 C CA . ASN B 1 155 ? 14.141 3.402 -10.195 1 95.25 155 ASN B CA 1
ATOM 2982 C C . ASN B 1 155 ? 12.938 4.203 -10.688 1 95.25 155 ASN B C 1
ATOM 2984 O O . ASN B 1 155 ? 13.031 4.926 -11.68 1 95.25 155 ASN B O 1
ATOM 2988 N N . LYS B 1 156 ? 11.828 3.973 -10.055 1 96 156 LYS B N 1
ATOM 2989 C CA . LYS B 1 156 ? 10.609 4.691 -10.414 1 96 156 LYS B CA 1
ATOM 2990 C C . LYS B 1 156 ? 10.062 5.473 -9.227 1 96 156 LYS B C 1
ATOM 2992 O O . LYS B 1 156 ? 10.344 5.141 -8.07 1 96 156 LYS B O 1
ATOM 2997 N N . LEU B 1 157 ? 9.25 6.527 -9.516 1 96.44 157 LEU B N 1
ATOM 2998 C CA . LEU B 1 157 ? 8.852 7.469 -8.469 1 96.44 157 LEU B CA 1
ATOM 2999 C C . LEU B 1 157 ? 7.332 7.59 -8.398 1 96.44 157 LEU B C 1
ATOM 3001 O O . LEU B 1 157 ? 6.781 7.922 -7.348 1 96.44 157 LEU B O 1
ATOM 3005 N N . HIS B 1 158 ? 6.621 7.297 -9.516 1 96.56 158 HIS B N 1
ATOM 3006 C CA . HIS B 1 158 ? 5.234 7.723 -9.641 1 96.56 158 HIS B CA 1
ATOM 3007 C C . HIS B 1 158 ? 4.297 6.523 -9.742 1 96.56 158 HIS B C 1
ATOM 3009 O O . HIS B 1 158 ? 3.971 6.078 -10.844 1 96.56 158 HIS B O 1
ATOM 3015 N N . PRO B 1 159 ? 3.773 6.121 -8.586 1 97.06 159 PRO B N 1
ATOM 3016 C CA . PRO B 1 159 ? 2.932 4.922 -8.578 1 97.06 159 PRO B CA 1
ATOM 3017 C C . PRO B 1 159 ? 1.623 5.113 -9.344 1 97.06 159 PRO B C 1
ATOM 3019 O O . PRO B 1 159 ? 0.961 4.137 -9.703 1 97.06 159 PRO B O 1
ATOM 3022 N N . GLU B 1 160 ? 1.162 6.402 -9.578 1 96.38 160 GLU B N 1
ATOM 3023 C CA . GLU B 1 160 ? -0.062 6.66 -10.328 1 96.38 160 GLU B CA 1
ATOM 3024 C C . GLU B 1 160 ? 0.072 6.195 -11.773 1 96.38 160 GLU B C 1
ATOM 3026 O O . GLU B 1 160 ? -0.92 6.125 -12.5 1 96.38 160 GLU B O 1
ATOM 3031 N N . LEU B 1 161 ? 1.277 5.805 -12.164 1 97.5 161 LEU B N 1
ATOM 3032 C CA . LEU B 1 161 ? 1.523 5.363 -13.531 1 97.5 161 LEU B CA 1
ATOM 3033 C C . LEU B 1 161 ? 1.551 3.842 -13.617 1 97.5 161 LEU B C 1
ATOM 3035 O O . LEU B 1 161 ? 1.831 3.277 -14.68 1 97.5 161 LEU B O 1
ATOM 3039 N N . LEU B 1 162 ? 1.25 3.18 -12.539 1 98.38 162 LEU B N 1
ATOM 3040 C CA . LEU B 1 162 ? 1.081 1.73 -12.547 1 98.38 162 LEU B CA 1
ATOM 3041 C C . LEU B 1 162 ? -0.237 1.338 -13.203 1 98.38 162 LEU B C 1
ATOM 3043 O O . LEU B 1 162 ? -1.261 1.994 -12.992 1 98.38 162 LEU B O 1
ATOM 3047 N N . ARG B 1 163 ? -0.174 0.276 -13.922 1 97.19 163 ARG B N 1
ATOM 3048 C CA . ARG B 1 163 ? -1.39 -0.237 -14.547 1 97.19 163 ARG B CA 1
ATOM 3049 C C . ARG B 1 163 ? -1.278 -1.735 -14.805 1 97.19 163 ARG B C 1
ATOM 3051 O O . ARG B 1 163 ? -0.178 -2.258 -14.992 1 97.19 163 ARG B O 1
ATOM 3058 N N . PHE B 1 164 ? -2.42 -2.336 -14.812 1 98.31 164 PHE B N 1
ATOM 3059 C CA . PHE B 1 164 ? -2.516 -3.711 -15.297 1 98.31 164 PHE B CA 1
ATOM 3060 C C . PHE B 1 164 ? -2.635 -3.746 -16.812 1 98.31 164 PHE B C 1
ATOM 3062 O O . PHE B 1 164 ? -3.25 -2.863 -17.422 1 98.31 164 PHE B O 1
ATOM 3069 N N . ALA B 1 165 ? -2.076 -4.742 -17.422 1 98.25 165 ALA B N 1
ATOM 3070 C CA . ALA B 1 165 ? -2.164 -4.934 -18.859 1 98.25 165 ALA B CA 1
ATOM 3071 C C . ALA B 1 165 ? -1.812 -6.371 -19.25 1 98.25 165 ALA B C 1
ATOM 3073 O O . ALA B 1 165 ? -1.377 -7.156 -18.406 1 98.25 165 ALA B O 1
ATOM 3074 N N . ASP B 1 166 ? -2.215 -6.703 -20.453 1 98.69 166 ASP B N 1
ATOM 3075 C CA . ASP B 1 166 ? -1.533 -7.84 -21.078 1 98.69 166 ASP B CA 1
ATOM 3076 C C . ASP B 1 166 ? -0.069 -7.516 -21.359 1 98.69 166 ASP B C 1
ATOM 3078 O O . ASP B 1 166 ? 0.26 -6.387 -21.734 1 98.69 166 ASP B O 1
ATOM 3082 N N . ILE B 1 167 ? 0.771 -8.477 -21.234 1 98.75 167 ILE B N 1
ATOM 3083 C CA . ILE B 1 167 ? 2.201 -8.289 -21.453 1 98.75 167 ILE B CA 1
ATOM 3084 C C . ILE B 1 167 ? 2.434 -7.664 -22.828 1 98.75 167 ILE B C 1
ATOM 3086 O O . ILE B 1 167 ? 3.35 -6.855 -23 1 98.75 167 ILE B O 1
ATOM 3090 N N . ASN B 1 168 ? 1.604 -7.898 -23.781 1 98.44 168 ASN B N 1
ATOM 3091 C CA . ASN B 1 168 ? 1.748 -7.434 -25.156 1 98.44 168 ASN B CA 1
ATOM 3092 C C . ASN B 1 168 ? 1.447 -5.941 -25.281 1 98.44 168 ASN B C 1
ATOM 3094 O O . ASN B 1 168 ? 1.77 -5.316 -26.297 1 98.44 168 ASN B O 1
ATOM 3098 N N . ASP B 1 169 ? 0.859 -5.355 -24.281 1 98.44 169 ASP B N 1
ATOM 3099 C CA . ASP B 1 169 ? 0.446 -3.957 -24.344 1 98.44 169 ASP B CA 1
ATOM 3100 C C . ASP B 1 169 ? 1.333 -3.088 -23.453 1 98.44 169 ASP B C 1
ATOM 3102 O O . ASP B 1 169 ? 1.037 -1.912 -23.219 1 98.44 169 ASP B O 1
ATOM 3106 N N . THR B 1 170 ? 2.383 -3.623 -22.953 1 98.12 170 THR B N 1
ATOM 3107 C CA . THR B 1 170 ? 3.268 -2.898 -22.047 1 98.12 170 THR B CA 1
ATOM 3108 C C . THR B 1 170 ? 4.25 -2.031 -22.828 1 98.12 170 THR B C 1
ATOM 3110 O O . THR B 1 170 ? 4.496 -2.275 -24.016 1 98.12 170 THR B O 1
ATOM 3113 N N . PHE B 1 171 ? 4.77 -0.998 -22.188 1 97.12 171 PHE B N 1
ATOM 3114 C CA . PHE B 1 171 ? 5.777 -0.095 -22.734 1 97.12 171 PHE B CA 1
ATOM 3115 C C . PHE B 1 171 ? 6.562 0.583 -21.609 1 97.12 171 PHE B C 1
ATOM 3117 O O . PHE B 1 171 ? 6.156 0.548 -20.453 1 97.12 171 PHE B O 1
ATOM 3124 N N . ASN B 1 172 ? 7.785 1.031 -21.828 1 95.44 172 ASN B N 1
ATOM 3125 C CA . ASN B 1 172 ? 8.641 1.817 -20.953 1 95.44 172 ASN B CA 1
ATOM 3126 C C . ASN B 1 172 ? 9.102 1.001 -19.75 1 95.44 172 ASN B C 1
ATOM 3128 O O . ASN B 1 172 ? 9.266 1.539 -18.641 1 95.44 172 ASN B O 1
ATOM 3132 N N . CYS B 1 173 ? 9.133 -0.261 -19.875 1 94.69 173 CYS B N 1
ATOM 3133 C CA . CYS B 1 173 ? 9.602 -1.161 -18.828 1 94.69 173 CYS B CA 1
ATOM 3134 C C . CYS B 1 173 ? 10.539 -2.219 -19.391 1 94.69 173 CYS B C 1
ATOM 3136 O O . CYS B 1 173 ? 10.125 -3.059 -20.188 1 94.69 173 CYS B O 1
ATOM 3138 N N . ARG B 1 174 ? 11.742 -2.223 -18.984 1 93.44 174 ARG B N 1
ATOM 3139 C CA . ARG B 1 174 ? 12.766 -3.121 -19.5 1 93.44 174 ARG B CA 1
ATOM 3140 C C . ARG B 1 174 ? 12.383 -4.578 -19.266 1 93.44 174 ARG B C 1
ATOM 3142 O O . ARG B 1 174 ? 12.508 -5.406 -20.172 1 93.44 174 ARG B O 1
ATOM 3149 N N . MET B 1 175 ? 11.945 -4.898 -18.109 1 96.38 175 MET B N 1
ATOM 3150 C CA . MET B 1 175 ? 11.547 -6.273 -17.812 1 96.38 175 MET B CA 1
ATOM 3151 C C . MET B 1 175 ? 10.406 -6.711 -18.719 1 96.38 175 MET B C 1
ATOM 3153 O O . MET B 1 175 ? 10.438 -7.812 -19.266 1 96.38 175 MET B O 1
ATOM 3157 N N . SER B 1 176 ? 9.406 -5.855 -18.844 1 97.5 176 SER B N 1
ATOM 3158 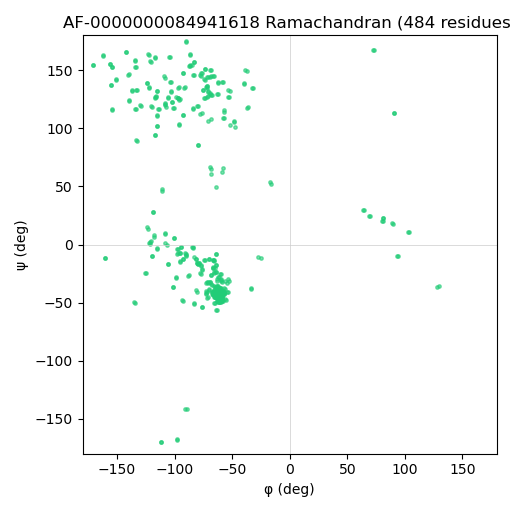C CA . SER B 1 176 ? 8.273 -6.195 -19.703 1 97.5 176 SER B CA 1
ATOM 3159 C C . SER B 1 176 ? 8.719 -6.41 -21.141 1 97.5 176 SER B C 1
ATOM 3161 O O . SER B 1 176 ? 8.156 -7.246 -21.859 1 97.5 176 SER B O 1
ATOM 3163 N N . ARG B 1 177 ? 9.664 -5.602 -21.547 1 97.62 177 ARG B N 1
ATOM 3164 C CA . ARG B 1 177 ? 10.18 -5.734 -22.906 1 97.62 177 ARG B CA 1
ATOM 3165 C C . ARG B 1 177 ? 10.766 -7.121 -23.141 1 97.62 177 ARG B C 1
ATOM 3167 O O . ARG B 1 177 ? 10.438 -7.781 -24.125 1 97.62 177 ARG B O 1
ATOM 3174 N N . ILE B 1 178 ? 11.57 -7.512 -22.219 1 98.06 178 ILE B N 1
ATOM 3175 C CA . ILE B 1 178 ? 12.203 -8.82 -22.328 1 98.06 178 ILE B CA 1
ATOM 3176 C C . ILE B 1 178 ? 11.141 -9.914 -22.25 1 98.06 178 ILE B C 1
ATOM 3178 O O . ILE B 1 178 ? 11.156 -10.859 -23.047 1 98.06 178 ILE B O 1
ATOM 3182 N N . MET B 1 179 ? 10.234 -9.773 -21.328 1 98.5 179 MET B N 1
ATOM 3183 C CA . MET B 1 179 ? 9.156 -10.742 -21.156 1 98.5 179 MET B CA 1
ATOM 3184 C C . MET B 1 179 ? 8.312 -10.852 -22.422 1 98.5 179 MET B C 1
ATOM 3186 O O . MET B 1 179 ? 7.973 -11.953 -22.859 1 98.5 179 MET B O 1
ATOM 3190 N N . ARG B 1 180 ? 7.953 -9.727 -22.938 1 97.94 180 ARG B N 1
ATOM 3191 C CA . ARG B 1 180 ? 7.117 -9.695 -24.141 1 97.94 180 ARG B CA 1
ATOM 3192 C C . ARG B 1 180 ? 7.789 -10.438 -25.297 1 97.94 180 ARG B C 1
ATOM 3194 O O . ARG B 1 180 ? 7.164 -11.266 -25.953 1 97.94 180 ARG B O 1
ATOM 3201 N N . LYS B 1 181 ? 9.016 -10.125 -25.516 1 98.31 181 LYS B N 1
ATOM 3202 C CA . LYS B 1 181 ? 9.781 -10.781 -26.578 1 98.31 181 LYS B CA 1
ATOM 3203 C C . LYS B 1 181 ? 9.836 -12.289 -26.359 1 98.31 181 LYS B C 1
ATOM 3205 O O . LYS B 1 181 ? 9.57 -13.062 -27.281 1 98.31 181 LYS B O 1
ATOM 3210 N N . GLU B 1 182 ? 10.156 -12.688 -25.172 1 98.31 182 GLU B N 1
ATOM 3211 C CA . GLU B 1 182 ? 10.328 -14.102 -24.875 1 98.31 182 GLU B CA 1
ATOM 3212 C C . GLU B 1 182 ? 8.992 -14.836 -24.875 1 98.31 182 GLU B C 1
ATOM 3214 O O . GLU B 1 182 ? 8.922 -16.016 -25.25 1 98.31 182 GLU B O 1
ATOM 3219 N N . CYS B 1 183 ? 7.957 -14.18 -24.469 1 98.5 183 CYS B N 1
ATOM 3220 C CA . CYS B 1 183 ? 6.625 -14.766 -24.578 1 98.5 183 CYS B CA 1
ATOM 3221 C C . CYS B 1 183 ? 6.281 -15.078 -26.031 1 98.5 183 CYS B C 1
ATOM 3223 O O . CYS B 1 183 ? 5.781 -16.156 -26.328 1 98.5 183 CYS B O 1
ATOM 3225 N N . ARG B 1 184 ? 6.566 -14.133 -26.875 1 97.62 184 ARG B N 1
ATOM 3226 C CA . ARG B 1 184 ? 6.324 -14.344 -28.297 1 97.62 184 ARG B CA 1
ATOM 3227 C C . ARG B 1 184 ? 7.113 -15.547 -28.812 1 97.62 184 ARG B C 1
ATOM 3229 O O . ARG B 1 184 ? 6.574 -16.391 -29.516 1 97.62 184 ARG B O 1
ATOM 3236 N N . ASN B 1 185 ? 8.281 -15.625 -28.438 1 97.88 185 ASN B N 1
ATOM 3237 C CA . ASN B 1 185 ? 9.156 -16.703 -28.875 1 97.88 185 ASN B CA 1
ATOM 3238 C C . ASN B 1 185 ? 8.648 -18.062 -28.406 1 97.88 185 ASN B C 1
ATOM 3240 O O . ASN B 1 185 ? 8.859 -19.078 -29.062 1 97.88 185 ASN B O 1
ATOM 3244 N N . ARG B 1 186 ? 8.008 -18.062 -27.281 1 97.06 186 ARG B N 1
ATOM 3245 C CA . ARG B 1 186 ? 7.594 -19.312 -26.656 1 97.06 186 ARG B CA 1
ATOM 3246 C C . ARG B 1 186 ? 6.137 -19.625 -26.984 1 97.06 186 ARG B C 1
ATOM 3248 O O . ARG B 1 186 ? 5.617 -20.672 -26.562 1 97.06 186 ARG B O 1
ATOM 3255 N N . GLY B 1 187 ? 5.5 -18.703 -27.609 1 97.94 187 GLY B N 1
ATOM 3256 C CA . GLY B 1 187 ? 4.105 -18.906 -27.969 1 97.94 187 GLY B CA 1
ATOM 3257 C C . GLY B 1 187 ? 3.148 -18.656 -26.828 1 97.94 187 GLY B C 1
ATOM 3258 O O . GLY B 1 187 ? 2.061 -19.219 -26.781 1 97.94 187 GLY B O 1
ATOM 3259 N N . ILE B 1 188 ? 3.562 -17.938 -25.844 1 98.06 188 ILE B N 1
ATOM 3260 C CA . ILE B 1 188 ? 2.682 -17.5 -24.766 1 98.06 188 ILE B CA 1
ATOM 3261 C C . ILE B 1 188 ? 1.81 -16.344 -25.25 1 98.06 188 ILE B C 1
ATOM 3263 O O . ILE B 1 188 ? 2.312 -15.25 -25.516 1 98.06 188 ILE B O 1
ATOM 3267 N N . ARG B 1 189 ? 0.584 -16.562 -25.344 1 96.81 189 ARG B N 1
ATOM 3268 C CA . ARG B 1 189 ? -0.316 -15.641 -26.047 1 96.81 189 ARG B CA 1
ATOM 3269 C C . ARG B 1 189 ? -0.701 -14.469 -25.141 1 96.81 189 ARG B C 1
ATOM 3271 O O . ARG B 1 189 ? -0.836 -13.344 -25.609 1 96.81 189 ARG B O 1
ATOM 3278 N N . ARG B 1 190 ? -0.922 -14.852 -23.844 1 97.31 190 ARG B N 1
ATOM 3279 C CA . ARG B 1 190 ? -1.383 -13.836 -22.906 1 97.31 190 ARG B CA 1
ATOM 3280 C C . ARG B 1 190 ? -0.715 -14 -21.547 1 97.31 190 ARG B C 1
ATOM 3282 O O . ARG B 1 190 ? -0.406 -15.117 -21.141 1 97.31 190 ARG B O 1
ATOM 3289 N N . LEU B 1 191 ? -0.514 -12.891 -20.969 1 98.56 191 LEU B N 1
ATOM 3290 C CA . LEU B 1 191 ? -0.014 -12.82 -19.594 1 98.56 191 LEU B CA 1
ATOM 3291 C C . LEU B 1 191 ? -0.442 -11.516 -18.938 1 98.56 191 LEU B C 1
ATOM 3293 O O . LEU B 1 191 ? -0.087 -10.43 -19.391 1 98.56 191 LEU B O 1
ATOM 3297 N N . ARG B 1 192 ? -1.243 -11.594 -17.891 1 98.69 192 ARG B N 1
ATOM 3298 C CA . ARG B 1 192 ? -1.647 -10.414 -17.125 1 98.69 192 ARG B CA 1
ATOM 3299 C C . ARG B 1 192 ? -0.504 -9.914 -16.25 1 98.69 192 ARG B C 1
ATOM 3301 O O . ARG B 1 192 ? 0.103 -10.68 -15.508 1 98.69 192 ARG B O 1
ATOM 3308 N N . VAL B 1 193 ? -0.18 -8.625 -16.391 1 98.88 193 VAL B N 1
ATOM 3309 C CA . VAL B 1 193 ? 0.953 -8.086 -15.656 1 98.88 193 VAL B CA 1
ATOM 3310 C C . VAL B 1 193 ? 0.563 -6.754 -15.016 1 98.88 193 VAL B C 1
ATOM 3312 O O . VAL B 1 193 ? -0.405 -6.113 -15.43 1 98.88 193 VAL B O 1
ATOM 3315 N N . LEU B 1 194 ? 1.202 -6.441 -13.953 1 98.88 194 LEU B N 1
ATOM 3316 C CA . LEU B 1 194 ? 1.247 -5.086 -13.414 1 98.88 194 LEU B CA 1
ATOM 3317 C C . LEU B 1 194 ? 2.576 -4.414 -13.75 1 98.88 194 LEU B C 1
ATOM 3319 O O . LEU B 1 194 ? 3.641 -4.938 -13.414 1 98.88 194 LEU B O 1
ATOM 3323 N N . PHE B 1 195 ? 2.545 -3.271 -14.422 1 98.62 195 PHE B N 1
ATOM 3324 C CA . PHE B 1 195 ? 3.77 -2.557 -14.758 1 98.62 195 PHE B CA 1
ATOM 3325 C C . PHE B 1 195 ? 3.568 -1.051 -14.648 1 98.62 195 PHE B C 1
ATOM 3327 O O . PHE B 1 195 ? 2.445 -0.583 -14.438 1 98.62 195 PHE B O 1
ATOM 3334 N N . SER B 1 196 ? 4.676 -0.337 -14.648 1 98.19 196 SER B N 1
ATOM 3335 C CA . SER B 1 196 ? 4.633 1.122 -14.648 1 98.19 196 SER B CA 1
ATOM 3336 C C . SER B 1 196 ? 4.961 1.684 -16.031 1 98.19 196 SER B C 1
ATOM 3338 O O . SER B 1 196 ? 5.887 1.217 -16.688 1 98.19 196 SER B O 1
ATOM 3340 N N . THR B 1 197 ? 4.234 2.734 -16.438 1 97.5 197 THR B N 1
ATOM 3341 C CA . THR B 1 197 ? 4.5 3.387 -17.719 1 97.5 197 THR B CA 1
ATOM 3342 C C . THR B 1 197 ? 5.621 4.414 -17.562 1 97.5 197 THR B C 1
ATOM 3344 O O . THR B 1 197 ? 6.043 5.02 -18.562 1 97.5 197 THR B O 1
ATOM 3347 N N . GLU B 1 198 ? 6.07 4.551 -16.344 1 96.62 198 GLU B N 1
ATOM 3348 C CA . GLU B 1 198 ? 7.156 5.484 -16.078 1 96.62 198 GLU B CA 1
ATOM 3349 C C . GLU B 1 198 ? 8.484 4.957 -16.625 1 96.62 198 GLU B C 1
ATOM 3351 O O . GLU B 1 198 ? 8.82 3.787 -16.422 1 96.62 198 GLU B O 1
ATOM 3356 N N . GLU B 1 199 ? 9.25 5.816 -17.297 1 94.12 199 GLU B N 1
ATOM 3357 C CA . GLU B 1 199 ? 10.617 5.453 -17.641 1 94.12 199 GLU B CA 1
ATOM 3358 C C . GLU B 1 199 ? 11.516 5.426 -16.406 1 94.12 199 GLU B C 1
ATOM 3360 O O . GLU B 1 199 ? 11.484 6.352 -15.586 1 94.12 199 GLU B O 1
ATOM 3365 N N . ALA B 1 200 ? 12.25 4.406 -16.25 1 90.75 200 ALA B N 1
ATOM 3366 C CA . ALA B 1 200 ? 13.141 4.285 -15.109 1 90.75 200 ALA B CA 1
ATOM 3367 C C . ALA B 1 200 ? 14.195 5.391 -15.109 1 90.75 200 ALA B C 1
ATOM 3369 O O . ALA B 1 200 ? 14.742 5.73 -16.156 1 90.75 200 ALA B O 1
ATOM 3370 N N . ARG B 1 201 ? 14.453 5.895 -13.945 1 86.5 201 ARG B N 1
ATOM 3371 C CA . ARG B 1 201 ? 15.5 6.891 -13.797 1 86.5 201 ARG B CA 1
ATOM 3372 C C . ARG B 1 201 ? 16.891 6.254 -13.906 1 86.5 201 ARG B C 1
ATOM 3374 O O . ARG B 1 201 ? 17.047 5.074 -13.594 1 86.5 201 ARG B O 1
ATOM 3381 N N . ALA B 1 202 ? 17.797 7.059 -14.375 1 74.44 202 ALA B N 1
ATOM 3382 C CA . ALA B 1 202 ? 19.188 6.586 -14.461 1 74.44 202 ALA B CA 1
ATOM 3383 C C . ALA B 1 202 ? 19.781 6.379 -13.07 1 74.44 202 ALA B C 1
ATOM 3385 O O . ALA B 1 202 ? 19.469 7.133 -12.141 1 74.44 202 ALA B O 1
ATOM 3386 N N . ALA B 1 203 ? 20.312 5.25 -12.922 1 60.06 203 ALA B N 1
ATOM 3387 C CA . ALA B 1 203 ? 20.953 4.977 -11.641 1 60.06 203 ALA B CA 1
ATOM 3388 C C . ALA B 1 203 ? 22.047 6.008 -11.336 1 60.06 203 ALA B C 1
ATOM 3390 O O . ALA B 1 203 ? 22.766 6.445 -12.242 1 60.06 203 ALA B O 1
ATOM 3391 N N . THR B 1 204 ? 21.938 6.844 -10.281 1 53.78 204 THR B N 1
ATOM 3392 C CA . THR B 1 204 ? 23 7.762 -9.906 1 53.78 204 THR B CA 1
ATOM 3393 C C . THR B 1 204 ? 24.297 7 -9.609 1 53.78 204 THR B C 1
ATOM 3395 O O . THR B 1 204 ? 24.359 6.242 -8.641 1 53.78 204 THR B O 1
ATOM 3398 N N . THR B 1 205 ? 24.812 6.352 -10.547 1 47.03 205 THR B N 1
ATOM 3399 C CA . THR B 1 205 ? 26.062 5.707 -10.188 1 47.03 205 THR B CA 1
ATOM 3400 C C . THR B 1 205 ? 27.078 6.73 -9.68 1 47.03 205 THR B C 1
ATOM 3402 O O . THR B 1 205 ? 27.328 7.746 -10.328 1 47.03 205 THR B O 1
ATOM 3405 N N . PRO B 1 206 ? 27.438 6.816 -8.469 1 46.25 206 PRO B N 1
ATOM 3406 C CA . PRO B 1 206 ? 28.516 7.738 -8.086 1 46.25 206 PRO B CA 1
ATOM 3407 C C . PRO B 1 206 ? 29.656 7.758 -9.094 1 46.25 206 PRO B C 1
ATOM 3409 O O . PRO B 1 206 ? 29.922 6.75 -9.758 1 46.25 206 PRO B O 1
ATOM 3412 N N . GLU B 1 207 ? 30.203 8.961 -9.383 1 41.88 207 GLU B N 1
ATOM 3413 C CA . GLU B 1 207 ? 31.469 9.203 -10.055 1 41.88 207 GLU B CA 1
ATOM 3414 C C . GLU B 1 207 ? 32.594 8.359 -9.445 1 41.88 207 GLU B C 1
ATOM 3416 O O . GLU B 1 207 ? 32.75 8.312 -8.227 1 41.88 207 GLU B O 1
ATOM 3421 N N . GLY B 1 208 ? 33.094 7.293 -10.102 1 42.94 208 GLY B N 1
ATOM 3422 C CA . GLY B 1 208 ? 34.25 6.465 -9.844 1 42.94 208 GLY B CA 1
ATOM 3423 C C . GLY B 1 208 ? 33.938 4.98 -9.805 1 42.94 208 GLY B C 1
ATOM 3424 O O . GLY B 1 208 ? 34.812 4.16 -9.516 1 42.94 208 GLY B O 1
ATOM 3425 N N . GLN B 1 209 ? 32.75 4.672 -9.258 1 43.16 209 GLN B N 1
ATOM 3426 C CA . GLN B 1 209 ? 32.594 3.221 -9.234 1 43.16 209 GLN B CA 1
ATOM 3427 C C . GLN B 1 209 ? 32.438 2.66 -10.641 1 43.16 209 GLN B C 1
ATOM 3429 O O . GLN B 1 209 ? 31.703 3.229 -11.461 1 43.16 209 GLN B O 1
ATOM 3434 N N . GLU B 1 210 ? 33.469 2.023 -11.047 1 36.47 210 GLU B N 1
ATOM 3435 C CA . GLU B 1 210 ? 33.531 1.305 -12.32 1 36.47 210 GLU B CA 1
ATOM 3436 C C . GLU B 1 210 ? 32.156 0.721 -12.664 1 36.47 210 GLU B C 1
ATOM 3438 O O . GLU B 1 210 ? 31.375 0.378 -11.781 1 36.47 210 GLU B O 1
ATOM 3443 N N . ARG B 1 211 ? 31.766 0.909 -13.953 1 37.94 211 ARG B N 1
ATOM 3444 C CA . ARG B 1 211 ? 30.562 0.391 -14.602 1 37.94 211 ARG B CA 1
ATOM 3445 C C . ARG B 1 211 ? 30.188 -0.977 -14.039 1 37.94 211 ARG B C 1
ATOM 3447 O O . ARG B 1 211 ? 29.094 -1.479 -14.297 1 37.94 211 ARG B O 1
ATOM 3454 N N . GLY B 1 212 ? 31.078 -1.702 -13.797 1 36.12 212 GLY B N 1
ATOM 3455 C CA . GLY B 1 212 ? 30.891 -3.127 -13.586 1 36.12 212 GLY B CA 1
ATOM 3456 C C . GLY B 1 212 ? 30.031 -3.436 -12.367 1 36.12 212 GLY B C 1
ATOM 3457 O O . GLY B 1 212 ? 29.656 -4.586 -12.148 1 36.12 212 GLY B O 1
ATOM 3458 N N . GLN B 1 213 ? 30.453 -2.914 -11.172 1 38 213 GLN B N 1
ATOM 3459 C CA . GLN B 1 213 ? 29.625 -3.412 -10.086 1 38 213 GLN B CA 1
ATOM 3460 C C . GLN B 1 213 ? 28.203 -2.857 -10.18 1 38 213 GLN B C 1
ATOM 3462 O O . GLN B 1 213 ? 27.984 -1.648 -10.07 1 38 213 GLN B O 1
ATOM 3467 N N . ARG B 1 214 ? 27.438 -3.23 -11.258 1 38.66 214 ARG B N 1
ATOM 3468 C CA . ARG B 1 214 ? 26.016 -3.008 -11.492 1 38.66 214 ARG B CA 1
ATOM 3469 C C . ARG B 1 214 ? 25.297 -2.631 -10.195 1 38.66 214 ARG B C 1
ATOM 3471 O O . ARG B 1 214 ? 25.031 -3.492 -9.352 1 38.66 214 ARG B O 1
ATOM 3478 N N . GLY B 1 215 ? 25.797 -1.649 -9.508 1 51.12 215 GLY B N 1
ATOM 3479 C CA . GLY B 1 215 ? 25.031 -1.36 -8.305 1 51.12 215 GLY B CA 1
ATOM 3480 C C . GLY B 1 215 ? 23.547 -1.512 -8.5 1 51.12 215 GLY B C 1
ATOM 3481 O O . GLY B 1 215 ? 23.047 -1.438 -9.625 1 51.12 215 GLY B O 1
ATOM 3482 N N . GLY B 1 216 ? 22.828 -2.439 -7.805 1 71.62 216 GLY B N 1
ATOM 3483 C CA . GLY B 1 216 ? 21.438 -2.854 -7.781 1 71.62 216 GLY B CA 1
ATOM 3484 C C . GLY B 1 216 ? 20.469 -1.697 -7.953 1 71.62 216 GLY B C 1
ATOM 3485 O O . GLY B 1 216 ? 20.875 -0.534 -7.934 1 71.62 216 GLY B O 1
ATOM 3486 N N . LEU B 1 217 ? 19.25 -1.766 -8.531 1 86.38 217 LEU B N 1
ATOM 3487 C CA . LEU B 1 217 ? 18.172 -0.805 -8.742 1 86.38 217 LEU B CA 1
ATOM 3488 C C . LEU B 1 217 ? 17.797 -0.126 -7.434 1 86.38 217 LEU B C 1
ATOM 3490 O O . LEU B 1 217 ? 17.891 -0.733 -6.363 1 86.38 217 LEU B O 1
ATOM 3494 N N . GLY B 1 218 ? 17.688 1.265 -7.512 1 94.25 218 GLY B N 1
ATOM 3495 C CA . GLY B 1 218 ? 17.047 1.938 -6.391 1 94.25 218 GLY B CA 1
ATOM 3496 C C . GLY B 1 218 ? 15.562 1.639 -6.273 1 94.25 218 GLY B C 1
ATOM 3497 O O . GLY B 1 218 ? 14.898 1.375 -7.277 1 94.25 218 GLY B O 1
ATOM 3498 N N . THR B 1 219 ? 15.117 1.687 -5.059 1 96.5 219 THR B N 1
ATOM 3499 C CA . THR B 1 219 ? 13.703 1.394 -4.828 1 96.5 219 THR B CA 1
ATOM 3500 C C . THR B 1 219 ? 13.117 2.344 -3.787 1 96.5 219 THR B C 1
ATOM 3502 O O . THR B 1 219 ? 13.688 2.512 -2.703 1 96.5 219 THR B O 1
ATOM 3505 N N . MET B 1 220 ? 12.086 3.008 -4.18 1 97.69 220 MET B N 1
ATOM 3506 C CA . MET B 1 220 ? 11.344 3.811 -3.213 1 97.69 220 MET B CA 1
ATOM 3507 C C . MET B 1 220 ? 10.555 2.918 -2.256 1 97.69 220 MET B C 1
ATOM 3509 O O . MET B 1 220 ? 10 1.899 -2.668 1 97.69 220 MET B O 1
ATOM 3513 N N . PRO B 1 221 ? 10.453 3.322 -1.021 1 98.56 221 PRO B N 1
ATOM 3514 C CA . PRO B 1 221 ? 9.852 2.461 -0.003 1 98.56 221 PRO B CA 1
ATOM 3515 C C . PRO B 1 221 ? 8.375 2.18 -0.271 1 98.56 221 PRO B C 1
ATOM 3517 O O . PRO B 1 221 ? 7.836 1.172 0.197 1 98.56 221 PRO B O 1
ATOM 3520 N N . TYR B 1 222 ? 7.699 3.029 -1.011 1 98.69 222 TYR B N 1
ATOM 3521 C CA . TYR B 1 222 ? 6.258 2.922 -1.211 1 98.69 222 TYR B CA 1
ATOM 3522 C C . TYR B 1 222 ? 5.941 2.166 -2.496 1 98.69 222 TYR B C 1
ATOM 3524 O O . TYR B 1 222 ? 4.805 1.729 -2.703 1 98.69 222 TYR B O 1
ATOM 3532 N N . PHE B 1 223 ? 6.852 1.967 -3.377 1 98.69 223 PHE B N 1
ATOM 3533 C CA . PHE B 1 223 ? 6.547 1.521 -4.73 1 98.69 223 PHE B CA 1
ATOM 3534 C C . PHE B 1 223 ? 6.211 0.035 -4.75 1 98.69 223 PHE B C 1
ATOM 3536 O O . PHE B 1 223 ? 5.117 -0.352 -5.164 1 98.69 223 PHE B O 1
ATOM 3543 N N . PRO B 1 224 ? 7.105 -0.864 -4.195 1 98.69 224 PRO B N 1
ATOM 3544 C CA . PRO B 1 224 ? 6.746 -2.283 -4.203 1 98.69 224 PRO B CA 1
ATOM 3545 C C . PRO B 1 224 ? 5.504 -2.58 -3.365 1 98.69 224 PRO B C 1
ATOM 3547 O O . PRO B 1 224 ? 4.652 -3.371 -3.779 1 98.69 224 PRO B O 1
ATOM 3550 N N . PRO B 1 225 ? 5.34 -1.893 -2.215 1 98.94 225 PRO B N 1
ATOM 3551 C CA . PRO B 1 225 ? 4.113 -2.125 -1.444 1 98.94 225 PRO B CA 1
ATOM 3552 C C . PRO B 1 225 ? 2.85 -1.783 -2.23 1 98.94 225 PRO B C 1
ATOM 3554 O O . PRO B 1 225 ? 1.875 -2.537 -2.195 1 98.94 225 PRO B O 1
ATOM 3557 N N . ILE B 1 226 ? 2.879 -0.685 -2.957 1 98.94 226 ILE B N 1
ATOM 3558 C CA . ILE B 1 226 ? 1.719 -0.312 -3.758 1 98.94 226 ILE B CA 1
ATOM 3559 C C . ILE B 1 226 ? 1.467 -1.374 -4.828 1 98.94 226 ILE B C 1
ATOM 3561 O O . ILE B 1 226 ? 0.323 -1.771 -5.059 1 98.94 226 ILE B O 1
ATOM 3565 N N . MET B 1 227 ? 2.52 -1.862 -5.441 1 98.88 227 MET B N 1
ATOM 3566 C CA . MET B 1 227 ? 2.363 -2.924 -6.434 1 98.88 227 MET B CA 1
ATOM 3567 C C . MET B 1 227 ? 1.718 -4.156 -5.809 1 98.88 227 MET B C 1
ATOM 3569 O O . MET B 1 227 ? 0.803 -4.742 -6.391 1 98.88 227 MET B O 1
ATOM 3573 N N . GLY B 1 228 ? 2.18 -4.539 -4.609 1 98.94 228 GLY B N 1
ATOM 3574 C CA . GLY B 1 228 ? 1.604 -5.68 -3.914 1 98.94 228 GLY B CA 1
ATOM 3575 C C . GLY B 1 228 ? 0.133 -5.5 -3.592 1 98.94 228 GLY B C 1
ATOM 3576 O O . GLY B 1 228 ? -0.668 -6.414 -3.797 1 98.94 228 GLY B O 1
ATOM 3577 N N . GLN B 1 229 ? -0.201 -4.344 -3.113 1 98.88 229 GLN B N 1
ATOM 3578 C CA . GLN B 1 229 ? -1.589 -4.035 -2.785 1 98.88 229 GLN B CA 1
ATOM 3579 C C . GLN B 1 229 ? -2.465 -4.047 -4.035 1 98.88 229 GLN B C 1
ATOM 3581 O O . GLN B 1 229 ? -3.594 -4.543 -4.004 1 98.88 229 GLN B O 1
ATOM 3586 N N . MET B 1 230 ? -1.957 -3.484 -5.098 1 98.81 230 MET B N 1
ATOM 3587 C CA . MET B 1 230 ? -2.711 -3.48 -6.348 1 98.81 230 MET B CA 1
ATOM 3588 C C . MET B 1 230 ? -2.967 -4.902 -6.832 1 98.81 230 MET B C 1
ATOM 3590 O O . MET B 1 230 ? -4.074 -5.227 -7.266 1 98.81 230 MET B O 1
ATOM 3594 N N . ILE B 1 231 ? -1.986 -5.734 -6.75 1 98.88 231 ILE B N 1
ATOM 3595 C CA . ILE B 1 231 ? -2.127 -7.117 -7.188 1 98.88 231 ILE B CA 1
ATOM 3596 C C . ILE B 1 231 ? -3.143 -7.836 -6.305 1 98.88 231 ILE B C 1
ATOM 3598 O O . ILE B 1 231 ? -3.99 -8.586 -6.805 1 98.88 231 ILE B O 1
ATOM 3602 N N . ALA B 1 232 ? -3.119 -7.59 -4.988 1 98.94 232 ALA B N 1
ATOM 3603 C CA . ALA B 1 232 ? -4.141 -8.148 -4.105 1 98.94 232 ALA B CA 1
ATOM 3604 C C . ALA B 1 232 ? -5.539 -7.727 -4.551 1 98.94 232 ALA B C 1
ATOM 3606 O O . ALA B 1 232 ? -6.473 -8.539 -4.531 1 98.94 232 ALA B O 1
ATOM 3607 N N . GLY B 1 233 ? -5.633 -6.438 -4.941 1 98.5 233 GLY B N 1
ATOM 3608 C CA . GLY B 1 233 ? -6.91 -5.965 -5.441 1 98.5 233 GLY B CA 1
ATOM 3609 C C . GLY B 1 233 ? -7.395 -6.727 -6.66 1 98.5 233 GLY B C 1
ATOM 3610 O O . GLY B 1 233 ? -8.57 -7.094 -6.746 1 98.5 233 GLY B O 1
ATOM 3611 N N . GLU B 1 234 ? -6.512 -6.969 -7.598 1 98.06 234 GLU B N 1
ATOM 3612 C CA . GLU B 1 234 ? -6.832 -7.746 -8.789 1 98.06 234 GLU B CA 1
ATOM 3613 C C . GLU B 1 234 ? -7.305 -9.148 -8.422 1 98.06 234 GLU B C 1
ATOM 3615 O O . GLU B 1 234 ? -8.297 -9.633 -8.969 1 98.06 234 GLU B O 1
ATOM 3620 N N . VAL B 1 235 ? -6.621 -9.797 -7.516 1 98.75 235 VAL B N 1
ATOM 3621 C CA . VAL B 1 235 ? -6.945 -11.148 -7.07 1 98.75 235 VAL B CA 1
ATOM 3622 C C . VAL B 1 235 ? -8.328 -11.164 -6.43 1 98.75 235 VAL B C 1
ATOM 3624 O O . VAL B 1 235 ? -9.18 -11.984 -6.789 1 98.75 235 VAL B O 1
ATOM 3627 N N . ILE B 1 236 ? -8.594 -10.25 -5.531 1 98.69 236 ILE B N 1
ATOM 3628 C CA . ILE B 1 236 ? -9.859 -10.188 -4.805 1 98.69 236 ILE B CA 1
ATOM 3629 C C . ILE B 1 236 ? -11 -9.953 -5.789 1 98.69 236 ILE B C 1
ATOM 3631 O O . ILE B 1 236 ? -12.008 -10.664 -5.754 1 98.69 236 ILE B O 1
ATOM 3635 N N . ARG B 1 237 ? -10.852 -8.984 -6.652 1 97.94 237 ARG B N 1
ATOM 3636 C CA . ARG B 1 237 ? -11.906 -8.656 -7.602 1 97.94 237 ARG B CA 1
ATOM 3637 C C . ARG B 1 237 ? -12.195 -9.836 -8.523 1 97.94 237 ARG B C 1
ATOM 3639 O O . ARG B 1 237 ? -13.352 -10.109 -8.852 1 97.94 237 ARG B O 1
ATOM 3646 N N . THR B 1 238 ? -11.148 -10.547 -8.938 1 97.75 238 THR B N 1
ATOM 3647 C CA . THR B 1 238 ? -11.32 -11.719 -9.789 1 97.75 238 THR B CA 1
ATOM 3648 C C . THR B 1 238 ? -12.078 -12.82 -9.047 1 97.75 238 THR B C 1
ATOM 3650 O O . THR B 1 238 ? -13.039 -13.383 -9.586 1 97.75 238 THR B O 1
ATOM 3653 N N . ILE B 1 239 ? -11.703 -13.078 -7.812 1 98.06 239 ILE B N 1
ATOM 3654 C CA . ILE B 1 239 ? -12.281 -14.164 -7.031 1 98.06 239 ILE B CA 1
ATOM 3655 C C . ILE B 1 239 ? -13.766 -13.883 -6.777 1 98.06 239 ILE B C 1
ATOM 3657 O O . ILE B 1 239 ? -14.594 -14.805 -6.824 1 98.06 239 ILE B O 1
ATOM 3661 N N . VAL B 1 240 ? -14.086 -12.609 -6.566 1 97.31 240 VAL B N 1
ATOM 3662 C CA . VAL B 1 240 ? -15.469 -12.312 -6.188 1 97.31 240 VAL B CA 1
ATOM 3663 C C . VAL B 1 240 ? -16.281 -11.953 -7.43 1 97.31 240 VAL B C 1
ATOM 3665 O O . VAL B 1 240 ? -17.469 -11.617 -7.332 1 97.31 240 VAL B O 1
ATOM 3668 N N . GLY B 1 241 ? -15.672 -11.922 -8.586 1 95.12 241 GLY B N 1
ATOM 3669 C CA . GLY B 1 241 ? -16.375 -11.727 -9.844 1 95.12 241 GLY B CA 1
ATOM 3670 C C . GLY B 1 241 ? -16.688 -10.273 -10.133 1 95.12 241 GLY B C 1
ATOM 3671 O O . GLY B 1 241 ? -17.734 -9.961 -10.711 1 95.12 241 GLY B O 1
ATOM 3672 N N . LEU B 1 242 ? -16.016 -9.344 -9.602 1 88.06 242 LEU B N 1
ATOM 3673 C CA . LEU B 1 242 ? -16.188 -7.918 -9.875 1 88.06 242 LEU B CA 1
ATOM 3674 C C . LEU B 1 242 ? -15.391 -7.512 -11.117 1 88.06 242 LEU B C 1
ATOM 3676 O O . LEU B 1 242 ? -15.367 -6.336 -11.484 1 88.06 242 LEU B O 1
ATOM 3680 N N . GLU B 1 243 ? -14.586 -8.375 -11.852 1 70.75 243 GLU B N 1
ATOM 3681 C CA . GLU B 1 243 ? -13.789 -8.086 -13.039 1 70.75 243 GLU B CA 1
ATOM 3682 C C . GLU B 1 243 ? -14.68 -7.785 -14.242 1 70.75 243 GLU B C 1
ATOM 3684 O O . GLU B 1 243 ? -15.562 -8.57 -14.586 1 70.75 243 GLU B O 1
ATOM 3689 N N . GLY B 1 244 ? -15.586 -6.684 -14.195 1 46.41 244 GLY B N 1
ATOM 3690 C CA . GLY B 1 244 ? -16.141 -6.07 -15.391 1 46.41 244 GLY B CA 1
ATOM 3691 C C . GLY B 1 244 ? -15.602 -4.68 -15.656 1 46.41 244 GLY B C 1
ATOM 3692 O O . GLY B 1 244 ? -15.031 -4.047 -14.766 1 46.41 244 GLY B O 1
#

Secondary structure (DSSP, 8-state):
--TT--TTHHHHHHHHHHHHHHHHH-EEEEE--SHHHHHHHHHHHHHT--EEEEE---B--GGGGGT-TT--GGGTTSBHHHHHHHHHHHH-TT-EEEEE-----GGGHHHHHHHTGGG-SEEEE----HHHHHHHHHHHHHHT--EEEE---TT---GGGEEEEEGGG--S-HHHHHHHHHHHHHT----EEEEE-SPPPP----TTS-TTS-------TTHHHHHHHHHHHHHHHHHHT---/--TT--TTHHHHHHHHHHHHHHHHH-EEEEE--SHHHHHHHHHHHHHT--EEEEE---B--GGGGGT-TT--GGGTTSBHHHHHHHHHHHH-TT-EEEEE-----GGGHHHHHHHTGGG-SEEEE----HHHHHHHHHHHHHHT--EEEE---TT---GGGEEEEEGGG--S-HHHHHHHHHHHHHT----EEEEE-SPPPP----TTS-TTS-------TTHHHHHHHHHHHHHHHHHHT---

Nearest PDB structures (foldseek):
  4rdh-assembly2_D  TM=9.115E-01  e=5.307E-20  Escherichia coli
  3h5r-assembly1_D  TM=7.718E-01  e=3.011E-11  Escherichia coli
  5ff5-assembly1_A  TM=6.768E-01  e=1.581E-12  Pantoea agglomerans
  3h9g-assembly2_D  TM=7.562E-01  e=4.288E-11  Escherichia coli
  3h5r-assembly1_B  TM=7.672E-01  e=8.200E-11  Escherichia coli